Protein AF-A0A3L6JJM5-F1 (afdb_monomer_lite)

Sequence (510 aa):
MTAVAKRKAATKRKAKPPSLDEIEATALADLRDIAWRLDSPDMAEMYDAAARMSTFPVTRSLLPRAMSAIKADDPIVRKAALGMAGMNAYGSYVNELVTLMKGVNPADREQVLQVIEQRMRQTGGLVSTSEQKRWVDALEGLGREHQPTVCGIMALLGPQGTQWVRTLIAERVETLHPGAVQRLTAFTEPTRGALLKSLCQKSAEKKRELLPYICGLIDTKTIQYLAPFLKAGDWHDRSEVAETVGKLGIISPVGIVMDIVADADWRVKQAFLKDLNIASSKFAALLKVLGYLVGDSHTRVGGLAERCLLRLGSEPCRGSTIEAQQKRIEKEFRAHLLKAADANKDIQSGWLGVSLVETSPIPVFSEQEEEETKGIERAQGVSLEDIGGPRPGTTPESQKDSRLDLMAALIGARKAAKAPESPPKQEPSLAEEAPPLPVSGSTATDRFMMLLRSMTAISGKEVSISKLKENAVSSGMTDHEFDTTLEQLERDGIVYRSRKGSVSIVDMEV

Secondary structure (DSSP, 8-state):
--------------PPPPPHHHHHHHHHHHHHHHHHHTT-S-HHHHHHHHHHHHH-TTGGGGHHHHHHHTT-S-HHHHHHHHHHHHHH--TTHHHHHHHHHHTS-HHHHHHHHHHHHHHHHHH-----HHHHHHHHHHHTTS-GGGHHHHHHHHHHTHHHHHHHHHHHHHH-GGG--HHHHHGGGGS-HHHHHHHHHHHHHHHHHH-GGGHHHHHTT--TTTGGGGHHHHHH--HHHHHHHHHHHHHH--S-SSTHHHHHHT-S-HHHHHHHHHT--TTTSBHHHHHHHHHHHHT-SSHHHHHHHHHHHHHHTTSPPBT--HHHHHHHHHHHHHHHHHHHHHH-TTS--GGGT-------S-----GGGSSS---S-------TT--------------SSHHHHHHHHHHHHHHHTTS--PPP---------PPPPPPTT--HHHHHHHHHHHHHHHH-S-EEHHHHHHHHHHTT--HHHHHHHHHHHHHTTSEEE-TTSEEEE-----

pLDDT: mean 87.29, std 17.51, range [32.84, 98.5]

Foldseek 3Di:
DDDDDPDDPPPPPPPDPDDPVRVVVVLVVLLVLLLVQCPPPDPVSVLVSLVCLQVRPPNLVCLVSLLVQCPDPDPSSVLSSLLSNLLHPFDPSLLSSLVSLVPDDPVSSLVSLVSNLVNCVVVAADPDPVRLLSNLVSCVPDDLSNLLSLLSNLLRSPPSSLVSLQCCQQPPLVSHDLSNLLSLVSHDPVSSLVSLLSNLQSCLVHNLVSLLSSLVVDAPVNLLSNVSCLVRNDLVSLLSSLLSDQQNAAAALDHSNVSQLPDPDVSSLLSNLVNHDQANYDLVSLVVSLVSQCPDPDPNSVLSSLVVLLVQLVHDYDPDDSVVSLVVSCVPQVVSNVVSCVVCVPGDPVSNVDPPPPPPPPPPPPPVVVVPPPDDDDDDDDDPPPDDDDDDDDDDDDDPVVVVVVVVVVVVVVVVVPDDDDDDDDDPPPPPPDPPQDDPPDDLLRLLVVLQVVQCVVPNQKAAQVVSVVVCVVNVHDPVSNVVSQVVCVVVVQWDQDPVRIIGGPPPPD

Radius of gyration: 38.59 Å; chains: 1; bounding box: 108×85×101 Å

Structure (mmCIF, N/CA/C/O backbone):
data_AF-A0A3L6JJM5-F1
#
_entry.id   AF-A0A3L6JJM5-F1
#
loop_
_atom_site.group_PDB
_atom_site.id
_atom_site.type_symbol
_atom_site.label_atom_id
_atom_site.label_alt_id
_atom_site.label_comp_id
_atom_site.label_asym_id
_atom_site.label_entity_id
_atom_site.label_seq_id
_atom_site.pdbx_PDB_ins_code
_atom_site.Cartn_x
_atom_site.Cartn_y
_atom_site.Cartn_z
_atom_site.occupancy
_atom_site.B_iso_or_equiv
_atom_site.auth_seq_id
_atom_site.auth_comp_id
_atom_site.auth_asym_id
_atom_site.auth_atom_id
_atom_site.pdbx_PDB_model_num
ATOM 1 N N . MET A 1 1 ? -73.277 5.813 -25.415 1.00 42.06 1 MET A N 1
ATOM 2 C CA . MET A 1 1 ? -73.490 7.049 -24.629 1.00 42.06 1 MET A CA 1
ATOM 3 C C . MET A 1 1 ? -73.262 6.718 -23.157 1.00 42.06 1 MET A C 1
ATOM 5 O O . MET A 1 1 ? -74.042 5.988 -22.571 1.00 42.06 1 MET A O 1
ATOM 9 N N . THR A 1 2 ? -72.027 6.927 -22.690 1.00 42.12 2 THR A N 1
ATOM 10 C CA . THR A 1 2 ? -71.629 7.935 -21.671 1.00 42.12 2 THR A CA 1
ATOM 11 C C . THR A 1 2 ? -71.790 7.469 -20.220 1.00 42.12 2 THR A C 1
ATOM 13 O O . THR A 1 2 ? -72.742 7.826 -19.536 1.00 42.12 2 THR A O 1
ATOM 16 N N . ALA A 1 3 ? -70.788 6.723 -19.739 1.00 42.69 3 ALA A N 1
ATOM 17 C CA . ALA A 1 3 ? -70.531 6.525 -18.315 1.00 42.69 3 ALA A CA 1
ATOM 18 C C . ALA A 1 3 ? -69.736 7.730 -17.778 1.00 42.69 3 ALA A C 1
ATOM 20 O O . ALA A 1 3 ? -68.569 7.930 -18.116 1.00 42.69 3 ALA A O 1
ATOM 21 N N . VAL A 1 4 ? -70.397 8.568 -16.979 1.00 51.62 4 VAL A N 1
ATOM 22 C CA . VAL A 1 4 ? -69.834 9.791 -16.393 1.00 51.62 4 VAL A CA 1
ATOM 23 C C . VAL A 1 4 ? -69.076 9.440 -15.111 1.00 51.62 4 VAL A C 1
ATOM 25 O O . VAL A 1 4 ? -69.667 9.153 -14.071 1.00 51.62 4 VAL A O 1
ATOM 28 N N . ALA A 1 5 ? -67.746 9.472 -15.186 1.00 53.66 5 ALA A N 1
ATOM 29 C CA . ALA A 1 5 ? -66.847 9.293 -14.053 1.00 53.66 5 ALA A CA 1
ATOM 30 C C . ALA A 1 5 ? -66.852 10.532 -13.134 1.00 53.66 5 ALA A C 1
ATOM 32 O O . ALA A 1 5 ? -66.302 11.582 -13.471 1.00 53.66 5 ALA A O 1
ATOM 33 N N . LYS A 1 6 ? -67.432 10.409 -11.931 1.00 55.91 6 LYS A N 1
ATOM 34 C CA . LYS A 1 6 ? -67.302 11.399 -10.846 1.00 55.91 6 LYS A CA 1
ATOM 35 C C . LYS A 1 6 ? -65.897 11.325 -10.229 1.00 55.91 6 LYS A C 1
ATOM 37 O O . LYS A 1 6 ? -65.666 10.596 -9.268 1.00 55.91 6 LYS A O 1
ATOM 42 N N . ARG A 1 7 ? -64.954 12.116 -10.749 1.00 52.56 7 ARG A N 1
ATOM 43 C CA . ARG A 1 7 ? -63.687 12.422 -10.061 1.00 52.56 7 ARG A CA 1
ATOM 44 C C . ARG A 1 7 ? -63.974 13.344 -8.868 1.00 52.56 7 ARG A C 1
ATOM 46 O O . ARG A 1 7 ? -64.203 14.536 -9.050 1.00 52.56 7 ARG A O 1
ATOM 53 N N . LYS A 1 8 ? -63.963 12.804 -7.642 1.00 59.00 8 LYS A N 1
ATOM 54 C CA . LYS A 1 8 ? -63.898 13.613 -6.412 1.00 59.00 8 LYS A CA 1
ATOM 55 C C . LYS A 1 8 ? -62.526 14.291 -6.361 1.00 59.00 8 LYS A C 1
ATOM 57 O O . LYS A 1 8 ? -61.509 13.617 -6.213 1.00 59.00 8 LYS A O 1
ATOM 62 N N . ALA A 1 9 ? -62.503 15.612 -6.506 1.00 55.81 9 ALA A N 1
ATOM 63 C CA . ALA A 1 9 ? -61.308 16.423 -6.315 1.00 55.81 9 ALA A CA 1
ATOM 64 C C . ALA A 1 9 ? -60.896 16.368 -4.834 1.00 55.81 9 ALA A C 1
ATOM 66 O O . ALA A 1 9 ? -61.453 17.074 -3.998 1.00 55.81 9 ALA A O 1
ATOM 67 N N . ALA A 1 10 ? -59.951 15.487 -4.496 1.00 63.16 10 ALA A N 1
ATOM 68 C CA . ALA A 1 10 ? -59.300 15.490 -3.195 1.00 63.16 10 ALA A CA 1
ATOM 69 C C . ALA A 1 10 ? -58.411 16.737 -3.110 1.00 63.16 10 ALA A C 1
ATOM 71 O O . ALA A 1 10 ? -57.321 16.786 -3.684 1.00 63.16 10 ALA A O 1
ATOM 72 N N . THR A 1 11 ? -58.899 17.767 -2.424 1.00 66.62 11 THR A N 1
ATOM 73 C CA . THR A 1 11 ? -58.143 18.965 -2.062 1.00 66.62 11 THR A CA 1
ATOM 74 C C . THR A 1 11 ? -56.979 18.543 -1.165 1.00 66.62 11 THR A C 1
ATOM 76 O O . THR A 1 11 ? -57.117 18.427 0.051 1.00 66.62 11 THR A O 1
ATOM 79 N N . LYS A 1 12 ? -55.815 18.268 -1.772 1.00 71.25 12 LYS A N 1
ATOM 80 C CA . LYS A 1 12 ? -54.544 18.069 -1.065 1.00 71.25 12 LYS A CA 1
ATOM 81 C C . LYS A 1 12 ? -54.223 19.353 -0.298 1.00 71.25 12 LYS A C 1
ATOM 83 O O . LYS A 1 12 ? -53.644 20.284 -0.855 1.00 71.25 12 LYS A O 1
ATOM 88 N N . ARG A 1 13 ? -54.612 19.420 0.978 1.00 70.94 13 ARG A N 1
ATOM 89 C CA . ARG A 1 13 ? -54.076 20.415 1.911 1.00 70.94 13 ARG A CA 1
ATOM 90 C C . ARG A 1 13 ? -52.565 20.195 1.957 1.00 70.94 13 ARG A C 1
ATOM 92 O O . ARG A 1 13 ? -52.117 19.128 2.367 1.00 70.94 13 ARG A O 1
ATOM 99 N N . LYS A 1 14 ? -51.789 21.167 1.469 1.00 81.19 14 LYS A N 1
ATOM 100 C CA . LYS A 1 14 ? -50.330 21.163 1.621 1.00 81.19 14 LYS A CA 1
ATOM 101 C C . LYS A 1 14 ? -50.048 21.215 3.122 1.00 81.19 14 LYS A C 1
ATOM 103 O O . LYS A 1 14 ? -50.321 22.236 3.748 1.00 81.19 14 LYS A O 1
ATOM 108 N N . ALA A 1 15 ? -49.597 20.102 3.696 1.00 85.69 15 ALA A N 1
ATOM 109 C CA . ALA A 1 15 ? -49.146 20.074 5.079 1.00 85.69 15 ALA A CA 1
ATOM 110 C C . ALA A 1 15 ? -48.022 21.107 5.233 1.00 85.69 15 ALA A C 1
ATOM 112 O O . ALA A 1 15 ? -47.127 21.181 4.385 1.00 85.69 15 ALA A O 1
ATOM 113 N N . LYS A 1 16 ? -48.113 21.945 6.269 1.00 91.94 16 LYS A N 1
ATOM 114 C CA . LYS A 1 16 ? -47.035 22.866 6.633 1.00 91.94 16 LYS A CA 1
ATOM 115 C C . LYS A 1 16 ? -45.788 22.011 6.911 1.00 91.94 16 LYS A C 1
ATOM 117 O O . LYS A 1 16 ? -45.940 20.981 7.568 1.00 91.94 16 LYS A O 1
ATOM 122 N N . PRO A 1 17 ? -44.600 22.375 6.395 1.00 92.75 17 PRO A N 1
ATOM 123 C CA . PRO A 1 17 ? -43.386 21.654 6.751 1.00 92.75 17 PRO A CA 1
ATOM 124 C C . PRO A 1 17 ? -43.214 21.675 8.281 1.00 92.75 17 PRO A C 1
ATOM 126 O O . PRO A 1 17 ? -43.535 22.705 8.890 1.00 92.75 17 PRO A O 1
ATOM 129 N N . PRO A 1 18 ? -42.768 20.560 8.888 1.00 93.19 18 PRO A N 1
ATOM 130 C CA . PRO A 1 18 ? -42.561 20.482 10.331 1.00 93.19 18 PRO A CA 1
ATOM 131 C C . PRO A 1 18 ? -41.565 21.551 10.785 1.00 93.19 18 PRO A C 1
ATOM 133 O O . PRO A 1 18 ? -40.667 21.939 10.027 1.00 93.19 18 PRO A O 1
ATOM 136 N N . SER A 1 19 ? -41.751 22.064 12.000 1.00 96.62 19 SER A N 1
ATOM 137 C CA . SER A 1 19 ? -40.807 23.020 12.586 1.00 96.62 19 SER A CA 1
ATOM 138 C C . SER A 1 19 ? -39.478 22.329 12.924 1.00 96.62 19 SER A C 1
ATOM 140 O O . SER A 1 19 ? -39.420 21.107 13.062 1.00 96.62 19 SER A O 1
ATOM 142 N N . LEU A 1 20 ? -38.391 23.100 13.054 1.00 95.38 20 LEU A N 1
ATOM 143 C CA . LEU A 1 20 ? -37.097 22.542 13.471 1.00 95.38 20 LEU A CA 1
ATOM 144 C C . LEU A 1 20 ? -37.201 21.874 14.850 1.00 95.38 20 LEU A C 1
ATOM 146 O O . LEU A 1 20 ? -36.734 20.751 15.007 1.00 95.38 20 LEU A O 1
ATOM 150 N N . ASP A 1 21 ? -37.914 22.498 15.787 1.00 96.12 21 ASP A N 1
ATOM 151 C CA . ASP A 1 21 ? -38.138 21.960 17.133 1.00 96.12 21 ASP A CA 1
ATOM 152 C C . ASP A 1 21 ? -38.889 20.617 17.108 1.00 96.12 21 ASP A C 1
ATOM 154 O O . ASP A 1 21 ? -38.576 19.711 17.877 1.00 96.12 21 ASP A O 1
ATOM 158 N N . GLU A 1 22 ? -39.863 20.451 16.204 1.00 95.81 22 GLU A N 1
ATOM 159 C CA . GLU A 1 22 ? -40.586 19.184 16.021 1.00 95.81 22 GLU A CA 1
ATOM 160 C C . GLU A 1 22 ? -39.665 18.085 15.476 1.00 95.81 22 GLU A C 1
ATOM 162 O O . GLU A 1 22 ? -39.734 16.937 15.924 1.00 95.81 22 GLU A O 1
ATOM 167 N N . ILE A 1 23 ? -38.780 18.427 14.534 1.00 93.62 23 ILE A N 1
ATOM 168 C CA . ILE A 1 23 ? -37.792 17.492 13.978 1.00 93.62 23 ILE A CA 1
ATOM 169 C C . ILE A 1 23 ? -36.789 17.080 15.062 1.00 93.62 23 ILE A C 1
ATOM 171 O O . ILE A 1 23 ? -36.500 15.893 15.208 1.00 93.62 23 ILE A O 1
ATOM 175 N N . GLU A 1 24 ? -36.292 18.034 15.850 1.00 93.62 24 GLU A N 1
ATOM 176 C CA . GLU A 1 24 ? -35.363 17.772 16.952 1.00 93.62 24 GLU A CA 1
ATOM 177 C C . GLU A 1 24 ? -36.006 16.926 18.053 1.00 93.62 24 GLU A C 1
ATOM 179 O O . GLU A 1 24 ? -35.412 15.943 18.499 1.00 93.62 24 GLU A O 1
ATOM 184 N N . ALA A 1 25 ? -37.239 17.245 18.455 1.00 95.25 25 ALA A N 1
ATOM 185 C CA . ALA A 1 25 ? -37.978 16.468 19.444 1.00 95.25 25 ALA A CA 1
ATOM 186 C C . ALA A 1 25 ? -38.213 15.026 18.972 1.00 95.25 25 ALA A C 1
ATOM 188 O O . ALA A 1 25 ? -38.044 14.089 19.756 1.00 95.25 25 ALA A O 1
ATOM 189 N N . THR A 1 26 ? -38.540 14.842 17.689 1.00 95.31 26 THR A N 1
ATOM 190 C CA . THR A 1 26 ? -38.714 13.513 17.086 1.00 95.31 26 THR A CA 1
ATOM 191 C C . THR A 1 26 ? -37.391 12.744 17.070 1.00 95.31 26 THR A C 1
ATOM 193 O O . THR A 1 26 ? -37.336 11.609 17.534 1.00 95.31 26 THR A O 1
ATOM 196 N N . ALA A 1 27 ? -36.293 13.379 16.649 1.00 93.94 27 ALA A N 1
ATOM 197 C CA . ALA A 1 27 ? -34.974 12.750 16.644 1.00 93.94 27 ALA A CA 1
ATOM 198 C C . ALA A 1 27 ? -34.496 12.371 18.058 1.00 93.94 27 ALA A C 1
ATOM 200 O O . ALA A 1 27 ? -33.903 11.311 18.250 1.00 93.94 27 ALA A O 1
ATOM 201 N N . LEU A 1 28 ? -34.768 13.203 19.069 1.00 94.88 28 LEU A N 1
ATOM 202 C CA . LEU A 1 28 ? -34.465 12.893 20.470 1.00 94.88 28 LEU A CA 1
ATOM 203 C C . LEU A 1 28 ? -35.320 11.744 21.013 1.00 94.88 28 LEU A C 1
ATOM 205 O O . LEU A 1 28 ? -34.818 10.942 21.802 1.00 94.88 28 LEU A O 1
ATOM 209 N N . ALA A 1 29 ? -36.590 11.660 20.611 1.00 96.06 29 ALA A N 1
ATOM 210 C CA . ALA A 1 29 ? -37.454 10.539 20.961 1.00 96.06 29 ALA A CA 1
ATOM 211 C C . ALA A 1 29 ? -36.912 9.228 20.372 1.00 96.06 29 ALA A C 1
ATOM 213 O O . ALA A 1 29 ? -36.777 8.254 21.108 1.00 96.06 29 ALA A O 1
ATOM 214 N N . ASP A 1 30 ? -36.490 9.239 19.106 1.00 96.06 30 ASP A N 1
ATOM 215 C CA . ASP A 1 30 ? -35.878 8.080 18.447 1.00 96.06 30 ASP A CA 1
ATOM 216 C C . ASP A 1 30 ? -34.550 7.669 19.098 1.00 96.06 30 ASP A C 1
ATOM 218 O O . ASP A 1 30 ? -34.298 6.486 19.317 1.00 96.06 30 ASP A O 1
ATOM 222 N N . LEU A 1 31 ? -33.702 8.638 19.460 1.00 95.81 31 LEU A N 1
ATOM 223 C CA . LEU A 1 31 ? -32.445 8.376 20.169 1.00 95.81 31 LEU A CA 1
ATOM 224 C C . LEU A 1 31 ? -32.687 7.706 21.524 1.00 95.81 31 LEU A C 1
ATOM 226 O O . LEU A 1 31 ? -31.959 6.785 21.901 1.00 95.81 31 LEU A O 1
ATOM 230 N N . ARG A 1 32 ? -33.706 8.162 22.260 1.00 96.44 32 ARG A N 1
ATOM 231 C CA . ARG A 1 32 ? -34.109 7.542 23.526 1.00 96.44 32 ARG A CA 1
ATOM 232 C C . ARG A 1 32 ? -34.651 6.139 23.280 1.00 96.44 32 ARG A C 1
ATOM 234 O O . ARG A 1 32 ? -34.189 5.219 23.938 1.00 96.44 32 ARG A O 1
ATOM 241 N N . ASP A 1 33 ? -35.542 5.953 22.313 1.00 97.44 33 ASP A N 1
ATOM 242 C CA . ASP A 1 33 ? -36.083 4.635 21.959 1.00 97.44 33 ASP A CA 1
ATOM 243 C C . ASP A 1 33 ? -34.963 3.624 21.662 1.00 97.44 33 ASP A C 1
ATOM 245 O O . ASP A 1 33 ? -34.922 2.556 22.271 1.00 97.44 33 ASP A O 1
ATOM 249 N N . ILE A 1 34 ? -33.979 4.000 20.835 1.00 97.12 34 ILE A N 1
ATOM 250 C CA . ILE A 1 34 ? -32.808 3.159 20.540 1.00 97.12 34 ILE A CA 1
ATOM 251 C C . ILE A 1 34 ? -32.015 2.848 21.816 1.00 97.12 34 ILE A C 1
ATOM 253 O O . ILE A 1 34 ? -31.668 1.696 22.067 1.00 97.12 34 ILE A O 1
ATOM 257 N N . ALA A 1 35 ? -31.720 3.861 22.636 1.00 96.50 35 ALA A N 1
ATOM 258 C CA . ALA A 1 35 ? -30.919 3.674 23.842 1.00 96.50 35 ALA A CA 1
ATOM 259 C C . ALA A 1 35 ? -31.590 2.739 24.861 1.00 96.50 35 ALA A C 1
ATOM 261 O O . ALA A 1 35 ? -30.890 1.931 25.474 1.00 96.50 35 ALA A O 1
ATOM 262 N N . TRP A 1 36 ? -32.912 2.843 25.024 1.00 97.06 36 TRP A N 1
ATOM 263 C CA . TRP A 1 36 ? -33.698 2.028 25.953 1.00 97.06 36 TRP A CA 1
ATOM 264 C C . TRP A 1 36 ? -33.874 0.595 25.450 1.00 97.06 36 TRP A C 1
ATOM 266 O O . TRP A 1 36 ? -33.648 -0.340 26.212 1.00 97.06 36 TRP A O 1
ATOM 276 N N . ARG A 1 37 ? -34.192 0.400 24.164 1.00 97.56 37 ARG A N 1
ATOM 277 C CA . ARG A 1 37 ? -34.338 -0.946 23.580 1.00 97.56 37 ARG A CA 1
ATOM 278 C C . ARG A 1 37 ? -33.037 -1.740 23.551 1.00 97.56 37 ARG A C 1
ATOM 280 O O . ARG A 1 37 ? -33.073 -2.962 23.535 1.00 97.56 37 ARG A O 1
ATOM 287 N N . LEU A 1 38 ? -31.890 -1.065 23.600 1.00 96.69 38 LEU A N 1
ATOM 288 C CA . LEU A 1 38 ? -30.596 -1.732 23.726 1.00 96.69 38 LEU A CA 1
ATOM 289 C C . LEU A 1 38 ? -30.410 -2.442 25.087 1.00 96.69 38 LEU A C 1
ATOM 291 O O . LEU A 1 38 ? -29.577 -3.332 25.173 1.00 96.69 38 LEU A O 1
ATOM 295 N N . ASP A 1 39 ? -31.176 -2.073 26.126 1.00 96.25 39 ASP A N 1
ATOM 296 C CA . ASP A 1 39 ? -31.267 -2.814 27.404 1.00 96.25 39 ASP A CA 1
ATOM 297 C C . ASP A 1 39 ? -32.488 -3.763 27.440 1.00 96.25 39 ASP A C 1
ATOM 299 O O . ASP A 1 39 ? -32.822 -4.289 28.505 1.00 96.25 39 ASP A O 1
ATOM 303 N N . SER A 1 40 ? -33.207 -3.952 26.322 1.00 96.94 40 SER A N 1
ATOM 304 C CA . SER A 1 40 ? -34.401 -4.806 26.312 1.00 96.94 40 SER A CA 1
ATOM 305 C C . SER A 1 40 ? -34.010 -6.259 26.608 1.00 96.94 40 SER A C 1
ATOM 307 O O . SER A 1 40 ? -33.041 -6.758 26.034 1.00 96.94 40 SER A O 1
ATOM 309 N N . PRO A 1 41 ? -34.758 -6.970 27.472 1.00 96.62 41 PRO A N 1
ATOM 310 C CA . PRO A 1 41 ? -34.564 -8.404 27.664 1.00 96.62 41 PRO A CA 1
ATOM 311 C C . PRO A 1 41 ? -34.976 -9.217 26.426 1.00 96.62 41 PRO A C 1
ATOM 313 O O . PRO A 1 41 ? -34.613 -10.388 26.325 1.00 96.62 41 PRO A O 1
ATOM 316 N N . ASP A 1 42 ? -35.741 -8.626 25.499 1.00 97.62 42 ASP A N 1
ATOM 317 C CA . ASP A 1 42 ? -36.055 -9.253 24.220 1.00 97.62 42 ASP A CA 1
ATOM 318 C C . ASP A 1 42 ? -34.894 -9.069 23.233 1.00 97.62 42 ASP A C 1
ATOM 320 O O . ASP A 1 42 ? -34.591 -7.962 22.775 1.00 97.62 42 ASP A O 1
ATOM 324 N N . MET A 1 43 ? -34.270 -10.188 22.863 1.00 96.69 43 MET A N 1
ATOM 325 C CA . MET A 1 43 ? -33.154 -10.227 21.920 1.00 96.69 43 MET A CA 1
ATOM 326 C C . MET A 1 43 ? -33.522 -9.620 20.561 1.00 96.69 43 MET A C 1
ATOM 328 O O . MET A 1 43 ? -32.677 -8.989 19.929 1.00 96.69 43 MET A O 1
ATOM 332 N N . ALA A 1 44 ? -34.771 -9.777 20.105 1.00 97.44 44 ALA A N 1
ATOM 333 C CA . ALA A 1 44 ? -35.206 -9.234 18.820 1.00 97.44 44 ALA A CA 1
ATOM 334 C C . ALA A 1 44 ? -35.215 -7.696 18.829 1.00 97.44 44 ALA A C 1
ATOM 336 O O . ALA A 1 44 ? -34.699 -7.070 17.900 1.00 97.44 44 ALA A O 1
ATOM 337 N N . GLU A 1 45 ? -35.743 -7.087 19.893 1.00 97.56 45 GLU A N 1
ATOM 338 C CA . GLU A 1 45 ? -35.743 -5.630 20.066 1.00 97.56 45 GLU A CA 1
ATOM 339 C C . GLU A 1 45 ? -34.331 -5.080 20.266 1.00 97.56 45 GLU A C 1
ATOM 341 O O . GLU A 1 45 ? -33.987 -4.039 19.702 1.00 97.56 45 GLU A O 1
ATOM 346 N N . MET A 1 46 ? -33.498 -5.791 21.030 1.00 97.44 46 MET A N 1
ATOM 347 C CA . MET A 1 46 ? -32.107 -5.414 21.263 1.00 97.44 46 MET A CA 1
ATOM 348 C C . MET A 1 46 ? -31.293 -5.434 19.960 1.00 97.44 46 MET A C 1
ATOM 350 O O . MET A 1 46 ? -30.524 -4.506 19.700 1.00 97.44 46 MET A O 1
ATOM 354 N N . TYR A 1 47 ? -31.482 -6.447 19.107 1.00 97.44 47 TYR A N 1
ATOM 355 C CA . TYR A 1 47 ? -30.824 -6.524 17.800 1.00 97.44 47 TYR A CA 1
ATOM 356 C C . TYR A 1 47 ? -31.323 -5.457 16.822 1.00 97.44 47 TYR A C 1
ATOM 358 O O . TYR A 1 47 ? -30.501 -4.855 16.126 1.00 97.44 47 TYR A O 1
ATOM 366 N N . ASP A 1 48 ? -32.628 -5.165 16.794 1.00 97.44 48 ASP A N 1
ATOM 367 C CA . ASP A 1 48 ? -33.168 -4.052 16.000 1.00 97.44 48 ASP A CA 1
ATOM 368 C C . ASP A 1 48 ? -32.581 -2.710 16.461 1.00 97.44 48 ASP A C 1
ATOM 370 O O . ASP A 1 48 ? -32.091 -1.920 15.651 1.00 97.44 48 ASP A O 1
ATOM 374 N N . ALA A 1 49 ? -32.521 -2.477 17.775 1.00 97.44 49 ALA A N 1
ATOM 375 C CA . ALA A 1 49 ? -31.915 -1.279 18.345 1.00 97.44 49 ALA A CA 1
ATOM 376 C C . ALA A 1 49 ? -30.420 -1.167 18.001 1.00 97.44 49 ALA A C 1
ATOM 378 O O . ALA A 1 49 ? -29.959 -0.097 17.590 1.00 97.44 49 ALA A O 1
ATOM 379 N N . ALA A 1 50 ? -29.669 -2.267 18.104 1.00 96.75 50 ALA A N 1
ATOM 380 C CA . ALA A 1 50 ? -28.254 -2.321 17.745 1.00 96.75 50 ALA A CA 1
ATOM 381 C C . ALA A 1 50 ? -28.023 -2.031 16.249 1.00 96.75 50 ALA A C 1
ATOM 383 O O . ALA A 1 50 ? -27.099 -1.292 15.898 1.00 96.75 50 ALA A O 1
ATOM 384 N N . ALA A 1 51 ? -28.885 -2.542 15.365 1.00 95.75 51 ALA A N 1
ATOM 385 C CA . ALA A 1 51 ? -28.840 -2.240 13.938 1.00 95.75 51 ALA A CA 1
ATOM 386 C C . ALA A 1 51 ? -29.155 -0.758 13.668 1.00 95.75 51 ALA A C 1
ATOM 388 O O . ALA A 1 51 ? -28.370 -0.062 13.012 1.00 95.75 51 ALA A O 1
ATOM 389 N N . ARG A 1 52 ? -30.251 -0.239 14.245 1.00 96.38 52 ARG A N 1
ATOM 390 C CA . ARG A 1 52 ? -30.683 1.163 14.105 1.00 96.38 52 ARG A CA 1
ATOM 391 C C . ARG A 1 52 ? -29.617 2.142 14.585 1.00 96.38 52 ARG A C 1
ATOM 393 O O . ARG A 1 52 ? -29.375 3.143 13.909 1.00 96.38 52 ARG A O 1
ATOM 400 N N . MET A 1 53 ? -28.926 1.821 15.678 1.00 95.25 53 MET A N 1
ATOM 401 C CA . MET A 1 53 ? -27.840 2.623 16.247 1.00 95.25 53 MET A CA 1
ATOM 402 C C . MET A 1 53 ? -26.729 2.948 15.232 1.00 95.25 53 MET A C 1
ATOM 404 O O . MET A 1 53 ? -26.176 4.044 15.280 1.00 95.25 53 MET A O 1
ATOM 408 N N . SER A 1 54 ? -26.418 2.041 14.299 1.00 89.81 54 SER A N 1
ATOM 409 C CA . SER A 1 54 ? -25.389 2.260 13.265 1.00 89.81 54 SER A CA 1
ATOM 410 C C . SER A 1 54 ? -25.861 3.133 12.093 1.00 89.81 54 SER A C 1
ATOM 412 O O . SER A 1 54 ? -25.063 3.826 11.464 1.00 89.81 54 SER A O 1
ATOM 414 N N . THR A 1 55 ? -27.166 3.121 11.813 1.00 93.31 55 THR A N 1
ATOM 415 C CA . THR A 1 55 ? -27.776 3.804 10.657 1.00 93.31 55 THR A CA 1
ATOM 416 C C . THR A 1 55 ? -28.304 5.204 10.973 1.00 93.31 55 THR A C 1
ATOM 418 O O . THR A 1 55 ? -28.602 5.975 10.060 1.00 93.31 55 THR A O 1
ATOM 421 N N . PHE A 1 56 ? -28.443 5.544 12.256 1.00 94.12 56 PHE A N 1
ATOM 422 C CA . PHE A 1 56 ? -29.077 6.787 12.678 1.00 94.12 56 PHE A CA 1
ATOM 423 C C . PHE A 1 56 ? -28.209 8.016 12.336 1.00 94.12 56 PHE A C 1
ATOM 425 O O . PHE A 1 56 ? -27.017 8.020 12.619 1.00 94.12 56 PHE A O 1
ATOM 432 N N . PRO A 1 57 ? -28.754 9.112 11.778 1.00 89.38 57 PRO A N 1
ATOM 433 C CA . PRO A 1 57 ? -27.937 10.243 11.320 1.00 89.38 57 PRO A CA 1
ATOM 434 C C . PRO A 1 57 ? -27.204 10.983 12.453 1.00 89.38 57 PRO A C 1
ATOM 436 O O . PRO A 1 57 ? -26.149 11.575 12.225 1.00 89.38 57 PRO A O 1
ATOM 439 N N . VAL A 1 58 ? -27.734 10.938 13.681 1.00 90.06 58 VAL A N 1
ATOM 440 C CA . VAL A 1 58 ? -27.170 11.616 14.865 1.00 90.06 58 VAL A CA 1
ATOM 441 C C . VAL A 1 58 ? -26.487 10.608 15.802 1.00 90.06 58 VAL A C 1
ATOM 443 O O . VAL A 1 58 ? -26.713 10.590 17.011 1.00 90.06 58 VAL A O 1
ATOM 446 N N . THR A 1 59 ? -25.641 9.736 15.249 1.00 90.88 59 THR A N 1
ATOM 447 C CA . THR A 1 59 ? -24.974 8.653 15.999 1.00 90.88 59 THR A CA 1
ATOM 448 C C . THR A 1 59 ? -24.069 9.131 17.136 1.00 90.88 59 THR A C 1
ATOM 450 O O . THR A 1 59 ? -23.904 8.416 18.121 1.00 90.88 59 THR A O 1
ATOM 453 N N . ARG A 1 60 ? -23.486 10.337 17.051 1.00 94.19 60 ARG A N 1
ATOM 454 C CA . ARG A 1 60 ? -22.544 10.837 18.075 1.00 94.19 60 ARG A CA 1
ATOM 455 C C . ARG A 1 60 ? -23.157 10.911 19.475 1.00 94.19 60 ARG A C 1
ATOM 457 O O . ARG A 1 60 ? -22.464 10.621 20.444 1.00 94.19 60 ARG A O 1
ATOM 464 N N . SER A 1 61 ? -24.443 11.242 19.587 1.00 95.00 61 SER A N 1
ATOM 465 C CA . SER A 1 61 ? -25.138 11.346 20.880 1.00 95.00 61 SER A CA 1
ATOM 466 C C . SER A 1 61 ? -25.339 9.992 21.564 1.00 95.00 61 SER A C 1
ATOM 468 O O . SER A 1 61 ? -25.485 9.933 22.781 1.00 95.00 61 SER A O 1
ATOM 470 N N . LEU A 1 62 ? -25.318 8.898 20.798 1.00 96.19 62 LEU A N 1
ATOM 471 C CA . LEU A 1 62 ? -25.433 7.535 21.317 1.00 96.19 62 LEU A CA 1
ATOM 472 C C . LEU A 1 62 ? -24.079 6.960 21.762 1.00 96.19 62 LEU A C 1
ATOM 474 O O . LEU A 1 62 ? -24.048 5.852 22.292 1.00 96.19 62 LEU A O 1
ATOM 478 N N . LEU A 1 63 ? -22.960 7.670 21.560 1.00 96.94 63 LEU A N 1
ATOM 479 C CA . LEU A 1 63 ? -21.623 7.151 21.863 1.00 96.94 63 LEU A CA 1
ATOM 480 C C . LEU A 1 63 ? -21.482 6.651 23.314 1.00 96.94 63 LEU A C 1
ATOM 482 O O . LEU A 1 63 ? -21.017 5.526 23.480 1.00 96.94 63 LEU A O 1
ATOM 486 N N . PRO A 1 64 ? -21.923 7.379 24.364 1.00 97.44 64 PRO A N 1
ATOM 487 C CA . PRO A 1 64 ? -21.818 6.876 25.738 1.00 97.44 64 PRO A CA 1
ATOM 488 C C . PRO A 1 64 ? -22.556 5.546 25.933 1.00 97.44 64 PRO A C 1
ATOM 490 O O . PRO A 1 64 ? -22.100 4.665 26.661 1.00 97.44 64 PRO A O 1
ATOM 493 N N . ARG A 1 65 ? -23.686 5.385 25.239 1.00 97.31 65 ARG A N 1
ATOM 494 C CA . ARG A 1 65 ? -24.498 4.175 25.294 1.00 97.31 65 ARG A CA 1
ATOM 495 C C . ARG A 1 65 ? -23.832 3.015 24.559 1.00 97.31 65 ARG A C 1
ATOM 497 O O . ARG A 1 65 ? -23.762 1.922 25.110 1.00 97.31 65 ARG A O 1
ATOM 504 N N . ALA A 1 66 ? -23.275 3.268 23.375 1.00 97.38 66 ALA A N 1
ATOM 505 C CA . ALA A 1 66 ? -22.469 2.287 22.654 1.00 97.38 66 ALA A CA 1
ATOM 506 C C . ALA A 1 66 ? -21.266 1.826 23.493 1.00 97.38 66 ALA A C 1
ATOM 508 O O . ALA A 1 66 ? -21.036 0.630 23.609 1.00 97.38 66 ALA A O 1
ATOM 509 N N . MET A 1 67 ? -20.559 2.743 24.162 1.00 97.88 67 MET A N 1
ATOM 510 C CA . MET A 1 67 ? -19.430 2.405 25.043 1.00 97.88 67 MET A CA 1
ATOM 511 C C . MET A 1 67 ? -19.833 1.481 26.199 1.00 97.88 67 MET A C 1
ATOM 513 O O . MET A 1 67 ? -19.090 0.560 26.536 1.00 97.88 67 MET A O 1
ATOM 517 N N . SER A 1 68 ? -21.030 1.671 26.762 1.00 97.06 68 SER A N 1
ATOM 518 C CA . SER A 1 68 ? -21.598 0.747 27.752 1.00 97.06 68 SER A CA 1
ATOM 519 C C . SER A 1 68 ? -21.906 -0.628 27.147 1.00 97.06 68 SER A C 1
ATOM 521 O O . SER A 1 68 ? -21.562 -1.652 27.734 1.00 97.06 68 SER A O 1
ATOM 523 N N . ALA A 1 69 ? -22.509 -0.658 25.956 1.00 96.69 69 ALA A N 1
ATOM 524 C CA . ALA A 1 69 ? -22.917 -1.882 25.265 1.00 96.69 69 ALA A CA 1
ATOM 525 C C . ALA A 1 69 ? -21.749 -2.721 24.708 1.00 96.69 69 ALA A C 1
ATOM 527 O O . ALA A 1 69 ? -21.919 -3.910 24.460 1.00 96.69 69 ALA A O 1
ATOM 528 N N . ILE A 1 70 ? -20.540 -2.160 24.570 1.00 97.12 70 ILE A N 1
ATOM 529 C CA . ILE A 1 70 ? -19.328 -2.931 24.217 1.00 97.12 70 ILE A CA 1
ATOM 530 C C . ILE A 1 70 ? -19.023 -4.020 25.264 1.00 97.12 70 ILE A C 1
ATOM 532 O O . ILE A 1 70 ? -18.383 -5.022 24.951 1.00 97.12 70 ILE A O 1
ATOM 536 N N . LYS A 1 71 ? -19.490 -3.851 26.506 1.00 96.19 71 LYS A N 1
ATOM 537 C CA . LYS A 1 71 ? -19.321 -4.833 27.588 1.00 96.19 71 LYS A CA 1
ATOM 538 C C . LYS A 1 71 ? -20.439 -5.881 27.647 1.00 96.19 71 LYS A C 1
ATOM 540 O O . LYS A 1 71 ? -20.422 -6.691 28.564 1.00 96.19 71 LYS A O 1
ATOM 545 N N . ALA A 1 72 ? -21.401 -5.854 26.723 1.00 96.06 72 ALA A N 1
ATOM 546 C CA . ALA A 1 72 ? -22.461 -6.854 26.672 1.00 96.06 72 ALA A CA 1
ATOM 547 C C . ALA A 1 72 ? -21.896 -8.251 26.358 1.00 96.06 72 ALA A C 1
ATOM 549 O O . ALA A 1 72 ? -20.937 -8.385 25.591 1.00 96.06 72 ALA A O 1
ATOM 550 N N . ASP A 1 73 ? -22.522 -9.281 26.931 1.00 95.94 73 ASP A N 1
ATOM 551 C CA . ASP A 1 73 ? -22.152 -10.684 26.702 1.00 95.94 73 ASP A CA 1
ATOM 552 C C . ASP A 1 73 ? -22.479 -11.135 25.272 1.00 95.94 73 ASP A C 1
ATOM 554 O O . ASP A 1 73 ? -21.792 -11.989 24.706 1.00 95.94 73 ASP A O 1
ATOM 558 N N . ASP A 1 74 ? -23.504 -10.531 24.663 1.00 96.62 74 ASP A N 1
ATOM 559 C CA . ASP A 1 74 ? -23.914 -10.845 23.302 1.00 96.62 74 ASP A CA 1
ATOM 560 C C . ASP A 1 74 ? -22.892 -10.315 22.269 1.00 96.62 74 ASP A C 1
ATOM 562 O O . ASP A 1 74 ? -22.630 -9.104 22.195 1.00 96.62 74 ASP A O 1
ATOM 566 N N . PRO A 1 75 ? -22.317 -11.193 21.424 1.00 95.25 75 PRO A N 1
ATOM 567 C CA . PRO A 1 75 ? -21.277 -10.809 20.477 1.00 95.25 75 PRO A CA 1
ATOM 568 C C . PRO A 1 75 ? -21.789 -9.908 19.346 1.00 95.25 75 PRO A C 1
ATOM 570 O O . PRO A 1 75 ? -21.021 -9.085 18.846 1.00 95.25 75 PRO A O 1
ATOM 573 N N . ILE A 1 76 ? -23.059 -10.029 18.945 1.00 95.19 76 ILE A N 1
ATOM 574 C CA . ILE A 1 76 ? -23.668 -9.230 17.873 1.00 95.19 76 ILE A CA 1
ATOM 575 C C . ILE A 1 76 ? -23.843 -7.793 18.359 1.00 95.19 76 ILE A C 1
ATOM 577 O O . ILE A 1 76 ? -23.409 -6.855 17.684 1.00 95.19 76 ILE A O 1
ATOM 581 N N . VAL A 1 77 ? -24.407 -7.619 19.557 1.00 96.44 77 VAL A N 1
ATOM 582 C CA . VAL A 1 77 ? -24.587 -6.299 20.178 1.00 96.44 77 VAL A CA 1
ATOM 583 C C . VAL A 1 77 ? -23.241 -5.643 20.427 1.00 96.44 77 VAL A C 1
ATOM 585 O O . VAL A 1 77 ? -23.042 -4.488 20.046 1.00 96.44 77 VAL A O 1
ATOM 588 N N . ARG A 1 78 ? -22.278 -6.390 20.979 1.00 96.50 78 ARG A N 1
ATOM 589 C CA . ARG A 1 78 ? -20.916 -5.898 21.195 1.00 96.50 78 ARG A CA 1
ATOM 590 C C . ARG A 1 78 ? -20.257 -5.445 19.894 1.00 96.50 78 ARG A C 1
ATOM 592 O O . ARG A 1 78 ? -19.650 -4.377 19.865 1.00 96.50 78 ARG A O 1
ATOM 599 N N . LYS A 1 79 ? -20.386 -6.215 18.810 1.00 96.06 79 LYS A N 1
ATOM 600 C CA . LYS A 1 79 ? -19.820 -5.875 17.496 1.00 96.06 79 LYS A CA 1
ATOM 601 C C . LYS A 1 79 ? -20.473 -4.633 16.887 1.00 96.06 79 LYS A C 1
ATOM 603 O O . LYS A 1 79 ? -19.764 -3.754 16.397 1.00 96.06 79 LYS A O 1
ATOM 608 N N . ALA A 1 80 ? -21.799 -4.518 16.967 1.00 96.25 80 ALA A N 1
ATOM 609 C CA . ALA A 1 80 ? -22.528 -3.330 16.523 1.00 96.25 80 ALA A CA 1
ATOM 610 C C . ALA A 1 80 ? -22.137 -2.084 17.340 1.00 96.25 80 ALA A C 1
ATOM 612 O O . ALA A 1 80 ? -21.887 -1.017 16.774 1.00 96.25 80 ALA A O 1
ATOM 613 N N . ALA A 1 81 ? -22.014 -2.234 18.661 1.00 97.38 81 ALA A N 1
ATOM 614 C CA . ALA A 1 81 ? -21.583 -1.179 19.570 1.00 97.38 81 ALA A CA 1
ATOM 615 C C . ALA A 1 81 ? -20.138 -0.736 19.306 1.00 97.38 81 ALA A C 1
ATOM 617 O O . ALA A 1 81 ? -19.883 0.464 19.220 1.00 97.38 81 ALA A O 1
ATOM 618 N N . LEU A 1 82 ? -19.210 -1.676 19.095 1.00 97.56 82 LEU A N 1
ATOM 619 C CA . LEU A 1 82 ? -17.822 -1.393 18.717 1.00 97.56 82 LEU A CA 1
ATOM 620 C C . LEU A 1 82 ? -17.731 -0.654 17.378 1.00 97.56 82 LEU A C 1
ATOM 622 O O . LEU A 1 82 ? -17.015 0.340 17.278 1.00 97.56 82 LEU A O 1
ATOM 626 N N . GLY A 1 83 ? -18.469 -1.1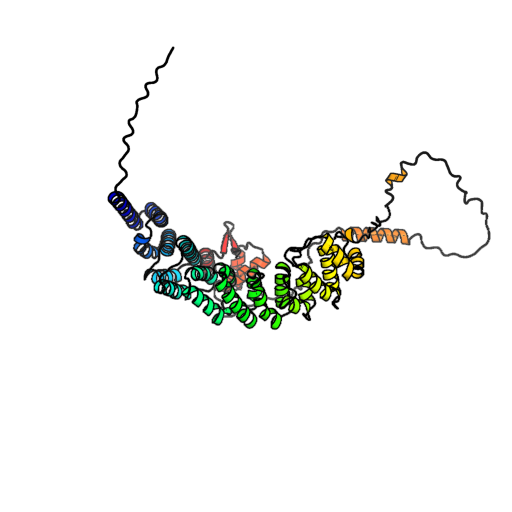08 16.360 1.00 96.81 83 GLY A N 1
ATOM 627 C CA . GLY A 1 83 ? -18.506 -0.455 15.053 1.00 96.81 83 GLY A CA 1
ATOM 628 C C . GLY A 1 83 ? -19.020 0.980 15.151 1.00 96.81 83 GLY A C 1
ATOM 629 O O . GLY A 1 83 ? -18.377 1.907 14.657 1.00 96.81 83 GLY A O 1
ATOM 630 N N . MET A 1 84 ? -20.132 1.189 15.863 1.00 96.94 84 MET A N 1
ATOM 631 C CA . MET A 1 84 ? -20.675 2.531 16.062 1.00 96.94 84 MET A CA 1
ATOM 632 C C . MET A 1 84 ? -19.723 3.418 16.876 1.00 96.94 84 MET A C 1
ATOM 634 O O . MET A 1 84 ? -19.488 4.570 16.492 1.00 96.94 84 MET A O 1
ATOM 638 N N . ALA A 1 85 ? -19.137 2.889 17.954 1.00 97.81 85 ALA A N 1
ATOM 639 C CA . ALA A 1 85 ? -18.153 3.606 18.754 1.00 97.81 85 ALA A CA 1
ATOM 640 C C . ALA A 1 85 ? -16.937 4.005 17.907 1.00 97.81 85 ALA A C 1
ATOM 642 O O . ALA A 1 85 ? -16.517 5.156 17.969 1.00 97.81 85 ALA A O 1
ATOM 643 N N . GLY A 1 86 ? -16.439 3.122 17.035 1.00 97.00 86 GLY A N 1
ATOM 644 C CA . GLY A 1 86 ? -15.390 3.435 16.061 1.00 97.00 86 GLY A CA 1
ATOM 645 C C . GLY A 1 86 ? -15.755 4.598 15.136 1.00 97.00 86 GLY A C 1
ATOM 646 O O . GLY A 1 86 ? -14.978 5.537 14.983 1.00 97.00 86 GLY A O 1
ATOM 647 N N . MET A 1 87 ? -16.970 4.615 14.581 1.00 96.00 87 MET A N 1
ATOM 648 C CA . MET A 1 87 ? -17.424 5.719 13.717 1.00 96.00 87 MET A CA 1
ATOM 649 C C . MET A 1 87 ? -17.528 7.067 14.441 1.00 96.00 87 MET A C 1
ATOM 651 O O . MET A 1 87 ? -17.504 8.124 13.806 1.00 96.00 87 MET A O 1
ATOM 655 N N . ASN A 1 88 ? -17.734 7.054 15.755 1.00 96.88 88 ASN A N 1
ATOM 656 C CA . ASN A 1 88 ? -18.134 8.249 16.487 1.00 96.88 88 ASN A CA 1
ATOM 657 C C . ASN A 1 88 ? -17.177 8.646 17.601 1.00 96.88 88 ASN A C 1
ATOM 659 O O . ASN A 1 88 ? -17.431 9.670 18.221 1.00 96.88 88 ASN A O 1
ATOM 663 N N . ALA A 1 89 ? -16.098 7.906 17.851 1.00 96.94 89 ALA A N 1
ATOM 664 C CA . ALA A 1 89 ? -15.163 8.210 18.923 1.00 96.94 89 ALA A CA 1
ATOM 665 C C . ALA A 1 89 ? -14.538 9.603 18.756 1.00 96.94 89 ALA A C 1
ATOM 667 O O . ALA A 1 89 ? -14.020 9.971 17.702 1.00 96.94 89 ALA A O 1
ATOM 668 N N . TYR A 1 90 ? -14.568 10.377 19.836 1.00 96.00 90 TYR A N 1
ATOM 669 C CA . TYR A 1 90 ? -13.915 11.676 19.959 1.00 96.00 90 TYR A CA 1
ATOM 670 C C . TYR A 1 90 ? -13.469 11.868 21.405 1.00 96.00 90 TYR A C 1
ATOM 672 O O . TYR A 1 90 ? -13.887 11.137 22.307 1.00 96.00 90 TYR A O 1
ATOM 680 N N . GLY A 1 91 ? -12.639 12.877 21.659 1.00 96.19 91 GLY A N 1
ATOM 681 C CA . GLY A 1 91 ? -12.334 13.249 23.033 1.00 96.19 91 GLY A CA 1
ATOM 682 C C . GLY A 1 91 ? -11.728 12.086 23.833 1.00 96.19 91 GLY A C 1
ATOM 683 O O . GLY A 1 91 ? -10.779 11.450 23.381 1.00 96.19 91 GLY A O 1
ATOM 684 N N . SER A 1 92 ? -12.168 11.891 25.075 1.00 96.50 92 SER A N 1
ATOM 685 C CA . SER A 1 92 ? -11.650 10.844 25.974 1.00 96.50 92 SER A CA 1
ATOM 686 C C . SER A 1 92 ? -12.033 9.432 25.527 1.00 96.50 92 SER A C 1
ATOM 688 O O . SER A 1 92 ? -11.302 8.487 25.821 1.00 96.50 92 SER A O 1
ATOM 690 N N . TYR A 1 93 ? -13.122 9.299 24.766 1.00 97.62 93 TYR A N 1
ATOM 691 C CA . TYR A 1 93 ? -13.626 8.012 24.293 1.00 97.62 93 TYR A CA 1
ATOM 692 C C . TYR A 1 93 ? -12.672 7.308 23.327 1.00 97.62 93 TYR A C 1
ATOM 694 O O . TYR A 1 93 ? -12.736 6.094 23.211 1.00 97.62 93 TYR A O 1
ATOM 702 N N . VAL A 1 94 ? -11.753 8.031 22.675 1.00 97.81 94 VAL A N 1
ATOM 703 C CA . VAL A 1 94 ? -10.731 7.426 21.801 1.00 97.81 94 VAL A CA 1
ATOM 704 C C . VAL A 1 94 ? -9.846 6.452 22.585 1.00 97.81 94 VAL A C 1
ATOM 706 O O . VAL A 1 94 ? -9.668 5.306 22.181 1.00 97.81 94 VAL A O 1
ATOM 709 N N . ASN A 1 95 ? -9.341 6.879 23.745 1.00 97.50 95 ASN A N 1
ATOM 710 C CA . ASN A 1 95 ? -8.461 6.052 24.573 1.00 97.50 95 ASN A CA 1
ATOM 711 C C . ASN A 1 95 ? -9.218 4.870 25.185 1.00 97.50 95 ASN A C 1
ATOM 713 O O . ASN A 1 95 ? -8.691 3.759 25.258 1.00 97.50 95 ASN A O 1
ATOM 717 N N . GLU A 1 96 ? -10.457 5.109 25.616 1.00 97.81 96 GLU A N 1
ATOM 718 C CA . GLU A 1 96 ? -11.320 4.069 26.171 1.00 97.81 96 GLU A CA 1
ATOM 719 C C . GLU A 1 96 ? -11.657 3.013 25.112 1.00 97.81 96 GLU A C 1
ATOM 721 O O . GLU A 1 96 ? -11.459 1.825 25.357 1.00 97.81 96 GLU A O 1
ATOM 726 N N . LEU A 1 97 ? -12.058 3.436 23.908 1.00 97.94 97 LEU A N 1
ATOM 727 C CA . LEU A 1 97 ? -12.351 2.544 22.788 1.00 97.94 97 LEU A CA 1
ATOM 728 C C . LEU A 1 97 ? -11.141 1.676 22.445 1.00 97.94 97 LEU A C 1
ATOM 730 O O . LEU A 1 97 ? -11.267 0.457 22.369 1.00 97.94 97 LEU A O 1
ATOM 734 N N . VAL A 1 98 ? -9.960 2.277 22.279 1.00 97.62 98 VAL A N 1
ATOM 735 C CA . VAL A 1 98 ? -8.759 1.511 21.922 1.00 97.62 98 VAL A CA 1
ATOM 736 C C . VAL A 1 98 ? -8.335 0.565 23.051 1.00 97.62 98 VAL A C 1
ATOM 738 O O . VAL A 1 98 ? -7.866 -0.541 22.784 1.00 97.62 98 VAL A O 1
ATOM 741 N N . THR A 1 99 ? -8.558 0.936 24.314 1.00 97.50 99 THR A N 1
ATOM 742 C CA . THR A 1 99 ? -8.326 0.033 25.453 1.00 97.50 99 THR A CA 1
ATOM 743 C C . THR A 1 99 ? -9.271 -1.166 25.413 1.00 97.50 99 THR A C 1
ATOM 745 O O . THR A 1 99 ? -8.817 -2.296 25.585 1.00 97.50 99 THR A O 1
ATOM 748 N N . LEU A 1 100 ? -10.556 -0.949 25.116 1.00 96.94 100 LEU A N 1
ATOM 749 C CA . LEU A 1 100 ? -11.535 -2.028 24.953 1.00 96.94 100 LEU A CA 1
ATOM 750 C C . LEU A 1 100 ? -11.185 -2.929 23.759 1.00 96.94 100 LEU A C 1
ATOM 752 O O . LEU A 1 100 ? -11.233 -4.150 23.878 1.00 96.94 100 LEU A O 1
ATOM 756 N N . MET A 1 101 ? -10.734 -2.348 22.644 1.00 97.25 101 MET A N 1
ATOM 757 C CA . MET A 1 101 ? -10.308 -3.081 21.447 1.00 97.25 101 MET A CA 1
ATOM 758 C C . MET A 1 101 ? -9.147 -4.053 21.702 1.00 97.25 101 MET A C 1
ATOM 760 O O . MET A 1 101 ? -9.032 -5.053 20.990 1.00 97.25 101 MET A O 1
ATOM 764 N N . LYS A 1 102 ? -8.298 -3.821 22.714 1.00 96.06 102 LYS A N 1
ATOM 765 C CA . LYS A 1 102 ? -7.210 -4.753 23.066 1.00 96.06 102 LYS A CA 1
ATOM 766 C C . LYS A 1 102 ? -7.727 -6.115 23.538 1.00 96.06 102 LYS A C 1
ATOM 768 O O . LYS A 1 102 ? -7.068 -7.113 23.270 1.00 96.06 102 LYS A O 1
ATOM 773 N N . GLY A 1 103 ? -8.900 -6.161 24.175 1.00 94.94 103 GLY A N 1
ATOM 774 C CA . GLY A 1 103 ? -9.544 -7.404 24.619 1.00 94.94 103 GLY A CA 1
ATOM 775 C C . GLY A 1 103 ? -10.414 -8.088 23.558 1.00 94.94 103 GLY A C 1
ATOM 776 O O . GLY A 1 103 ? -10.965 -9.152 23.817 1.00 94.94 103 GLY A O 1
ATOM 777 N N . VAL A 1 104 ? -10.564 -7.480 22.380 1.00 95.75 104 VAL A N 1
ATOM 778 C CA . VAL A 1 104 ? -11.391 -7.996 21.282 1.00 95.75 104 VAL A CA 1
ATOM 779 C C . VAL A 1 104 ? -10.534 -8.834 20.328 1.00 95.75 104 VAL A C 1
ATOM 781 O O . VAL A 1 104 ? -9.341 -8.562 20.162 1.00 95.75 104 VAL A O 1
ATOM 784 N N . ASN A 1 105 ? -11.156 -9.832 19.687 1.00 96.19 105 ASN A N 1
ATOM 785 C CA . ASN A 1 105 ? -10.551 -10.635 18.622 1.00 96.19 105 ASN A CA 1
ATOM 786 C C . ASN A 1 105 ? -9.884 -9.716 17.571 1.00 96.19 105 ASN A C 1
ATOM 788 O O . ASN A 1 105 ? -10.529 -8.761 17.122 1.00 96.19 105 ASN A O 1
ATOM 792 N N . PRO A 1 106 ? -8.630 -9.984 17.152 1.00 96.62 106 PRO A N 1
ATOM 793 C CA . PRO A 1 106 ? -7.960 -9.228 16.096 1.00 96.62 106 PRO A CA 1
ATOM 794 C C . PRO A 1 106 ? -8.814 -8.999 14.839 1.00 96.62 106 PRO A C 1
ATOM 796 O O . PRO A 1 106 ? -8.814 -7.893 14.307 1.00 96.62 106 PRO A O 1
ATOM 799 N N . ALA A 1 107 ? -9.604 -9.978 14.391 1.00 96.12 107 ALA A N 1
ATOM 800 C CA . ALA A 1 107 ? -10.449 -9.814 13.203 1.00 96.12 107 ALA A CA 1
ATOM 801 C C . ALA A 1 107 ? -11.515 -8.714 13.381 1.00 96.12 107 ALA A C 1
ATOM 803 O O . ALA A 1 107 ? -11.664 -7.828 12.537 1.00 96.12 107 ALA A O 1
ATOM 804 N N . ASP A 1 108 ? -12.220 -8.720 14.515 1.00 96.19 108 ASP A N 1
ATOM 805 C CA . ASP A 1 108 ? -13.205 -7.685 14.839 1.00 96.19 108 ASP A CA 1
ATOM 806 C C . ASP A 1 108 ? -12.524 -6.332 15.092 1.00 96.19 108 ASP A C 1
ATOM 808 O O . ASP A 1 108 ? -13.052 -5.287 14.709 1.00 96.19 108 ASP A O 1
ATOM 812 N N . ARG A 1 109 ? -11.323 -6.337 15.686 1.00 97.31 109 ARG A N 1
ATOM 813 C CA . ARG A 1 109 ? -10.519 -5.125 15.874 1.00 97.31 109 ARG A CA 1
ATOM 814 C C . ARG A 1 109 ? -10.198 -4.464 14.537 1.00 97.31 109 ARG A C 1
ATOM 816 O O . ARG A 1 109 ? -10.389 -3.258 14.392 1.00 97.31 109 ARG A O 1
ATOM 823 N N . GLU A 1 110 ? -9.738 -5.251 13.573 1.00 97.75 110 GLU A N 1
ATOM 824 C CA . GLU A 1 110 ? -9.426 -4.787 12.225 1.00 97.75 110 GLU A CA 1
ATOM 825 C C . GLU A 1 110 ? -10.664 -4.200 11.538 1.00 97.75 110 GLU A C 1
ATOM 827 O O . GLU A 1 110 ? -10.599 -3.106 10.980 1.00 97.75 110 GLU A O 1
ATOM 832 N N . GLN A 1 111 ? -11.821 -4.856 11.665 1.00 97.19 111 GLN A N 1
ATOM 833 C CA . GLN A 1 111 ? -13.079 -4.335 11.129 1.00 97.19 111 GLN A CA 1
ATOM 834 C C . GLN A 1 111 ? -13.439 -2.965 11.728 1.00 97.19 111 GLN A C 1
ATOM 836 O O . GLN A 1 111 ? -13.837 -2.055 10.999 1.00 97.19 111 GLN A O 1
ATOM 841 N N . VAL A 1 112 ? -13.264 -2.777 13.039 1.00 97.75 112 VAL A N 1
ATOM 842 C CA . VAL A 1 112 ? -13.507 -1.481 13.696 1.00 97.75 112 VAL A CA 1
ATOM 843 C C . VAL A 1 112 ? -12.531 -0.413 13.192 1.00 97.75 112 VAL A C 1
ATOM 845 O O . VAL A 1 112 ? -12.948 0.714 12.928 1.00 97.75 112 VAL A O 1
ATOM 848 N N . LEU A 1 113 ? -11.252 -0.749 12.996 1.00 98.38 113 LEU A N 1
ATOM 849 C CA . LEU A 1 113 ? -10.263 0.179 12.433 1.00 98.38 113 LEU A CA 1
ATOM 850 C C . LEU A 1 113 ? -10.606 0.591 10.997 1.00 98.38 113 LEU A C 1
ATOM 852 O O . LEU A 1 113 ? -10.485 1.767 10.657 1.00 98.38 113 LEU A O 1
ATOM 856 N N . GLN A 1 114 ? -11.082 -0.334 10.166 1.00 97.88 114 GLN A N 1
ATOM 857 C CA . GLN A 1 114 ? -11.522 -0.022 8.802 1.00 97.88 114 GLN A CA 1
ATOM 858 C C . GLN A 1 114 ? -12.732 0.915 8.801 1.00 97.88 114 GLN A C 1
ATOM 860 O O . GLN A 1 114 ? -12.792 1.854 8.006 1.00 97.88 114 GLN A O 1
ATOM 865 N N . VAL A 1 115 ? -13.667 0.710 9.732 1.00 97.31 115 VAL A N 1
ATOM 866 C CA . VAL A 1 115 ? -14.818 1.597 9.933 1.00 97.31 115 VAL A CA 1
ATOM 867 C C . VAL A 1 115 ? -14.368 2.999 10.371 1.00 97.31 115 VAL A C 1
ATOM 869 O O . VAL A 1 115 ? -14.868 3.994 9.837 1.00 97.31 115 VAL A O 1
ATOM 872 N N . ILE A 1 116 ? -13.390 3.099 11.281 1.00 97.75 116 ILE A N 1
ATOM 873 C CA . ILE A 1 116 ? -12.768 4.376 11.678 1.00 97.75 116 ILE A CA 1
ATOM 874 C C . ILE A 1 116 ? -12.137 5.065 10.459 1.00 97.75 116 ILE A C 1
ATOM 876 O O . ILE A 1 116 ? -12.410 6.238 10.198 1.00 97.75 116 ILE A O 1
ATOM 880 N N . GLU A 1 117 ? -11.327 4.339 9.683 1.00 98.00 117 GLU A N 1
ATOM 881 C CA . GLU A 1 117 ? -10.657 4.865 8.490 1.00 98.00 117 GLU A CA 1
ATOM 882 C C . GLU A 1 117 ? -11.671 5.378 7.458 1.00 98.00 117 GLU A C 1
ATOM 884 O O . GLU A 1 117 ? -11.567 6.512 6.982 1.00 98.00 117 GLU A O 1
ATOM 889 N N . GLN A 1 118 ? -12.686 4.572 7.133 1.00 97.06 118 GLN A N 1
ATOM 890 C CA . GLN A 1 118 ? -13.740 4.935 6.189 1.00 97.06 118 GLN A CA 1
ATOM 891 C C . GLN A 1 118 ? -14.481 6.190 6.647 1.00 97.06 118 GLN A C 1
ATOM 893 O O . GLN A 1 118 ? -14.745 7.087 5.840 1.00 97.06 118 GLN A O 1
ATOM 898 N N . ARG A 1 119 ? -14.785 6.285 7.943 1.00 96.00 119 ARG A N 1
ATOM 899 C CA . ARG A 1 119 ? -15.462 7.450 8.497 1.00 96.00 119 ARG A CA 1
ATOM 900 C C . ARG A 1 119 ? -14.613 8.709 8.379 1.00 96.00 119 ARG A C 1
ATOM 902 O O . ARG A 1 119 ? -15.130 9.721 7.913 1.00 96.00 119 ARG A O 1
ATOM 909 N N . MET A 1 120 ? -13.327 8.644 8.725 1.00 97.00 120 MET A N 1
ATOM 910 C CA . MET A 1 120 ? -12.408 9.778 8.577 1.00 97.00 120 MET A CA 1
ATOM 911 C C . MET A 1 120 ? -12.251 10.207 7.112 1.00 97.00 120 MET A C 1
ATOM 913 O O . MET A 1 120 ? -12.170 11.400 6.830 1.00 97.00 120 MET A O 1
ATOM 917 N N . ARG A 1 121 ? -12.280 9.269 6.155 1.00 96.56 121 ARG A N 1
ATOM 918 C CA . ARG A 1 121 ? -12.297 9.613 4.720 1.00 96.56 121 ARG A CA 1
ATOM 919 C C . ARG A 1 121 ? -13.561 10.376 4.323 1.00 96.56 121 ARG A C 1
ATOM 921 O O . ARG A 1 121 ? -13.476 11.300 3.523 1.00 96.56 121 ARG A O 1
ATOM 928 N N . GLN A 1 122 ? -14.719 10.006 4.873 1.00 96.06 122 GLN A N 1
ATOM 929 C CA . GLN A 1 122 ? -15.999 10.658 4.570 1.00 96.06 122 GLN A CA 1
ATOM 930 C C . GLN A 1 122 ? -16.132 12.043 5.209 1.00 96.06 122 GLN A C 1
ATOM 932 O O . GLN A 1 122 ? -16.631 12.964 4.571 1.00 96.06 122 GLN A O 1
ATOM 937 N N . THR A 1 123 ? -15.725 12.197 6.471 1.00 95.12 123 THR A N 1
ATOM 938 C CA . THR A 1 123 ? -15.852 13.473 7.196 1.00 95.12 123 THR A CA 1
ATOM 939 C C . THR A 1 123 ? -14.712 14.442 6.920 1.00 95.12 123 THR A C 1
ATOM 941 O O . THR A 1 123 ? -14.817 15.616 7.268 1.00 95.12 123 THR A O 1
ATOM 944 N N . GLY A 1 124 ? -13.622 13.953 6.333 1.00 94.69 124 GLY A N 1
ATOM 945 C CA . GLY A 1 124 ? -12.336 14.629 6.347 1.00 94.69 124 GLY A CA 1
ATOM 946 C C . GLY A 1 124 ? -11.561 14.337 7.634 1.00 94.69 124 GLY A C 1
ATOM 947 O O . GLY A 1 124 ? -12.116 13.899 8.649 1.00 94.69 124 GLY A O 1
ATOM 948 N N . GLY A 1 125 ? -10.250 14.566 7.557 1.00 91.25 125 GLY A N 1
ATOM 949 C CA . GLY A 1 125 ? -9.328 14.398 8.674 1.00 91.25 125 GLY A CA 1
ATOM 950 C C . GLY A 1 125 ? -9.618 15.351 9.834 1.00 91.25 125 GLY A C 1
ATOM 951 O O . GLY A 1 125 ? -10.234 16.406 9.672 1.00 91.25 125 GLY A O 1
ATOM 952 N N . LEU A 1 126 ? -9.145 14.984 11.022 1.00 94.50 126 LEU A N 1
ATOM 953 C CA . LEU A 1 126 ? -9.285 15.811 12.219 1.00 94.50 126 LEU A CA 1
ATOM 954 C C . LEU A 1 126 ? -8.442 17.081 12.083 1.00 94.50 126 LEU A C 1
ATOM 956 O O . LEU A 1 126 ? -7.268 17.012 11.727 1.00 94.50 126 LEU A O 1
ATOM 960 N N . VAL A 1 127 ? -9.021 18.239 12.401 1.00 94.50 127 VAL A N 1
ATOM 961 C CA . VAL A 1 127 ? -8.329 19.539 12.299 1.00 94.50 127 VAL A CA 1
ATOM 962 C C . VAL A 1 127 ? -7.556 19.869 13.580 1.00 94.50 127 VAL A C 1
ATOM 964 O O . VAL A 1 127 ? -6.510 20.514 13.532 1.00 94.50 127 VAL A O 1
ATOM 967 N N . SER A 1 128 ? -8.047 19.414 14.735 1.00 97.25 128 SER A N 1
ATOM 968 C CA . SER A 1 128 ? -7.442 19.718 16.031 1.00 97.25 128 SER A CA 1
ATOM 969 C C . SER A 1 128 ? -6.161 18.914 16.259 1.00 97.25 128 SER A C 1
ATOM 971 O O . SER A 1 128 ? -6.177 17.683 16.272 1.00 97.25 128 SER A O 1
ATOM 973 N N . THR A 1 129 ? -5.048 19.604 16.512 1.00 97.44 129 THR A N 1
ATOM 974 C CA . THR A 1 129 ? -3.743 18.977 16.786 1.00 97.44 129 THR A CA 1
ATOM 975 C C . THR A 1 129 ? -3.754 18.124 18.055 1.00 97.44 129 THR A C 1
ATOM 977 O O . THR A 1 129 ? -3.096 17.085 18.104 1.00 97.44 129 THR A O 1
ATOM 980 N N . SER A 1 130 ? -4.523 18.521 19.074 1.00 97.62 130 SER A N 1
ATOM 981 C CA . SER 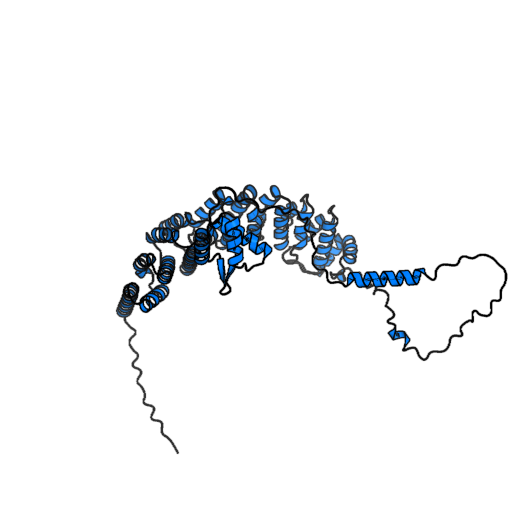A 1 130 ? -4.659 17.761 20.320 1.00 97.62 130 SER A CA 1
ATOM 982 C C . SER A 1 130 ? -5.442 16.463 20.121 1.00 97.62 130 SER A C 1
ATOM 984 O O . SER A 1 130 ? -5.098 15.444 20.719 1.00 97.62 130 SER A O 1
ATOM 986 N N . GLU A 1 131 ? -6.452 16.473 19.248 1.00 97.19 131 GLU A N 1
ATOM 987 C CA . GLU A 1 131 ? -7.194 15.266 18.881 1.00 97.19 131 GLU A CA 1
ATOM 988 C C . GLU A 1 131 ? -6.349 14.341 18.012 1.00 97.19 131 GLU A C 1
ATOM 990 O O . GLU A 1 131 ? -6.298 13.146 18.289 1.00 97.19 131 GLU A O 1
ATOM 995 N N . GLN A 1 132 ? -5.632 14.883 17.021 1.00 97.94 132 GLN A N 1
ATOM 996 C CA . GLN A 1 132 ? -4.694 14.104 16.207 1.00 97.94 132 GLN A CA 1
ATOM 997 C C . GLN A 1 132 ? -3.677 13.377 17.089 1.00 97.94 132 GLN A C 1
ATOM 999 O O . GLN A 1 132 ? -3.514 12.168 16.958 1.00 97.94 132 GLN A O 1
ATOM 1004 N N . LYS A 1 133 ? -3.038 14.091 18.028 1.00 98.06 133 LYS A N 1
ATOM 1005 C CA . LYS A 1 133 ? -2.077 13.494 18.962 1.00 98.06 133 LYS A CA 1
ATOM 1006 C C . LYS A 1 133 ? -2.715 12.381 19.796 1.00 98.06 133 LYS A C 1
ATOM 1008 O O . LYS A 1 133 ? -2.141 11.309 19.915 1.00 98.06 133 LYS A O 1
ATOM 1013 N N . ARG A 1 134 ? -3.927 12.598 20.310 1.00 97.69 134 ARG A N 1
ATOM 1014 C CA . ARG A 1 134 ? -4.645 11.582 21.091 1.00 97.69 134 ARG A CA 1
ATOM 1015 C C . ARG A 1 134 ? -4.920 10.312 20.287 1.00 97.69 134 ARG A C 1
ATOM 1017 O O . ARG A 1 134 ? -4.756 9.220 20.815 1.00 97.69 134 ARG A O 1
ATOM 1024 N N . TRP A 1 135 ? -5.319 10.448 19.024 1.00 98.12 135 TRP A N 1
ATOM 1025 C CA . TRP A 1 135 ? -5.495 9.301 18.134 1.00 98.12 135 TRP A CA 1
ATOM 1026 C C . TRP A 1 135 ? -4.178 8.580 17.851 1.00 98.12 135 TRP A C 1
ATOM 1028 O O . TRP A 1 135 ? -4.156 7.353 17.872 1.00 98.12 135 TRP A O 1
ATOM 1038 N N . VAL A 1 136 ? -3.088 9.319 17.632 1.00 98.06 136 VAL A N 1
ATOM 1039 C CA . VAL A 1 136 ? -1.754 8.731 17.447 1.00 98.06 136 VAL A CA 1
ATOM 1040 C C . VAL A 1 136 ? -1.340 7.925 18.681 1.00 98.06 136 VAL A C 1
ATOM 1042 O O . VAL A 1 136 ? -1.034 6.742 18.548 1.00 98.06 136 VAL A O 1
ATOM 1045 N N . ASP A 1 137 ? -1.415 8.531 19.868 1.00 97.69 137 ASP A N 1
ATOM 1046 C CA . ASP A 1 137 ? -1.035 7.904 21.141 1.00 97.69 137 ASP A CA 1
ATOM 1047 C C . ASP A 1 137 ? -1.886 6.651 21.429 1.00 97.69 137 ASP A C 1
ATOM 1049 O O . ASP A 1 137 ? -1.381 5.640 21.919 1.00 97.69 137 ASP A O 1
ATOM 1053 N N . ALA A 1 138 ? -3.183 6.693 21.101 1.00 97.25 138 ALA A N 1
ATOM 1054 C CA . ALA A 1 138 ? -4.075 5.554 21.281 1.00 97.25 138 ALA A CA 1
ATOM 1055 C C . ALA A 1 138 ? -3.731 4.402 20.320 1.00 97.25 138 ALA A C 1
ATOM 1057 O O . ALA A 1 138 ? -3.629 3.252 20.749 1.00 97.25 138 ALA A O 1
ATOM 1058 N N . LEU A 1 139 ? -3.528 4.701 19.032 1.00 97.44 139 LEU A N 1
ATOM 1059 C CA . LEU A 1 139 ? -3.309 3.695 17.988 1.00 97.44 139 LEU A CA 1
ATOM 1060 C C . LEU A 1 139 ? -1.889 3.106 17.980 1.00 97.44 139 LEU A C 1
ATOM 1062 O O . LEU A 1 139 ? -1.722 1.991 17.491 1.00 97.44 139 LEU A O 1
ATOM 1066 N N . GLU A 1 140 ? -0.876 3.796 18.521 1.00 95.81 140 GLU A N 1
ATOM 1067 C CA . GLU A 1 140 ? 0.517 3.308 18.530 1.00 95.81 140 GLU A CA 1
ATOM 1068 C C . GLU A 1 140 ? 0.660 1.937 19.214 1.00 95.81 140 GLU A C 1
ATOM 1070 O O . GLU A 1 140 ? 1.482 1.119 18.804 1.00 95.81 140 GLU A O 1
ATOM 1075 N N . GLY A 1 141 ? -0.153 1.673 20.239 1.00 92.44 141 GLY A N 1
ATOM 1076 C CA . GLY A 1 141 ? -0.114 0.428 21.007 1.00 92.44 141 GLY A CA 1
ATOM 1077 C C . GLY A 1 141 ? -0.858 -0.750 20.374 1.00 92.44 141 GLY A C 1
ATOM 1078 O O . GLY A 1 141 ? -1.020 -1.772 21.044 1.00 92.44 141 GLY A O 1
ATOM 1079 N N . LEU A 1 142 ? -1.372 -0.608 19.150 1.00 94.38 142 LEU A N 1
ATOM 1080 C CA . LEU A 1 142 ? -2.020 -1.701 18.429 1.00 94.38 142 LEU A CA 1
ATOM 1081 C C . LEU A 1 142 ? -0.973 -2.591 17.743 1.00 94.38 142 LEU A C 1
ATOM 1083 O O . LEU A 1 142 ? 0.064 -2.116 17.283 1.00 94.38 142 LEU A O 1
ATOM 1087 N N . GLY A 1 143 ? -1.234 -3.900 17.717 1.00 93.25 143 GLY A N 1
ATOM 1088 C CA . GLY A 1 143 ? -0.293 -4.909 17.231 1.00 93.25 143 GLY A CA 1
ATOM 1089 C C . GLY A 1 143 ? 0.103 -4.759 15.755 1.00 93.25 143 GLY A C 1
ATOM 1090 O O . GLY A 1 143 ? -0.486 -3.989 14.988 1.00 93.25 143 GLY A O 1
ATOM 1091 N N . ARG A 1 144 ? 1.133 -5.515 15.346 1.00 95.31 144 ARG A N 1
ATOM 1092 C CA . ARG A 1 144 ? 1.710 -5.472 13.988 1.00 95.31 144 ARG A CA 1
ATOM 1093 C C . ARG A 1 144 ? 0.686 -5.836 12.911 1.00 95.31 144 ARG A C 1
ATOM 1095 O O . ARG A 1 144 ? 0.750 -5.299 11.808 1.00 95.31 144 ARG A O 1
ATOM 1102 N N . GLU A 1 145 ? -0.250 -6.711 13.247 1.00 95.62 145 GLU A N 1
ATOM 1103 C CA . GLU A 1 145 ? -1.334 -7.187 12.393 1.00 95.62 145 GLU A CA 1
ATOM 1104 C C . GLU A 1 145 ? -2.244 -6.054 11.887 1.00 95.62 145 GLU A C 1
ATOM 1106 O O . GLU A 1 145 ? -2.744 -6.120 10.769 1.00 95.62 145 GLU A O 1
ATOM 1111 N N . HIS A 1 146 ? -2.373 -4.962 12.649 1.00 97.69 146 HIS A N 1
ATOM 1112 C CA . HIS A 1 146 ? -3.229 -3.820 12.307 1.00 97.69 146 HIS A CA 1
ATOM 1113 C C . HIS A 1 146 ? -2.478 -2.652 11.666 1.00 97.69 146 HIS A C 1
ATOM 1115 O O . HIS A 1 146 ? -3.087 -1.647 11.287 1.00 97.69 146 HIS A O 1
ATOM 1121 N N . GLN A 1 147 ? -1.150 -2.750 11.530 1.00 97.31 147 GLN A N 1
ATOM 1122 C CA . GLN A 1 147 ? -0.332 -1.666 10.983 1.00 97.31 147 GLN A CA 1
ATOM 1123 C C . GLN A 1 147 ? -0.810 -1.140 9.621 1.00 97.31 147 GLN A C 1
ATOM 1125 O O . GLN A 1 147 ? -0.745 0.074 9.435 1.00 97.31 147 GLN A O 1
ATOM 1130 N N . PRO A 1 148 ? -1.304 -1.960 8.666 1.00 98.19 148 PRO A N 1
ATOM 1131 C CA . PRO A 1 148 ? -1.803 -1.433 7.398 1.00 98.19 148 PRO A CA 1
ATOM 1132 C C . PRO A 1 148 ? -2.940 -0.422 7.579 1.00 98.19 148 PRO A C 1
ATOM 1134 O O . PRO A 1 148 ? -2.892 0.685 7.042 1.00 98.19 148 PRO A O 1
ATOM 1137 N N . THR A 1 149 ? -3.958 -0.763 8.359 1.00 98.38 149 THR A N 1
ATOM 1138 C CA . THR A 1 149 ? -5.115 0.117 8.551 1.00 98.38 149 THR A CA 1
ATOM 1139 C C . THR A 1 149 ? -4.785 1.275 9.479 1.00 98.38 149 THR A C 1
ATOM 1141 O O . THR A 1 149 ? -5.176 2.404 9.188 1.00 98.38 149 THR A O 1
ATOM 1144 N N . VAL A 1 150 ? -3.946 1.059 10.500 1.00 98.31 150 VAL A N 1
ATOM 1145 C CA . VAL A 1 150 ? -3.404 2.152 11.320 1.00 98.31 150 VAL A CA 1
ATOM 1146 C C . VAL A 1 150 ? -2.646 3.158 10.448 1.00 98.31 150 VAL A C 1
ATOM 1148 O O . VAL A 1 150 ? -2.951 4.342 10.518 1.00 98.31 150 VAL A O 1
ATOM 1151 N N . CYS A 1 151 ? -1.743 2.733 9.557 1.00 98.19 151 CYS A N 1
ATOM 1152 C CA . CYS A 1 151 ? -1.059 3.641 8.625 1.00 98.19 151 CYS A CA 1
ATOM 1153 C C . CYS A 1 151 ? -2.032 4.399 7.705 1.00 98.19 151 CYS A C 1
ATOM 1155 O O . CYS A 1 151 ? -1.806 5.577 7.424 1.00 98.19 151 CYS A O 1
ATOM 1157 N N . GLY A 1 152 ? -3.120 3.754 7.269 1.00 98.12 152 GLY A N 1
ATOM 1158 C CA . GLY A 1 152 ? -4.200 4.406 6.521 1.00 98.12 152 GLY A CA 1
ATOM 1159 C C . GLY A 1 152 ? -4.882 5.519 7.323 1.00 98.12 152 GLY A C 1
ATOM 1160 O O . GLY A 1 152 ? -5.044 6.631 6.824 1.00 98.12 152 GLY A O 1
ATOM 1161 N N . ILE A 1 153 ? -5.190 5.263 8.599 1.00 98.31 153 ILE A N 1
ATOM 1162 C CA . ILE A 1 153 ? -5.729 6.272 9.524 1.00 98.31 153 ILE A CA 1
ATOM 1163 C C . ILE A 1 153 ? -4.712 7.403 9.746 1.00 98.31 153 ILE A C 1
ATOM 1165 O O . ILE A 1 153 ? -5.077 8.576 9.692 1.00 98.31 153 ILE A O 1
ATOM 1169 N N . MET A 1 154 ? -3.424 7.090 9.919 1.00 98.19 154 MET A N 1
ATOM 1170 C CA . MET A 1 154 ? -2.366 8.091 10.124 1.00 98.19 154 MET A CA 1
ATOM 1171 C C . MET A 1 154 ? -2.239 9.070 8.951 1.00 98.19 154 MET A C 1
ATOM 1173 O O . MET A 1 154 ? -1.950 10.246 9.173 1.00 98.19 154 MET A O 1
ATOM 1177 N N . ALA A 1 155 ? -2.509 8.627 7.719 1.00 98.00 155 ALA A N 1
ATOM 1178 C CA . ALA A 1 155 ? -2.558 9.509 6.552 1.00 98.00 155 ALA A CA 1
ATOM 1179 C C . ALA A 1 155 ? -3.659 10.582 6.666 1.00 98.00 155 ALA A C 1
ATOM 1181 O O . ALA A 1 155 ? -3.493 11.700 6.178 1.00 98.00 155 ALA A O 1
ATOM 1182 N N . LEU A 1 156 ? -4.760 10.266 7.356 1.00 97.75 156 LEU A N 1
ATOM 1183 C CA . LEU A 1 156 ? -5.909 11.153 7.574 1.00 97.75 156 LEU A CA 1
ATOM 1184 C C . LEU A 1 156 ? -5.738 12.062 8.803 1.00 97.75 156 LEU A C 1
ATOM 1186 O O . LEU A 1 156 ? -6.433 13.070 8.922 1.00 97.75 156 LEU A O 1
ATOM 1190 N N . LEU A 1 157 ? -4.795 11.751 9.699 1.00 97.38 157 LEU A N 1
ATOM 1191 C CA . LEU A 1 157 ? -4.486 12.538 10.903 1.00 97.38 157 LEU A CA 1
ATOM 1192 C C . LEU A 1 157 ? -3.493 13.689 10.653 1.00 97.38 157 LEU A C 1
ATOM 1194 O O . LEU A 1 157 ? -3.035 14.329 11.599 1.00 97.38 157 LEU A O 1
ATOM 1198 N N . GLY A 1 158 ? -3.135 13.971 9.398 1.00 96.50 158 GLY A N 1
ATOM 1199 C CA . GLY A 1 158 ? -2.338 15.144 9.038 1.00 96.50 158 GLY A CA 1
ATOM 1200 C C . GLY A 1 158 ? -0.883 15.100 9.549 1.00 96.50 158 GLY A C 1
ATOM 1201 O O . GLY A 1 158 ? -0.209 14.070 9.411 1.00 96.50 158 GLY A O 1
ATOM 1202 N N . PRO A 1 159 ? -0.339 16.211 10.096 1.00 97.81 159 PRO A N 1
ATOM 1203 C CA . PRO A 1 159 ? 1.074 16.301 10.476 1.00 97.81 159 PRO A CA 1
ATOM 1204 C C . PRO A 1 159 ? 1.504 15.320 11.572 1.00 97.81 159 PRO A C 1
ATOM 1206 O O . PRO A 1 159 ? 2.591 14.754 11.473 1.00 97.81 159 PRO A O 1
ATOM 1209 N N . GLN A 1 160 ? 0.666 15.090 12.591 1.00 98.06 160 GLN A N 1
ATOM 1210 C CA . GLN A 1 160 ? 1.002 14.183 13.698 1.00 98.06 160 GLN A CA 1
ATOM 1211 C C . GLN A 1 160 ? 1.081 12.727 13.220 1.00 98.06 160 GLN A C 1
ATOM 1213 O O . GLN A 1 160 ? 2.055 12.036 13.512 1.00 98.06 160 GLN A O 1
ATOM 1218 N N . GLY A 1 161 ? 0.120 12.287 12.400 1.00 97.88 161 GLY A N 1
ATOM 1219 C CA . GLY A 1 161 ? 0.159 10.952 11.795 1.00 97.88 161 GLY A CA 1
ATOM 1220 C C . GLY A 1 161 ? 1.349 10.772 10.846 1.00 97.88 161 GLY A C 1
ATOM 1221 O O . GLY A 1 161 ? 2.027 9.747 10.873 1.00 97.88 161 GLY A O 1
ATOM 1222 N N . THR A 1 162 ? 1.691 11.810 10.076 1.00 98.25 162 THR A N 1
ATOM 1223 C CA . THR A 1 162 ? 2.898 11.811 9.229 1.00 98.25 162 THR A CA 1
ATOM 1224 C C . THR A 1 162 ? 4.180 11.680 10.053 1.00 98.25 162 THR A C 1
ATOM 1226 O O . THR A 1 162 ? 5.093 10.947 9.665 1.00 98.25 162 THR A O 1
ATOM 1229 N N . GLN A 1 163 ? 4.272 12.389 11.182 1.00 98.38 163 GLN A N 1
ATOM 1230 C CA . GLN A 1 163 ? 5.415 12.300 12.085 1.00 98.38 163 GLN A CA 1
ATOM 1231 C C . GLN A 1 163 ? 5.535 10.896 12.680 1.00 98.38 163 GLN A C 1
ATOM 1233 O O . GLN A 1 163 ? 6.632 10.346 12.681 1.00 98.38 163 GLN A O 1
ATOM 1238 N N . TRP A 1 164 ? 4.420 10.291 13.090 1.00 98.06 164 TRP A N 1
ATOM 1239 C CA . TRP A 1 164 ? 4.406 8.919 13.589 1.00 98.06 164 TRP A CA 1
ATOM 1240 C C . TRP A 1 164 ? 4.905 7.915 12.541 1.00 98.06 164 TRP A C 1
ATOM 1242 O O . TRP A 1 164 ? 5.811 7.139 12.833 1.00 98.06 164 TRP A O 1
ATOM 1252 N N . VAL A 1 165 ? 4.415 7.976 11.292 1.00 98.31 165 VAL A N 1
ATOM 1253 C CA . VAL A 1 165 ? 4.892 7.080 10.215 1.00 98.31 165 VAL A CA 1
ATOM 1254 C C . VAL A 1 165 ? 6.372 7.315 9.911 1.00 98.31 165 VAL A C 1
ATOM 1256 O O . VAL A 1 165 ? 7.116 6.367 9.663 1.00 98.31 165 VAL A O 1
ATOM 1259 N N . ARG A 1 166 ? 6.842 8.566 9.975 1.00 98.50 166 ARG A N 1
ATOM 1260 C CA . ARG A 1 166 ? 8.267 8.878 9.822 1.00 98.50 166 ARG A CA 1
ATOM 1261 C C . ARG A 1 166 ? 9.106 8.231 10.925 1.00 98.50 166 ARG A C 1
ATOM 1263 O O . ARG A 1 166 ? 10.135 7.643 10.602 1.00 98.50 166 ARG A O 1
ATOM 1270 N N . THR A 1 167 ? 8.675 8.318 12.182 1.00 98.19 167 THR A N 1
ATOM 1271 C CA . THR A 1 167 ? 9.343 7.669 13.321 1.00 98.19 167 THR A CA 1
ATOM 1272 C C . THR A 1 167 ? 9.311 6.148 13.181 1.00 98.19 167 THR A C 1
ATOM 1274 O O . THR A 1 167 ? 10.347 5.503 13.323 1.00 98.19 167 THR A O 1
ATOM 1277 N N . LEU A 1 168 ? 8.167 5.576 12.792 1.00 97.75 168 LEU A N 1
ATOM 1278 C CA . LEU A 1 168 ? 8.018 4.143 12.531 1.00 97.75 168 LEU A CA 1
ATOM 1279 C C . LEU A 1 168 ? 9.029 3.654 11.481 1.00 97.75 168 LEU A C 1
ATOM 1281 O O . LEU A 1 168 ? 9.712 2.659 11.706 1.00 97.75 168 LEU A O 1
ATOM 1285 N N . ILE A 1 169 ? 9.173 4.370 10.362 1.00 98.06 169 ILE A N 1
ATOM 1286 C CA . ILE A 1 169 ? 10.136 4.031 9.302 1.00 98.06 169 ILE A CA 1
ATOM 1287 C C . ILE A 1 169 ? 11.585 4.241 9.767 1.00 98.06 169 ILE A C 1
ATOM 1289 O O . ILE A 1 169 ? 12.459 3.447 9.429 1.00 98.06 169 ILE A O 1
ATOM 1293 N N . ALA A 1 170 ? 11.866 5.307 10.519 1.00 97.69 170 ALA A N 1
ATOM 1294 C CA . ALA A 1 170 ? 13.225 5.635 10.942 1.00 97.69 170 ALA A CA 1
ATOM 1295 C C . ALA A 1 170 ? 13.772 4.656 11.991 1.00 97.69 170 ALA A C 1
ATOM 1297 O O . ALA A 1 170 ? 14.931 4.246 11.903 1.00 97.69 170 ALA A O 1
ATOM 1298 N N . GLU A 1 171 ? 12.942 4.289 12.968 1.00 97.44 171 GLU A N 1
ATOM 1299 C CA . GLU A 1 171 ? 13.361 3.545 14.158 1.00 97.44 171 GLU A CA 1
ATOM 1300 C C . GLU A 1 171 ? 12.972 2.065 14.096 1.00 97.44 171 GLU A C 1
ATOM 1302 O O . GLU A 1 171 ? 13.735 1.209 14.542 1.00 97.44 171 GLU A O 1
ATOM 1307 N N . ARG A 1 172 ? 11.807 1.743 13.518 1.00 97.06 172 ARG A N 1
ATOM 1308 C CA . ARG A 1 172 ? 11.162 0.422 13.612 1.00 97.06 172 ARG A CA 1
ATOM 1309 C C . ARG A 1 172 ? 10.890 -0.224 12.243 1.00 97.06 172 ARG A C 1
ATOM 1311 O O . ARG A 1 172 ? 9.945 -0.994 12.094 1.00 97.06 172 ARG A O 1
ATOM 1318 N N . VAL A 1 173 ? 11.731 0.029 11.235 1.00 97.56 173 VAL A N 1
ATOM 1319 C CA . VAL A 1 173 ? 11.562 -0.556 9.882 1.00 97.56 173 VAL A CA 1
ATOM 1320 C C . VAL A 1 173 ? 11.526 -2.094 9.882 1.00 97.56 173 VAL A C 1
ATOM 1322 O O . VAL A 1 173 ? 10.835 -2.702 9.070 1.00 97.56 173 VAL A O 1
ATOM 1325 N N . GLU A 1 174 ? 12.217 -2.735 10.828 1.00 97.25 174 GLU A N 1
ATOM 1326 C CA . GLU A 1 174 ? 12.276 -4.196 10.975 1.00 97.25 174 GLU A CA 1
ATOM 1327 C C . GLU A 1 174 ? 10.895 -4.794 11.298 1.00 97.25 174 GLU A C 1
ATOM 1329 O O . GLU A 1 174 ? 10.512 -5.839 10.764 1.00 97.25 174 GLU A O 1
ATOM 1334 N N . THR A 1 175 ? 10.087 -4.087 12.092 1.00 96.38 175 THR A N 1
ATOM 1335 C CA . THR A 1 175 ? 8.737 -4.524 12.477 1.00 96.38 175 THR A CA 1
ATOM 1336 C C . THR A 1 175 ? 7.655 -4.045 11.512 1.00 96.38 175 THR A C 1
ATOM 1338 O O . THR A 1 175 ? 6.498 -4.439 11.660 1.00 96.38 175 THR A O 1
ATOM 1341 N N . LEU A 1 176 ? 8.010 -3.254 10.494 1.00 97.75 176 LEU A N 1
ATOM 1342 C CA . LEU A 1 176 ? 7.059 -2.715 9.527 1.00 97.75 176 LEU A CA 1
ATOM 1343 C C . LEU A 1 176 ? 6.387 -3.843 8.731 1.00 97.75 176 LEU A C 1
ATOM 1345 O O . LEU A 1 176 ? 7.053 -4.707 8.146 1.00 97.75 176 LEU A O 1
ATOM 1349 N N . HIS A 1 177 ? 5.057 -3.857 8.731 1.00 97.56 177 HIS A N 1
ATOM 1350 C CA . HIS A 1 177 ? 4.253 -4.790 7.952 1.00 97.56 177 HIS A CA 1
ATOM 1351 C C . HIS A 1 177 ? 4.273 -4.420 6.454 1.00 97.56 177 HIS A C 1
ATOM 1353 O O . HIS A 1 177 ? 4.078 -3.246 6.130 1.00 97.56 177 HIS A O 1
ATOM 1359 N N . PRO A 1 178 ? 4.431 -5.375 5.516 1.00 97.12 178 PRO A N 1
ATOM 1360 C CA . PRO A 1 178 ? 4.452 -5.067 4.082 1.00 97.12 178 PRO A CA 1
ATOM 1361 C C . PRO A 1 178 ? 3.186 -4.357 3.577 1.00 97.12 178 PRO A C 1
ATOM 1363 O O . PRO A 1 178 ? 3.265 -3.380 2.836 1.00 97.12 178 PRO A O 1
ATOM 1366 N N . GLY A 1 179 ? 2.007 -4.755 4.067 1.00 96.81 179 GLY A N 1
ATOM 1367 C CA . GLY A 1 179 ? 0.744 -4.068 3.756 1.00 96.81 179 GLY A CA 1
ATOM 1368 C C . GLY A 1 179 ? 0.699 -2.596 4.201 1.00 96.81 179 GLY A C 1
ATOM 1369 O O . GLY A 1 179 ? -0.005 -1.794 3.595 1.00 96.81 179 GLY A O 1
ATOM 1370 N N . ALA A 1 180 ? 1.484 -2.203 5.210 1.00 97.75 180 ALA A N 1
ATOM 1371 C CA . ALA A 1 180 ? 1.585 -0.808 5.637 1.00 97.75 180 ALA A CA 1
ATOM 1372 C C . ALA A 1 180 ? 2.363 0.056 4.634 1.00 97.75 180 ALA A C 1
ATOM 1374 O O . ALA A 1 180 ? 2.087 1.249 4.515 1.00 97.75 180 ALA A O 1
ATOM 1375 N N . VAL A 1 181 ? 3.279 -0.545 3.865 1.00 98.00 181 VAL A N 1
ATOM 1376 C CA . VAL A 1 181 ? 4.011 0.137 2.787 1.00 98.00 181 VAL A CA 1
ATOM 1377 C C . VAL A 1 181 ? 3.030 0.582 1.705 1.00 98.00 181 VAL A C 1
ATOM 1379 O O . VAL A 1 181 ? 3.017 1.756 1.348 1.00 98.00 181 VAL A O 1
ATOM 1382 N N . GLN A 1 182 ? 2.116 -0.298 1.280 1.00 97.25 182 GLN A N 1
ATOM 1383 C CA . GLN A 1 182 ? 1.095 0.015 0.265 1.00 97.25 182 GLN A CA 1
ATOM 1384 C C . GLN A 1 182 ? 0.204 1.204 0.652 1.00 97.25 182 GLN A C 1
ATOM 1386 O O . GLN A 1 182 ? -0.254 1.975 -0.193 1.00 97.25 182 GLN A O 1
ATOM 1391 N N . ARG A 1 183 ? 0.002 1.407 1.956 1.00 97.69 183 ARG A N 1
ATOM 1392 C CA . ARG A 1 183 ? -0.820 2.488 2.511 1.00 97.69 183 ARG A CA 1
ATOM 1393 C C . ARG A 1 183 ? -0.137 3.855 2.463 1.00 97.69 183 ARG A C 1
ATOM 1395 O O . ARG A 1 183 ? -0.809 4.864 2.652 1.00 97.69 183 ARG A O 1
ATOM 1402 N N . LEU A 1 184 ? 1.151 3.927 2.107 1.00 97.88 184 LEU A N 1
ATOM 1403 C CA . LEU A 1 184 ? 1.837 5.196 1.838 1.00 97.88 184 LEU A CA 1
ATOM 1404 C C . LEU A 1 184 ? 1.232 5.965 0.650 1.00 97.88 184 LEU A C 1
ATOM 1406 O O . LEU A 1 184 ? 1.387 7.182 0.567 1.00 97.88 184 LEU A O 1
ATOM 1410 N N . THR A 1 185 ? 0.494 5.285 -0.233 1.00 97.06 185 THR A N 1
ATOM 1411 C CA . THR A 1 185 ? -0.300 5.907 -1.311 1.00 97.06 185 THR A CA 1
ATOM 1412 C C . THR A 1 185 ? -1.377 6.861 -0.808 1.00 97.06 185 THR A C 1
ATOM 1414 O O . THR A 1 185 ? -1.720 7.801 -1.520 1.00 97.06 185 THR A O 1
ATOM 1417 N N . ALA A 1 186 ? -1.882 6.661 0.415 1.00 97.00 186 ALA A N 1
ATOM 1418 C CA . ALA A 1 186 ? -2.907 7.516 1.009 1.00 97.00 186 ALA A CA 1
ATOM 1419 C C . ALA A 1 186 ? -2.369 8.895 1.437 1.00 97.00 186 ALA A C 1
ATOM 1421 O O . ALA A 1 186 ? -3.153 9.805 1.702 1.00 97.00 186 ALA A O 1
ATOM 1422 N N . PHE A 1 187 ? -1.045 9.067 1.510 1.00 97.75 187 PHE A N 1
ATOM 1423 C CA . PHE A 1 187 ? -0.421 10.348 1.831 1.00 97.75 187 PHE A CA 1
ATOM 1424 C C . PHE A 1 187 ? -0.357 11.260 0.604 1.00 97.75 187 PHE A C 1
ATOM 1426 O O . PHE A 1 187 ? -0.296 10.814 -0.542 1.00 97.75 187 PHE A O 1
ATOM 1433 N N . THR A 1 188 ? -0.293 12.570 0.850 1.00 96.94 188 THR A N 1
ATOM 1434 C CA . THR A 1 188 ? -0.075 13.556 -0.213 1.00 96.94 188 THR A CA 1
ATOM 1435 C C . THR A 1 188 ? 1.255 13.304 -0.928 1.00 96.94 188 THR A C 1
ATOM 1437 O O . THR A 1 188 ? 2.241 12.940 -0.292 1.00 96.94 188 THR A O 1
ATOM 1440 N N . GLU A 1 189 ? 1.311 13.551 -2.240 1.00 96.06 189 GLU A N 1
ATOM 1441 C CA . GLU A 1 189 ? 2.508 13.390 -3.089 1.00 96.06 189 GLU A CA 1
ATOM 1442 C C . GLU A 1 189 ? 3.844 13.837 -2.449 1.00 96.06 189 GLU A C 1
ATOM 1444 O O . GLU A 1 189 ? 4.781 13.033 -2.411 1.00 96.06 189 GLU A O 1
ATOM 1449 N N . PRO A 1 190 ? 3.982 15.067 -1.898 1.00 96.88 190 PRO A N 1
ATOM 1450 C CA . PRO A 1 190 ? 5.249 15.498 -1.300 1.00 96.88 190 PRO A CA 1
ATOM 1451 C C . PRO A 1 190 ? 5.616 14.683 -0.054 1.00 96.88 190 PRO A C 1
ATOM 1453 O O . PRO A 1 190 ? 6.778 14.319 0.138 1.00 96.88 190 PRO A O 1
ATOM 1456 N N . THR A 1 191 ? 4.626 14.364 0.780 1.00 97.75 191 THR A N 1
ATOM 1457 C CA . THR A 1 191 ? 4.824 13.566 1.990 1.00 97.75 191 THR A CA 1
ATOM 1458 C C . THR A 1 191 ? 5.155 12.123 1.634 1.00 97.75 191 THR A C 1
ATOM 1460 O O . THR A 1 191 ? 6.113 11.577 2.176 1.00 97.75 191 THR A O 1
ATOM 1463 N N . ARG A 1 192 ? 4.435 11.531 0.673 1.00 97.81 192 ARG A N 1
ATOM 1464 C CA . ARG A 1 192 ? 4.699 10.189 0.144 1.00 97.81 192 ARG A CA 1
ATOM 1465 C C . ARG A 1 192 ? 6.126 10.086 -0.375 1.00 97.81 192 ARG A C 1
ATOM 1467 O O . ARG A 1 192 ? 6.840 9.176 0.026 1.00 97.81 192 ARG A O 1
ATOM 1474 N N . GLY A 1 193 ? 6.580 11.044 -1.185 1.00 97.62 193 GLY A N 1
ATOM 1475 C CA . GLY A 1 193 ? 7.957 11.074 -1.685 1.00 97.62 193 GLY A CA 1
ATOM 1476 C C . GLY A 1 193 ? 9.003 11.116 -0.564 1.00 97.62 193 GLY A C 1
ATOM 1477 O O . GLY A 1 193 ? 9.972 10.358 -0.595 1.00 97.62 193 GLY A O 1
ATOM 1478 N N . ALA A 1 194 ? 8.791 11.944 0.464 1.00 98.06 194 ALA A N 1
ATOM 1479 C CA . ALA A 1 194 ? 9.694 12.019 1.613 1.00 98.06 194 ALA A CA 1
ATOM 1480 C C . ALA A 1 194 ? 9.712 10.721 2.441 1.00 98.06 194 ALA A C 1
ATOM 1482 O O . ALA A 1 194 ? 10.786 10.264 2.835 1.00 98.06 194 ALA A O 1
ATOM 1483 N N . LEU A 1 195 ? 8.544 10.116 2.685 1.00 98.38 195 LEU A N 1
ATOM 1484 C CA . LEU A 1 195 ? 8.427 8.843 3.400 1.00 98.38 195 LEU A CA 1
ATOM 1485 C C . LEU A 1 195 ? 9.063 7.698 2.605 1.00 98.38 195 LEU A C 1
ATOM 1487 O O . LEU A 1 195 ? 9.832 6.934 3.178 1.00 98.38 195 LEU A O 1
ATOM 1491 N N . LEU A 1 196 ? 8.823 7.623 1.291 1.00 98.06 196 LEU A N 1
ATOM 1492 C CA . LEU A 1 196 ? 9.437 6.630 0.406 1.00 98.06 196 LEU A CA 1
ATOM 1493 C C . LEU A 1 196 ? 10.959 6.759 0.376 1.00 98.06 196 LEU A C 1
ATOM 1495 O O . LEU A 1 196 ? 11.650 5.748 0.455 1.00 98.06 196 LEU A O 1
ATOM 1499 N N . LYS A 1 197 ? 11.497 7.983 0.321 1.00 98.19 197 LYS A N 1
ATOM 1500 C CA . LYS A 1 197 ? 12.946 8.211 0.380 1.00 98.19 197 LYS A CA 1
ATOM 1501 C C . LYS A 1 197 ? 13.552 7.638 1.664 1.00 98.19 197 LYS A C 1
ATOM 1503 O O . LYS A 1 197 ? 14.535 6.901 1.598 1.00 98.19 197 LYS A O 1
ATOM 1508 N N . SER A 1 198 ? 12.959 7.951 2.818 1.00 98.19 198 SER A N 1
ATOM 1509 C CA . SER A 1 198 ? 13.408 7.418 4.110 1.00 98.19 198 SER A CA 1
ATOM 1510 C C . SER A 1 198 ? 13.237 5.900 4.195 1.00 98.19 198 SER A C 1
ATOM 1512 O O . SER A 1 198 ? 14.125 5.213 4.698 1.00 98.19 198 SER A O 1
ATOM 1514 N N . LEU A 1 199 ? 12.127 5.373 3.668 1.00 98.25 199 LEU A N 1
ATOM 1515 C CA . LEU A 1 199 ? 11.839 3.944 3.651 1.00 98.25 199 LEU A CA 1
ATOM 1516 C C . LEU A 1 199 ? 12.864 3.180 2.819 1.00 98.25 199 LEU A C 1
ATOM 1518 O O . LEU A 1 199 ? 13.398 2.198 3.313 1.00 98.25 199 LEU A O 1
ATOM 1522 N N . CYS A 1 200 ? 13.193 3.644 1.613 1.00 97.81 200 CYS A N 1
ATOM 1523 C CA . CYS A 1 200 ? 14.185 2.987 0.761 1.00 97.81 200 CYS A CA 1
ATOM 1524 C C . CYS A 1 200 ? 15.560 2.938 1.436 1.00 97.81 200 CYS A C 1
ATOM 1526 O O . CYS A 1 200 ? 16.218 1.902 1.421 1.00 97.81 200 CYS A O 1
ATOM 1528 N N . GLN A 1 201 ? 15.975 4.037 2.075 1.00 97.69 201 GLN A N 1
ATOM 1529 C CA . GLN A 1 201 ? 17.251 4.088 2.784 1.00 97.69 201 GLN A CA 1
ATOM 1530 C C . GLN A 1 201 ? 17.292 3.090 3.950 1.00 97.69 201 GLN A C 1
ATOM 1532 O O . GLN A 1 201 ? 18.235 2.312 4.063 1.00 97.69 201 GLN A O 1
ATOM 1537 N N . LYS A 1 202 ? 16.257 3.075 4.799 1.00 98.00 202 LYS A N 1
ATOM 1538 C CA . LYS A 1 202 ? 16.215 2.203 5.983 1.00 98.00 202 LYS A CA 1
ATOM 1539 C C . LYS A 1 202 ? 15.932 0.740 5.661 1.00 98.00 202 LYS A C 1
ATOM 1541 O O . LYS A 1 202 ? 16.485 -0.144 6.309 1.00 98.00 202 LYS A O 1
ATOM 1546 N N . SER A 1 203 ? 15.113 0.474 4.651 1.00 97.31 203 SER A N 1
ATOM 1547 C CA . SER A 1 203 ? 14.803 -0.879 4.193 1.00 97.31 203 SER A CA 1
ATOM 1548 C C . SER A 1 203 ? 16.019 -1.546 3.549 1.00 97.31 203 SER A C 1
ATOM 1550 O O . SER A 1 203 ? 16.300 -2.693 3.885 1.00 97.31 203 SER A O 1
ATOM 1552 N N . ALA A 1 204 ? 16.803 -0.831 2.734 1.00 96.75 204 ALA A N 1
ATOM 1553 C CA . ALA A 1 204 ? 18.031 -1.382 2.152 1.00 96.75 204 ALA A CA 1
ATOM 1554 C C . ALA A 1 204 ? 19.070 -1.790 3.220 1.00 96.75 204 ALA A C 1
ATOM 1556 O O . ALA A 1 204 ? 19.778 -2.783 3.046 1.00 96.75 204 ALA A O 1
ATOM 1557 N N . GLU A 1 205 ? 19.136 -1.046 4.332 1.00 96.38 205 GLU A N 1
ATOM 1558 C CA . GLU A 1 205 ? 20.030 -1.326 5.466 1.00 96.38 205 GLU A CA 1
ATOM 1559 C C . GLU A 1 205 ? 19.552 -2.513 6.318 1.00 96.38 205 GLU A C 1
ATOM 1561 O O . GLU A 1 205 ? 20.363 -3.350 6.706 1.00 96.38 205 GLU A O 1
ATOM 1566 N N . LYS A 1 206 ? 18.252 -2.576 6.640 1.00 96.81 206 LYS A N 1
ATOM 1567 C CA . LYS A 1 206 ? 17.742 -3.440 7.721 1.00 96.81 206 LYS A CA 1
ATOM 1568 C C . LYS A 1 206 ? 16.735 -4.506 7.301 1.00 96.81 206 LYS A C 1
ATOM 1570 O O . LYS A 1 206 ? 16.629 -5.527 7.970 1.00 96.81 206 LYS A O 1
ATOM 1575 N N . LYS A 1 207 ? 15.941 -4.266 6.255 1.00 96.56 207 LYS A N 1
ATOM 1576 C CA . LYS A 1 207 ? 14.822 -5.142 5.876 1.00 96.56 207 LYS A CA 1
ATOM 1577 C C . LYS A 1 207 ? 14.542 -5.075 4.379 1.00 96.56 207 LYS A C 1
ATOM 1579 O O . LYS A 1 207 ? 13.671 -4.323 3.936 1.00 96.56 207 LYS A O 1
ATOM 1584 N N . ARG A 1 208 ? 15.281 -5.876 3.614 1.00 95.75 208 ARG A N 1
ATOM 1585 C CA . ARG A 1 208 ? 15.235 -5.904 2.142 1.00 95.75 208 ARG A CA 1
ATOM 1586 C C . ARG A 1 208 ? 13.966 -6.535 1.576 1.00 95.75 208 ARG A C 1
ATOM 1588 O O . ARG A 1 208 ? 13.522 -6.133 0.515 1.00 95.75 208 ARG A O 1
ATOM 1595 N N . GLU A 1 209 ? 13.306 -7.399 2.344 1.00 96.56 209 GLU A N 1
ATOM 1596 C CA . GLU A 1 209 ? 12.026 -8.043 1.992 1.00 96.56 209 GLU A CA 1
ATOM 1597 C C . GLU A 1 209 ? 10.886 -7.060 1.664 1.00 96.56 209 GLU A C 1
ATOM 1599 O O . GLU A 1 209 ? 9.858 -7.454 1.117 1.00 96.56 209 GLU A O 1
ATOM 1604 N N . LEU A 1 210 ? 11.025 -5.778 2.020 1.00 97.50 210 LEU A N 1
ATOM 1605 C CA . LEU A 1 210 ? 10.049 -4.748 1.662 1.00 97.50 210 LEU A CA 1
ATOM 1606 C C . LEU A 1 210 ? 10.208 -4.245 0.220 1.00 97.50 210 LEU A C 1
ATOM 1608 O O . LEU A 1 210 ? 9.315 -3.548 -0.261 1.00 97.50 210 LEU A O 1
ATOM 1612 N N . LEU A 1 211 ? 11.308 -4.576 -0.463 1.00 97.62 211 LEU A N 1
ATOM 1613 C CA . LEU A 1 211 ? 11.625 -4.087 -1.802 1.00 97.62 211 LEU A CA 1
ATOM 1614 C C . LEU A 1 211 ? 10.503 -4.331 -2.829 1.00 97.62 211 LEU A C 1
ATOM 1616 O O . LEU A 1 211 ? 10.106 -3.341 -3.447 1.00 97.62 211 LEU A O 1
ATOM 1620 N N . PRO A 1 212 ? 9.885 -5.525 -2.942 1.00 97.19 212 PRO A N 1
ATOM 1621 C CA . PRO A 1 212 ? 8.784 -5.740 -3.886 1.00 97.19 212 PRO A CA 1
ATOM 1622 C C . PRO A 1 212 ? 7.614 -4.775 -3.675 1.00 97.19 212 PRO A C 1
ATOM 1624 O O . PRO A 1 212 ? 7.032 -4.224 -4.612 1.00 97.19 212 PRO A O 1
ATOM 1627 N N . TYR A 1 213 ? 7.300 -4.506 -2.408 1.00 97.75 213 TYR A N 1
ATOM 1628 C CA . TYR A 1 213 ? 6.216 -3.610 -2.023 1.00 97.75 213 TYR A CA 1
ATOM 1629 C C . TYR A 1 213 ? 6.569 -2.149 -2.297 1.00 97.75 213 TYR A C 1
ATOM 1631 O O . TYR A 1 213 ? 5.702 -1.382 -2.705 1.00 97.75 213 TYR A O 1
ATOM 1639 N N . ILE A 1 214 ? 7.832 -1.763 -2.095 1.00 97.81 214 ILE A N 1
ATOM 1640 C CA . ILE A 1 214 ? 8.343 -0.427 -2.417 1.00 97.81 214 ILE A CA 1
ATOM 1641 C C . ILE A 1 214 ? 8.324 -0.207 -3.933 1.00 97.81 214 ILE A C 1
ATOM 1643 O O . ILE A 1 214 ? 7.855 0.835 -4.386 1.00 97.81 214 ILE A O 1
ATOM 1647 N N . CYS A 1 215 ? 8.782 -1.183 -4.716 1.00 96.62 215 CYS A N 1
ATOM 1648 C CA . CYS A 1 215 ? 8.808 -1.134 -6.175 1.00 96.62 215 CYS A CA 1
ATOM 1649 C C . CYS A 1 215 ? 7.419 -0.883 -6.778 1.00 96.62 215 CYS A C 1
ATOM 1651 O O . CYS A 1 215 ? 7.290 -0.072 -7.693 1.00 96.62 215 CYS A O 1
ATOM 1653 N N . GLY A 1 216 ? 6.365 -1.478 -6.207 1.00 95.88 216 GLY A N 1
ATOM 1654 C CA . GLY A 1 216 ? 4.977 -1.236 -6.623 1.00 95.88 216 GLY A CA 1
ATOM 1655 C C . GLY A 1 216 ? 4.450 0.187 -6.376 1.00 95.88 216 GLY A C 1
ATOM 1656 O O . GLY A 1 216 ? 3.403 0.545 -6.906 1.00 95.88 216 GLY A O 1
ATOM 1657 N N . LEU A 1 217 ? 5.155 1.006 -5.589 1.00 96.25 217 LEU A N 1
ATOM 1658 C CA . LEU A 1 217 ? 4.749 2.371 -5.220 1.00 96.25 217 LEU A CA 1
ATOM 1659 C C . LEU A 1 217 ? 5.550 3.468 -5.912 1.00 96.25 217 LEU A C 1
ATOM 1661 O O . LEU A 1 217 ? 5.328 4.657 -5.658 1.00 96.25 217 LEU A O 1
ATOM 1665 N N . ILE A 1 218 ? 6.547 3.082 -6.699 1.00 96.44 218 ILE A N 1
ATOM 1666 C CA . ILE A 1 218 ? 7.500 4.018 -7.264 1.00 96.44 218 ILE A CA 1
ATOM 1667 C C . ILE A 1 218 ? 7.047 4.486 -8.634 1.00 96.44 218 ILE A C 1
ATOM 1669 O O . ILE A 1 218 ? 6.676 3.710 -9.506 1.00 96.44 218 ILE A O 1
ATOM 1673 N N . ASP A 1 219 ? 7.163 5.796 -8.816 1.00 94.62 219 ASP A N 1
ATOM 1674 C CA . ASP A 1 219 ? 6.831 6.504 -10.035 1.00 94.62 219 ASP A CA 1
ATOM 1675 C C . ASP A 1 219 ? 8.117 7.000 -10.705 1.00 94.62 219 ASP A C 1
ATOM 1677 O O . ASP A 1 219 ? 9.197 7.071 -10.107 1.00 94.62 219 ASP A O 1
ATOM 1681 N N . THR A 1 220 ? 7.997 7.506 -11.931 1.00 92.88 220 THR A N 1
ATOM 1682 C CA . THR A 1 220 ? 9.126 8.084 -12.681 1.00 92.88 220 THR A CA 1
ATOM 1683 C C . THR A 1 220 ? 9.842 9.224 -11.942 1.00 92.88 220 THR A C 1
ATOM 1685 O O . THR A 1 220 ? 10.992 9.528 -12.243 1.00 92.88 220 THR A O 1
ATOM 1688 N N . LYS A 1 221 ? 9.167 9.893 -10.992 1.00 93.62 221 LYS A N 1
ATOM 1689 C CA . LYS A 1 221 ? 9.732 10.983 -10.173 1.00 93.62 221 LYS A CA 1
ATOM 1690 C C . LYS A 1 221 ? 10.498 10.479 -8.945 1.00 93.62 221 LYS A C 1
ATOM 1692 O O . LYS A 1 221 ? 11.412 11.157 -8.481 1.00 93.62 221 LYS A O 1
ATOM 1697 N N . THR A 1 222 ? 10.116 9.325 -8.404 1.00 95.75 222 THR A N 1
ATOM 1698 C CA . THR A 1 222 ? 10.654 8.771 -7.151 1.00 95.75 222 THR A CA 1
ATOM 1699 C C . THR A 1 222 ? 11.639 7.629 -7.382 1.00 95.75 222 THR A C 1
ATOM 1701 O O . THR A 1 222 ? 12.311 7.218 -6.444 1.00 95.75 222 THR A O 1
ATOM 1704 N N . ILE A 1 223 ? 11.813 7.185 -8.630 1.00 95.81 223 ILE A N 1
ATOM 1705 C CA . ILE A 1 223 ? 12.709 6.092 -9.034 1.00 95.81 223 ILE A CA 1
ATOM 1706 C C . ILE A 1 223 ? 14.142 6.206 -8.496 1.00 95.81 223 ILE A C 1
ATOM 1708 O O . ILE A 1 223 ? 14.746 5.216 -8.098 1.00 95.81 223 ILE A O 1
ATOM 1712 N N . GLN A 1 224 ? 14.669 7.428 -8.391 1.00 95.69 224 GLN A N 1
ATOM 1713 C CA . GLN A 1 224 ? 15.999 7.699 -7.839 1.00 95.69 224 GLN A CA 1
ATOM 1714 C C . GLN A 1 224 ? 16.161 7.263 -6.370 1.00 95.69 224 GLN A C 1
ATOM 1716 O O . GLN A 1 224 ? 17.284 7.103 -5.899 1.00 95.69 224 GLN A O 1
ATOM 1721 N N . TYR A 1 225 ? 15.061 7.067 -5.635 1.00 97.06 225 TYR A N 1
ATOM 1722 C CA . TYR A 1 225 ? 15.098 6.614 -4.245 1.00 97.06 225 TYR A CA 1
ATOM 1723 C C . TYR A 1 225 ? 15.482 5.138 -4.107 1.00 97.06 225 TYR A C 1
ATOM 1725 O O . TYR A 1 225 ? 15.907 4.760 -3.022 1.00 97.06 225 TYR A O 1
ATOM 1733 N N . LEU A 1 226 ? 15.432 4.338 -5.182 1.00 97.12 226 LEU A N 1
ATOM 1734 C CA . LEU A 1 226 ? 15.890 2.940 -5.186 1.00 97.12 226 LEU A CA 1
ATOM 1735 C C . LEU A 1 226 ? 17.416 2.783 -5.243 1.00 97.12 226 LEU A C 1
ATOM 1737 O O . LEU A 1 226 ? 17.925 1.678 -5.075 1.00 97.12 226 LEU A O 1
ATOM 1741 N N . ALA A 1 227 ? 18.171 3.871 -5.426 1.00 96.62 227 ALA A N 1
ATOM 1742 C CA . ALA A 1 227 ? 19.633 3.826 -5.494 1.00 96.62 227 ALA A CA 1
ATOM 1743 C C . ALA A 1 227 ? 20.330 3.089 -4.320 1.00 96.62 227 ALA A C 1
ATOM 1745 O O . ALA A 1 227 ? 21.337 2.427 -4.574 1.00 96.62 227 ALA A O 1
ATOM 1746 N N . PRO A 1 228 ? 19.852 3.141 -3.056 1.00 97.19 228 PRO A N 1
ATOM 1747 C CA . PRO A 1 228 ? 20.434 2.357 -1.965 1.00 97.19 228 PRO A CA 1
ATOM 1748 C C . PRO A 1 228 ? 20.410 0.842 -2.216 1.00 97.19 228 PRO A C 1
ATOM 1750 O O . PRO A 1 228 ? 21.392 0.169 -1.908 1.00 97.19 228 PRO A O 1
ATOM 1753 N N . PHE A 1 229 ? 19.345 0.317 -2.833 1.00 96.81 229 PHE A N 1
ATOM 1754 C CA . PHE A 1 229 ? 19.238 -1.104 -3.178 1.00 96.81 229 PHE A CA 1
ATOM 1755 C C . PHE A 1 229 ? 20.204 -1.495 -4.297 1.00 96.81 229 PHE A C 1
ATOM 1757 O O . PHE A 1 229 ? 20.784 -2.569 -4.238 1.00 96.81 229 PHE A O 1
ATOM 1764 N N . LEU A 1 230 ? 20.484 -0.609 -5.259 1.00 95.69 230 LEU A N 1
ATOM 1765 C CA . LEU A 1 230 ? 21.524 -0.879 -6.261 1.00 95.69 230 LEU A CA 1
ATOM 1766 C C . LEU A 1 230 ? 22.936 -0.927 -5.674 1.00 95.69 230 LEU A C 1
ATOM 1768 O O . LEU A 1 230 ? 23.784 -1.658 -6.170 1.00 95.69 230 LEU A O 1
ATOM 1772 N N . LYS A 1 231 ? 23.210 -0.150 -4.624 1.00 94.50 231 LYS A N 1
ATOM 1773 C CA . LYS A 1 231 ? 24.557 -0.064 -4.042 1.00 94.50 231 LYS A CA 1
ATOM 1774 C C . LYS A 1 231 ? 24.859 -1.179 -3.050 1.00 94.50 231 LYS A C 1
ATOM 1776 O O . LYS A 1 231 ? 25.985 -1.661 -3.010 1.00 94.50 231 LYS A O 1
ATOM 1781 N N . ALA A 1 232 ? 23.885 -1.530 -2.215 1.00 92.62 232 ALA A N 1
ATOM 1782 C CA . ALA A 1 232 ? 24.070 -2.484 -1.124 1.00 92.62 232 ALA A CA 1
ATOM 1783 C C . ALA A 1 232 ? 23.376 -3.833 -1.372 1.00 92.62 232 ALA A C 1
ATOM 1785 O O . ALA A 1 232 ? 23.690 -4.807 -0.685 1.00 92.62 232 ALA A O 1
ATOM 1786 N N . GLY A 1 233 ? 22.424 -3.883 -2.307 1.00 91.75 233 GLY A N 1
ATOM 1787 C CA . GLY A 1 233 ? 21.606 -5.056 -2.599 1.00 91.75 233 GLY A CA 1
ATOM 1788 C C . GLY A 1 233 ? 22.395 -6.197 -3.226 1.00 91.75 233 GLY A C 1
ATOM 1789 O O . GLY A 1 233 ? 23.418 -5.987 -3.888 1.00 91.75 233 GLY A O 1
ATOM 1790 N N . ASP A 1 234 ? 21.907 -7.417 -3.018 1.00 96.06 234 ASP A N 1
ATOM 1791 C CA . ASP A 1 234 ? 22.395 -8.573 -3.764 1.00 96.06 234 ASP A CA 1
ATOM 1792 C C . ASP A 1 234 ? 21.890 -8.520 -5.219 1.00 96.06 234 ASP A C 1
ATOM 1794 O O . ASP A 1 234 ? 21.151 -7.618 -5.612 1.00 96.06 234 ASP A O 1
ATOM 1798 N N . TRP A 1 235 ? 22.314 -9.455 -6.066 1.00 95.62 235 TRP A N 1
ATOM 1799 C CA . TRP A 1 235 ? 21.901 -9.413 -7.470 1.00 95.62 235 TRP A CA 1
ATOM 1800 C C . TRP A 1 235 ? 20.379 -9.575 -7.649 1.00 95.62 235 TRP A C 1
ATOM 1802 O O . TRP A 1 235 ? 19.846 -9.042 -8.622 1.00 95.62 235 TRP A O 1
ATOM 1812 N N . HIS A 1 236 ? 19.677 -10.247 -6.724 1.00 96.62 236 HIS A N 1
ATOM 1813 C CA . HIS A 1 236 ? 18.218 -10.374 -6.760 1.00 96.62 236 HIS A CA 1
ATOM 1814 C C . HIS A 1 236 ? 17.555 -9.019 -6.500 1.00 96.62 236 HIS A C 1
ATOM 1816 O O . HIS A 1 236 ? 16.778 -8.564 -7.340 1.00 96.62 236 HIS A O 1
ATOM 1822 N N . ASP A 1 237 ? 17.941 -8.332 -5.420 1.00 97.12 237 ASP A N 1
ATOM 1823 C CA . ASP A 1 237 ? 17.458 -6.991 -5.075 1.00 97.12 237 ASP A CA 1
ATOM 1824 C C . ASP A 1 237 ? 17.676 -6.024 -6.252 1.00 97.12 237 ASP A C 1
ATOM 1826 O O . ASP A 1 237 ? 16.784 -5.284 -6.674 1.00 97.12 237 ASP A O 1
ATOM 1830 N N . ARG A 1 238 ? 18.882 -6.047 -6.838 1.00 97.75 238 ARG A N 1
ATOM 1831 C CA . ARG A 1 238 ? 19.223 -5.183 -7.976 1.00 97.75 238 ARG A CA 1
ATOM 1832 C C . ARG A 1 238 ? 18.412 -5.525 -9.220 1.00 97.75 238 ARG A C 1
ATOM 1834 O O . ARG A 1 238 ? 18.008 -4.615 -9.942 1.00 97.75 238 ARG A O 1
ATOM 1841 N N . SER A 1 239 ? 18.141 -6.809 -9.460 1.00 97.44 239 SER A N 1
ATOM 1842 C CA . SER A 1 239 ? 17.317 -7.251 -10.588 1.00 97.44 239 SER A CA 1
ATOM 1843 C C . SER A 1 239 ? 15.861 -6.799 -10.460 1.00 97.44 239 SER A C 1
ATOM 1845 O O . SER A 1 239 ? 15.274 -6.379 -11.452 1.00 97.44 239 SER A O 1
ATOM 1847 N N . GLU A 1 240 ? 15.310 -6.772 -9.246 1.00 97.38 240 GLU A N 1
ATOM 1848 C CA . GLU A 1 240 ? 13.950 -6.295 -8.990 1.00 97.38 240 GLU A CA 1
ATOM 1849 C C . GLU A 1 240 ? 13.826 -4.773 -9.181 1.00 97.38 240 GLU A C 1
ATOM 1851 O O . GLU A 1 240 ? 12.871 -4.271 -9.788 1.00 97.38 240 GLU A O 1
ATOM 1856 N N . VAL A 1 241 ? 14.840 -4.016 -8.742 1.00 97.75 241 VAL A N 1
ATOM 1857 C CA . VAL A 1 241 ? 14.945 -2.582 -9.056 1.00 97.75 241 VAL A CA 1
ATOM 1858 C C . VAL A 1 241 ? 15.023 -2.369 -10.567 1.00 97.75 241 VAL A C 1
ATOM 1860 O O . VAL A 1 241 ? 14.336 -1.501 -11.107 1.00 97.75 241 VAL A O 1
ATOM 1863 N N . ALA A 1 242 ? 15.839 -3.164 -11.255 1.00 97.75 242 ALA A N 1
ATOM 1864 C CA . ALA A 1 242 ? 16.022 -3.086 -12.695 1.00 97.75 242 ALA A CA 1
ATOM 1865 C C . ALA A 1 242 ? 14.730 -3.388 -13.469 1.00 97.75 242 ALA A C 1
ATOM 1867 O O . ALA A 1 242 ? 14.370 -2.625 -14.365 1.00 97.75 242 ALA A O 1
ATOM 1868 N N . GLU A 1 243 ? 13.990 -4.424 -13.083 1.00 97.44 243 GLU A N 1
ATOM 1869 C CA . GLU A 1 243 ? 12.668 -4.740 -13.631 1.00 97.44 243 GLU A CA 1
ATOM 1870 C C . GLU A 1 243 ? 11.697 -3.563 -13.454 1.00 97.44 243 GLU A C 1
ATOM 1872 O O . GLU A 1 243 ? 11.044 -3.127 -14.404 1.00 97.44 243 GLU A O 1
ATOM 1877 N N . THR A 1 244 ? 11.652 -2.980 -12.256 1.00 97.25 244 THR A N 1
ATOM 1878 C CA . THR A 1 244 ? 10.788 -1.829 -11.952 1.00 97.25 244 THR A CA 1
ATOM 1879 C C . THR A 1 244 ? 11.142 -0.613 -12.811 1.00 97.25 244 THR A C 1
ATOM 1881 O O . THR A 1 244 ? 10.261 0.054 -13.359 1.00 97.25 244 THR A O 1
ATOM 1884 N N . VAL A 1 245 ? 12.437 -0.341 -12.988 1.00 96.81 245 VAL A N 1
ATOM 1885 C CA . VAL A 1 245 ? 12.922 0.751 -13.844 1.00 96.81 245 VAL A CA 1
ATOM 1886 C C . VAL A 1 245 ? 12.584 0.492 -15.314 1.00 96.81 245 VAL A C 1
ATOM 1888 O O . VAL A 1 245 ? 12.181 1.422 -16.016 1.00 96.81 245 VAL A O 1
ATOM 1891 N N . GLY A 1 246 ? 12.675 -0.761 -15.765 1.00 96.00 246 GLY A N 1
ATOM 1892 C CA . GLY A 1 246 ? 12.230 -1.190 -17.090 1.00 96.00 246 GLY A CA 1
ATOM 1893 C C . GLY A 1 246 ? 10.742 -0.904 -17.319 1.00 96.00 246 GLY A C 1
ATOM 1894 O O . GLY A 1 246 ? 10.395 -0.232 -18.294 1.00 96.00 246 GLY A O 1
ATOM 1895 N N . LYS A 1 247 ? 9.877 -1.315 -16.380 1.00 96.69 247 LYS A N 1
ATOM 1896 C CA . LYS A 1 247 ? 8.409 -1.157 -16.465 1.00 96.69 247 LYS A CA 1
ATOM 1897 C C . LYS A 1 247 ? 7.959 0.300 -16.547 1.00 96.69 247 LYS A C 1
ATOM 1899 O O . LYS A 1 247 ? 7.031 0.625 -17.293 1.00 96.69 247 LYS A O 1
ATOM 1904 N N . LEU A 1 248 ? 8.615 1.188 -15.797 1.00 95.56 248 LEU A N 1
ATOM 1905 C CA . LEU A 1 248 ? 8.333 2.628 -15.824 1.00 95.56 248 LEU A CA 1
ATOM 1906 C C . LEU A 1 248 ? 8.766 3.278 -17.149 1.00 95.56 248 LEU A C 1
ATOM 1908 O O . LEU A 1 248 ? 8.139 4.239 -17.608 1.00 95.56 248 LEU A O 1
ATOM 1912 N N . GLY A 1 249 ? 9.797 2.726 -17.788 1.00 93.81 249 GLY A N 1
ATOM 1913 C CA . GLY A 1 249 ? 10.389 3.221 -19.025 1.00 93.81 249 GLY A CA 1
ATOM 1914 C C . GLY A 1 249 ? 11.429 4.324 -18.816 1.00 93.81 249 GLY A C 1
ATOM 1915 O O . GLY A 1 249 ? 11.545 4.959 -17.766 1.00 93.81 249 GLY A O 1
ATOM 1916 N N . ILE A 1 250 ? 12.217 4.568 -19.861 1.00 94.75 250 ILE A N 1
ATOM 1917 C CA . ILE A 1 250 ? 13.416 5.404 -19.815 1.00 94.75 250 ILE A CA 1
ATOM 1918 C C . ILE A 1 250 ? 13.096 6.823 -20.285 1.00 94.75 250 ILE A C 1
ATOM 1920 O O . ILE A 1 250 ? 12.966 7.100 -21.478 1.00 94.75 250 ILE A O 1
ATOM 1924 N N . ILE A 1 251 ? 13.034 7.765 -19.345 1.00 93.56 251 ILE A N 1
ATOM 1925 C CA . ILE A 1 251 ? 12.857 9.197 -19.650 1.00 93.56 251 ILE A CA 1
ATOM 1926 C C . ILE A 1 251 ? 14.204 9.907 -19.861 1.00 93.56 251 ILE A C 1
ATOM 1928 O O . ILE A 1 251 ? 14.274 10.883 -20.612 1.00 93.56 251 ILE A O 1
ATOM 1932 N N . SER A 1 252 ? 15.263 9.444 -19.197 1.00 91.62 252 SER A N 1
ATOM 1933 C CA . SER A 1 252 ? 16.610 10.020 -19.251 1.00 91.62 252 SER A CA 1
ATOM 1934 C C . SER A 1 252 ? 17.661 8.915 -19.083 1.00 91.62 252 SER A C 1
ATOM 1936 O O . SER A 1 252 ? 17.472 8.060 -18.217 1.00 91.62 252 SER A O 1
ATOM 1938 N N . PRO A 1 253 ? 18.762 8.914 -19.858 1.00 88.75 253 PRO A N 1
ATOM 1939 C CA . PRO A 1 253 ? 19.816 7.906 -19.768 1.00 88.75 253 PRO A CA 1
ATOM 1940 C C . PRO A 1 253 ? 20.869 8.316 -18.722 1.00 88.75 253 PRO A C 1
ATOM 1942 O O . PRO A 1 253 ? 22.044 8.478 -19.045 1.00 88.75 253 PRO A O 1
ATOM 1945 N N . VAL A 1 254 ? 20.440 8.609 -17.491 1.00 91.25 254 VAL A N 1
ATOM 1946 C CA . VAL A 1 254 ? 21.302 9.121 -16.408 1.00 91.25 254 VAL A CA 1
ATOM 1947 C C . VAL A 1 254 ? 20.869 8.516 -15.071 1.00 91.25 254 VAL A C 1
ATOM 1949 O O . VAL A 1 254 ? 19.715 8.117 -14.910 1.00 91.25 254 VAL A O 1
ATOM 1952 N N . GLY A 1 255 ? 21.785 8.479 -14.101 1.00 93.25 255 GLY A N 1
ATOM 1953 C CA . GLY A 1 255 ? 21.517 8.022 -12.739 1.00 93.25 255 GLY A CA 1
ATOM 1954 C C . GLY A 1 255 ? 21.222 6.530 -12.718 1.00 93.25 255 GLY A C 1
ATOM 1955 O O . GLY A 1 255 ? 21.944 5.758 -13.342 1.00 93.25 255 GLY A O 1
ATOM 1956 N N . ILE A 1 256 ? 20.114 6.155 -12.077 1.00 95.25 256 ILE A N 1
ATOM 1957 C CA . ILE A 1 256 ? 19.758 4.755 -11.817 1.00 95.25 256 ILE A CA 1
ATOM 1958 C C . ILE A 1 256 ? 19.755 3.876 -13.078 1.00 95.25 256 ILE A C 1
ATOM 1960 O O . ILE A 1 256 ? 20.171 2.727 -13.029 1.00 95.25 256 ILE A O 1
ATOM 1964 N N . VAL A 1 257 ? 19.353 4.430 -14.228 1.00 96.50 257 VAL A N 1
ATOM 1965 C CA . VAL A 1 257 ? 19.340 3.704 -15.507 1.00 96.50 257 VAL A CA 1
ATOM 1966 C C . VAL A 1 257 ? 20.758 3.330 -15.942 1.00 96.50 257 VAL A C 1
ATOM 1968 O O . VAL A 1 257 ? 20.989 2.210 -16.382 1.00 96.50 257 VAL A O 1
ATOM 1971 N N . MET A 1 258 ? 21.716 4.251 -15.813 1.00 95.81 258 MET A N 1
ATOM 1972 C CA . MET A 1 258 ? 23.107 3.973 -16.177 1.00 95.81 258 MET A CA 1
ATOM 1973 C C . MET A 1 258 ? 23.799 3.092 -15.139 1.00 95.81 258 MET A C 1
ATOM 1975 O O . MET A 1 258 ? 24.622 2.273 -15.531 1.00 95.81 258 MET A O 1
ATOM 1979 N N . ASP A 1 259 ? 23.427 3.206 -13.861 1.00 96.31 259 ASP A N 1
ATOM 1980 C CA . ASP A 1 259 ? 23.917 2.309 -12.809 1.00 96.31 259 ASP A CA 1
ATOM 1981 C C . ASP A 1 259 ? 23.520 0.849 -13.109 1.00 96.31 259 ASP A C 1
ATOM 1983 O O . ASP A 1 259 ? 24.347 -0.047 -12.986 1.00 96.31 259 ASP A O 1
ATOM 1987 N N . ILE A 1 260 ? 22.293 0.617 -13.597 1.00 97.06 260 ILE A N 1
ATOM 1988 C CA . ILE A 1 260 ? 21.811 -0.710 -14.026 1.00 97.06 260 ILE A CA 1
ATOM 1989 C C . ILE A 1 260 ? 22.563 -1.215 -15.264 1.00 97.06 260 ILE A C 1
ATOM 1991 O O . ILE A 1 260 ? 22.977 -2.369 -15.317 1.00 97.06 260 ILE A O 1
ATOM 1995 N N . VAL A 1 261 ? 22.756 -0.362 -16.275 1.00 96.69 261 VAL A N 1
ATOM 1996 C CA . VAL A 1 261 ? 23.489 -0.727 -17.505 1.00 96.69 261 VAL A CA 1
ATOM 1997 C C . VAL A 1 261 ? 24.950 -1.076 -17.203 1.00 96.69 261 VAL A C 1
ATOM 1999 O O . VAL A 1 261 ? 25.522 -1.973 -17.829 1.00 96.69 261 VAL A O 1
ATOM 2002 N N . ALA A 1 262 ? 25.546 -0.382 -16.234 1.00 96.50 262 ALA A N 1
ATOM 2003 C CA . ALA A 1 262 ? 26.910 -0.594 -15.773 1.00 96.50 262 ALA A CA 1
ATOM 2004 C C . ALA A 1 262 ? 27.044 -1.697 -14.706 1.00 96.50 262 ALA A C 1
ATOM 2006 O O . ALA A 1 262 ? 28.160 -1.926 -14.239 1.00 96.50 262 ALA A O 1
ATOM 2007 N N . ASP A 1 263 ? 25.959 -2.384 -14.323 1.00 97.50 263 ASP A N 1
ATOM 2008 C CA . ASP A 1 263 ? 26.021 -3.458 -13.325 1.00 97.50 263 ASP A CA 1
ATOM 2009 C C . ASP A 1 263 ? 26.970 -4.574 -13.793 1.00 97.50 263 ASP A C 1
ATOM 2011 O O . ASP A 1 263 ? 27.094 -4.864 -14.986 1.00 97.50 263 ASP A O 1
ATOM 2015 N N . ALA A 1 264 ? 27.673 -5.200 -12.855 1.00 96.06 264 ALA A N 1
ATOM 2016 C CA . ALA A 1 264 ? 28.571 -6.303 -13.173 1.00 96.06 264 ALA A CA 1
ATOM 2017 C C . ALA A 1 264 ? 27.799 -7.594 -13.490 1.00 96.06 264 ALA A C 1
ATOM 2019 O O . ALA A 1 264 ? 28.279 -8.428 -14.257 1.00 96.06 264 ALA A O 1
ATOM 2020 N N . ASP A 1 265 ? 26.610 -7.768 -12.905 1.00 97.69 265 ASP A N 1
ATOM 2021 C CA . ASP A 1 265 ? 25.799 -8.964 -13.085 1.00 97.69 265 ASP A CA 1
ATOM 2022 C C . ASP A 1 265 ? 24.873 -8.822 -14.301 1.00 97.69 265 ASP A C 1
ATOM 2024 O O . ASP A 1 265 ? 23.995 -7.956 -14.380 1.00 97.69 265 ASP A O 1
ATOM 2028 N N . TRP A 1 266 ? 25.043 -9.725 -15.262 1.00 96.69 266 TRP A N 1
ATOM 2029 C CA . TRP A 1 266 ? 24.239 -9.773 -16.479 1.00 96.69 266 TRP A CA 1
ATOM 2030 C C . TRP A 1 266 ? 22.753 -10.046 -16.200 1.00 96.69 266 TRP A C 1
ATOM 2032 O O . TRP A 1 266 ? 21.909 -9.660 -17.010 1.00 96.69 266 TRP A O 1
ATOM 2042 N N . ARG A 1 267 ? 22.401 -10.676 -15.068 1.00 97.50 267 ARG A N 1
ATOM 2043 C CA . ARG A 1 267 ? 21.007 -10.961 -14.679 1.00 97.50 267 ARG A CA 1
ATOM 2044 C C . ARG A 1 267 ? 20.231 -9.682 -14.386 1.00 97.50 267 ARG A C 1
ATOM 2046 O O . ARG A 1 267 ? 19.058 -9.587 -14.738 1.00 97.50 267 ARG A O 1
ATOM 2053 N N . VAL A 1 268 ? 20.895 -8.679 -13.812 1.00 97.94 268 VAL A N 1
ATOM 2054 C CA . VAL A 1 268 ? 20.306 -7.361 -13.536 1.00 97.94 268 VAL A CA 1
ATOM 2055 C C . VAL A 1 268 ? 19.984 -6.647 -14.852 1.00 97.94 268 VAL A C 1
ATOM 2057 O O . VAL A 1 268 ? 18.859 -6.191 -15.062 1.00 97.94 268 VAL A O 1
ATOM 2060 N N . LYS A 1 269 ? 20.931 -6.645 -15.799 1.00 97.81 269 LYS A N 1
ATOM 2061 C CA . LYS A 1 269 ? 20.727 -6.086 -17.149 1.00 97.81 269 LYS A CA 1
ATOM 2062 C C . LYS A 1 269 ? 19.652 -6.834 -17.932 1.00 97.81 269 LYS A C 1
ATOM 2064 O O . LYS A 1 269 ? 18.872 -6.228 -18.664 1.00 97.81 269 LYS A O 1
ATOM 2069 N N . GLN A 1 270 ? 19.598 -8.155 -17.776 1.00 97.25 270 GLN A N 1
ATOM 2070 C CA . GLN A 1 270 ? 18.560 -8.979 -18.378 1.00 97.25 270 GLN A CA 1
ATOM 2071 C C . GLN A 1 270 ? 17.170 -8.591 -17.856 1.00 97.25 270 GLN A C 1
ATOM 2073 O O . GLN A 1 270 ? 16.262 -8.409 -18.667 1.00 97.25 270 GLN A O 1
ATOM 2078 N N . ALA A 1 271 ? 16.999 -8.483 -16.534 1.00 97.25 271 ALA A N 1
ATOM 2079 C CA . ALA A 1 271 ? 15.727 -8.112 -15.912 1.00 97.25 271 ALA A CA 1
ATOM 2080 C C . ALA A 1 271 ? 15.249 -6.737 -16.402 1.00 97.25 271 ALA A C 1
ATOM 2082 O O . ALA A 1 271 ? 14.098 -6.584 -16.803 1.00 97.25 271 ALA A O 1
ATOM 2083 N N . PHE A 1 272 ? 16.171 -5.775 -16.497 1.00 97.38 272 PHE A N 1
ATOM 2084 C CA . PHE A 1 272 ? 15.897 -4.456 -17.062 1.00 97.38 272 PHE A CA 1
ATOM 2085 C C . PHE A 1 272 ? 15.322 -4.505 -18.485 1.00 97.38 272 PHE A C 1
ATOM 2087 O O . PHE A 1 272 ? 14.336 -3.832 -18.779 1.00 97.38 272 PHE A O 1
ATOM 2094 N N . LEU A 1 273 ? 15.938 -5.291 -19.376 1.00 97.06 273 LEU A N 1
ATOM 2095 C CA . LEU A 1 273 ? 15.536 -5.385 -20.784 1.00 97.06 273 LEU A CA 1
ATOM 2096 C C . LEU A 1 273 ? 14.231 -6.160 -20.987 1.00 97.06 273 LEU A C 1
ATOM 2098 O O . LEU A 1 273 ? 13.470 -5.846 -21.901 1.00 97.06 273 LEU A O 1
ATOM 2102 N N . LYS A 1 274 ? 13.979 -7.179 -20.161 1.00 95.56 274 LYS A N 1
ATOM 2103 C CA . LYS A 1 274 ? 12.815 -8.061 -20.295 1.00 95.56 274 LYS A CA 1
ATOM 2104 C C . LYS A 1 274 ? 11.499 -7.298 -20.134 1.00 95.56 274 LYS A C 1
ATOM 2106 O O . LYS A 1 274 ? 10.599 -7.475 -20.951 1.00 95.56 274 LYS A O 1
ATOM 2111 N N . ASP A 1 275 ? 11.426 -6.432 -19.128 1.00 93.25 275 ASP A N 1
ATOM 2112 C CA . ASP A 1 275 ? 10.212 -5.693 -18.765 1.00 93.25 275 ASP A CA 1
ATOM 2113 C C . ASP A 1 275 ? 10.258 -4.221 -19.201 1.00 93.25 275 ASP A C 1
ATOM 2115 O O . ASP A 1 275 ? 9.495 -3.381 -18.723 1.00 93.25 275 ASP A O 1
ATOM 2119 N N . LEU A 1 276 ? 11.154 -3.896 -20.138 1.00 96.00 276 LEU A N 1
ATOM 2120 C CA . LEU A 1 276 ? 11.328 -2.550 -20.660 1.00 96.00 276 LEU A CA 1
ATOM 2121 C C . LEU A 1 276 ? 10.081 -2.066 -21.417 1.00 96.00 276 LEU A C 1
ATOM 2123 O O . LEU A 1 276 ? 9.708 -2.601 -22.465 1.00 96.00 276 LEU A O 1
ATOM 2127 N N . ASN A 1 277 ? 9.484 -0.980 -20.931 1.00 95.88 277 ASN A N 1
ATOM 2128 C CA . ASN A 1 277 ? 8.338 -0.334 -21.556 1.00 95.88 277 ASN A CA 1
ATOM 2129 C C . ASN A 1 277 ? 8.780 0.677 -22.628 1.00 95.88 277 ASN A C 1
ATOM 2131 O O . ASN A 1 277 ? 9.226 1.791 -22.334 1.00 95.88 277 ASN A O 1
ATOM 2135 N N . ILE A 1 278 ? 8.651 0.288 -23.897 1.00 94.81 278 ILE A N 1
ATOM 2136 C CA . ILE A 1 278 ? 9.080 1.092 -25.052 1.00 94.81 278 ILE A CA 1
ATOM 2137 C C . ILE A 1 278 ? 8.177 2.319 -25.247 1.00 94.81 278 ILE A C 1
ATOM 2139 O O . ILE A 1 278 ? 8.675 3.415 -25.522 1.00 94.81 278 ILE A O 1
ATOM 2143 N N . ALA A 1 279 ? 6.867 2.166 -25.042 1.00 93.81 279 ALA A N 1
ATOM 2144 C CA . ALA A 1 279 ? 5.880 3.220 -25.272 1.00 93.81 279 ALA A CA 1
ATOM 2145 C C . ALA A 1 279 ? 6.040 4.406 -24.305 1.00 93.81 279 ALA A C 1
ATOM 2147 O O . ALA A 1 279 ? 5.918 5.567 -24.707 1.00 93.81 279 ALA A O 1
ATOM 2148 N N . SER A 1 280 ? 6.356 4.142 -23.031 1.00 93.56 280 SER A N 1
ATOM 2149 C CA . SER A 1 280 ? 6.585 5.198 -22.032 1.00 93.56 280 SER A CA 1
ATOM 2150 C C . SER A 1 280 ? 7.979 5.839 -22.124 1.00 93.56 280 SER A C 1
ATOM 2152 O O . SER A 1 280 ? 8.193 6.938 -21.595 1.00 93.56 280 SER A O 1
ATOM 2154 N N . SER A 1 281 ? 8.913 5.197 -22.831 1.00 95.38 281 SER A N 1
ATOM 2155 C CA . SER A 1 281 ? 10.299 5.641 -22.982 1.00 95.38 281 SER A CA 1
ATOM 2156 C C . SER A 1 281 ? 10.461 6.770 -24.007 1.00 95.38 281 SER A C 1
ATOM 2158 O O . SER A 1 281 ? 9.776 6.837 -25.029 1.00 95.38 281 SER A O 1
ATOM 2160 N N . LYS A 1 282 ? 11.429 7.664 -23.769 1.00 96.12 282 LYS A N 1
ATOM 2161 C CA . LYS A 1 282 ? 11.884 8.642 -24.766 1.00 96.12 282 LYS A CA 1
ATOM 2162 C C . LYS A 1 282 ? 12.869 7.977 -25.719 1.00 96.12 282 LYS A C 1
ATOM 2164 O O . LYS A 1 282 ? 13.912 7.494 -25.283 1.00 96.12 282 LYS A O 1
ATOM 2169 N N . PHE A 1 283 ? 12.595 8.069 -27.019 1.00 95.31 283 PHE A N 1
ATOM 2170 C CA . PHE A 1 283 ? 13.383 7.401 -28.058 1.00 95.31 283 PHE A CA 1
ATOM 2171 C C . PHE A 1 283 ? 14.897 7.642 -27.941 1.00 95.31 283 PHE A C 1
ATOM 2173 O O . PHE A 1 283 ? 15.666 6.692 -27.883 1.00 95.31 283 PHE A O 1
ATOM 2180 N N . ALA A 1 284 ? 15.337 8.902 -27.840 1.00 94.62 284 ALA A N 1
ATOM 2181 C CA . ALA A 1 284 ? 16.766 9.227 -27.780 1.00 94.62 284 ALA A CA 1
ATOM 2182 C C . ALA A 1 284 ? 17.468 8.674 -26.524 1.00 94.62 284 ALA A C 1
ATOM 2184 O O . ALA A 1 284 ? 18.637 8.301 -26.582 1.00 94.62 284 ALA A O 1
ATOM 2185 N N . ALA A 1 285 ? 16.762 8.620 -25.391 1.00 95.00 285 ALA A N 1
ATOM 2186 C CA . ALA A 1 285 ? 17.301 8.066 -24.153 1.00 95.00 285 ALA A CA 1
ATOM 2187 C C . ALA A 1 285 ? 17.415 6.541 -24.246 1.00 95.00 285 ALA A C 1
ATOM 2189 O O . ALA A 1 285 ? 18.455 5.978 -23.913 1.00 95.00 285 ALA A O 1
ATOM 2190 N N . LEU A 1 286 ? 16.361 5.898 -24.752 1.00 95.56 286 LEU A N 1
ATOM 2191 C CA . LEU A 1 286 ? 16.313 4.457 -24.946 1.00 95.56 286 LEU A CA 1
ATOM 2192 C C . LEU A 1 286 ? 17.367 3.979 -25.952 1.00 95.56 286 LEU A C 1
ATOM 2194 O O . LEU A 1 286 ? 18.097 3.040 -25.657 1.00 95.56 286 LEU A O 1
ATOM 2198 N N . LEU A 1 287 ? 17.508 4.660 -27.093 1.00 95.31 287 LEU A N 1
ATOM 2199 C CA . LEU A 1 287 ? 18.498 4.317 -28.116 1.00 95.31 287 LEU A CA 1
ATOM 2200 C C . LEU A 1 287 ? 19.927 4.355 -27.556 1.00 95.31 287 LEU A C 1
ATOM 2202 O O . LEU A 1 287 ? 20.703 3.432 -27.781 1.00 95.31 287 LEU A O 1
ATOM 2206 N N . LYS A 1 288 ? 20.252 5.378 -26.752 1.00 95.88 288 LYS A N 1
ATOM 2207 C CA . LYS A 1 288 ? 21.559 5.485 -26.089 1.00 95.88 288 LYS A CA 1
ATOM 2208 C C . LYS A 1 288 ? 21.812 4.321 -25.126 1.00 95.88 288 LYS A C 1
ATOM 2210 O O . LYS A 1 288 ? 22.912 3.784 -25.103 1.00 95.88 288 LYS A O 1
ATOM 2215 N N . VAL A 1 289 ? 20.807 3.937 -24.340 1.00 96.56 289 VAL A N 1
ATOM 2216 C CA . VAL A 1 289 ? 20.905 2.819 -23.388 1.00 96.56 289 VAL A CA 1
ATOM 2217 C C . VAL A 1 289 ? 21.074 1.482 -24.111 1.00 96.56 289 VAL A C 1
ATOM 2219 O O . VAL A 1 289 ? 21.968 0.714 -23.763 1.00 96.56 289 VAL A O 1
ATOM 2222 N N . LEU A 1 290 ? 20.278 1.228 -25.155 1.00 96.12 290 LEU A N 1
ATOM 2223 C CA . LEU A 1 290 ? 20.401 0.021 -25.974 1.00 96.12 290 LEU A CA 1
ATOM 2224 C C . LEU A 1 290 ? 21.759 -0.050 -26.676 1.00 96.12 290 LEU A C 1
ATOM 2226 O O . LEU A 1 290 ? 22.345 -1.124 -26.728 1.00 96.12 290 LEU A O 1
ATOM 2230 N N . GLY A 1 291 ? 22.311 1.082 -27.124 1.00 95.12 291 GLY A N 1
ATOM 2231 C CA . GLY A 1 291 ? 23.649 1.128 -27.715 1.00 95.12 291 GLY A CA 1
ATOM 2232 C C . GLY A 1 291 ? 24.748 0.579 -26.801 1.00 95.12 291 GLY A C 1
ATOM 2233 O O . GLY A 1 291 ? 25.640 -0.115 -27.280 1.00 95.12 291 GLY A O 1
ATOM 2234 N N . TYR A 1 292 ? 24.662 0.816 -25.487 1.00 95.88 292 TYR A N 1
ATOM 2235 C CA . TYR A 1 292 ? 25.596 0.219 -24.526 1.00 95.88 292 TYR A CA 1
ATOM 2236 C C . TYR A 1 292 ? 25.350 -1.282 -24.317 1.00 95.88 292 TYR A C 1
ATOM 2238 O O . TYR A 1 292 ? 26.305 -2.042 -24.203 1.00 95.88 292 TYR A O 1
ATOM 2246 N N . LEU A 1 293 ? 24.085 -1.713 -24.280 1.00 96.25 293 LEU A N 1
ATOM 2247 C CA . LEU A 1 293 ? 23.711 -3.101 -23.973 1.00 96.25 293 LEU A CA 1
ATOM 2248 C C . LEU A 1 293 ? 23.879 -4.065 -25.157 1.00 96.25 293 LEU A C 1
ATOM 2250 O O . LEU A 1 293 ? 24.093 -5.254 -24.945 1.00 96.25 293 LEU A O 1
ATOM 2254 N N . VAL A 1 294 ? 23.814 -3.577 -26.399 1.00 95.81 294 VAL A N 1
ATOM 2255 C CA . VAL A 1 294 ? 24.098 -4.386 -27.600 1.00 95.81 294 VAL A CA 1
ATOM 2256 C C . VAL A 1 294 ? 25.568 -4.812 -27.643 1.00 95.81 294 VAL A C 1
ATOM 2258 O O . VAL A 1 294 ? 25.876 -5.917 -28.080 1.00 95.81 294 VAL A O 1
ATOM 2261 N N . GLY A 1 295 ? 26.470 -3.957 -27.154 1.00 93.25 295 GLY A N 1
ATOM 2262 C CA . GLY A 1 295 ? 27.899 -4.250 -27.028 1.00 93.25 295 GLY A CA 1
ATOM 2263 C C . GLY A 1 295 ? 28.288 -4.985 -25.742 1.00 93.25 295 GLY A C 1
ATOM 2264 O O . GLY A 1 295 ? 29.478 -5.052 -25.435 1.00 93.25 295 GLY A O 1
ATOM 2265 N N . ASP A 1 296 ? 27.322 -5.482 -24.963 1.00 96.25 296 ASP A N 1
ATOM 2266 C CA . ASP A 1 296 ? 27.601 -6.176 -23.704 1.00 96.25 296 ASP A CA 1
ATOM 2267 C C . ASP A 1 296 ? 28.345 -7.502 -23.946 1.00 96.25 296 ASP A C 1
ATOM 2269 O O . ASP A 1 296 ? 28.152 -8.180 -24.958 1.00 96.25 296 ASP A O 1
ATOM 2273 N N . SER A 1 297 ? 29.209 -7.887 -23.005 1.00 94.19 297 SER A N 1
ATOM 2274 C CA . SER A 1 297 ? 29.998 -9.117 -23.106 1.00 94.19 297 SER A CA 1
ATOM 2275 C C . SER A 1 297 ? 29.136 -10.378 -23.012 1.00 94.19 297 SER A C 1
ATOM 2277 O O . SER A 1 297 ? 29.512 -11.423 -23.548 1.00 94.19 297 SER A O 1
ATOM 2279 N N . HIS A 1 298 ? 27.977 -10.304 -22.352 1.00 96.81 298 HIS A N 1
ATOM 2280 C CA . HIS A 1 298 ? 27.094 -11.444 -22.187 1.00 96.81 298 HIS A CA 1
ATOM 2281 C C . HIS A 1 298 ? 26.101 -11.553 -23.353 1.00 96.81 298 HIS A C 1
ATOM 2283 O O . HIS A 1 298 ? 25.189 -10.739 -23.513 1.00 96.81 298 HIS A O 1
ATOM 2289 N N . THR A 1 299 ? 26.200 -12.642 -24.120 1.00 94.56 299 THR A N 1
ATOM 2290 C CA . THR A 1 299 ? 25.401 -12.887 -25.339 1.00 94.56 299 THR A CA 1
ATOM 2291 C C . THR A 1 299 ? 23.893 -12.767 -25.123 1.00 94.56 299 THR A C 1
ATOM 2293 O O . THR A 1 299 ? 23.180 -12.266 -25.987 1.00 94.56 299 THR A O 1
ATOM 2296 N N . ARG A 1 300 ? 23.395 -13.190 -23.955 1.00 95.31 300 ARG A N 1
ATOM 2297 C CA . ARG A 1 300 ? 21.970 -13.088 -23.605 1.00 95.31 300 ARG A CA 1
ATOM 2298 C C . ARG A 1 300 ? 21.481 -11.646 -23.455 1.00 95.31 300 ARG A C 1
ATOM 2300 O O . ARG A 1 300 ? 20.354 -11.359 -23.842 1.00 95.31 300 ARG A O 1
ATOM 2307 N N . VAL A 1 301 ? 22.305 -10.759 -22.894 1.00 97.06 301 VAL A N 1
ATOM 2308 C CA . VAL A 1 301 ? 21.965 -9.336 -22.737 1.00 97.06 301 VAL A CA 1
ATOM 2309 C C . VAL A 1 301 ? 21.995 -8.666 -24.107 1.00 97.06 301 VAL A C 1
ATOM 2311 O O . VAL A 1 301 ? 21.015 -8.025 -24.475 1.00 97.06 301 VAL A O 1
ATOM 2314 N N . GLY A 1 302 ? 23.042 -8.925 -24.899 1.00 96.38 302 GLY A N 1
ATOM 2315 C CA . GLY A 1 302 ? 23.143 -8.440 -26.278 1.00 96.38 302 GLY A CA 1
ATOM 2316 C C . GLY A 1 302 ? 21.960 -8.879 -27.146 1.00 96.38 302 GLY A C 1
ATOM 2317 O O . GLY A 1 302 ? 21.303 -8.040 -27.755 1.00 96.38 302 GLY A O 1
ATOM 2318 N N . GLY A 1 303 ? 21.600 -10.166 -27.121 1.00 95.56 303 GLY A N 1
ATOM 2319 C CA . GLY A 1 303 ? 20.461 -10.689 -27.885 1.00 95.56 303 GLY A CA 1
ATOM 2320 C C . GLY A 1 303 ? 19.109 -10.100 -27.461 1.00 95.56 303 GLY A C 1
ATOM 2321 O O . GLY A 1 303 ? 18.250 -9.856 -28.306 1.00 95.56 303 GLY A O 1
ATOM 2322 N N . LEU A 1 304 ? 18.911 -9.813 -26.168 1.00 96.06 304 LEU A N 1
ATOM 2323 C CA . LEU A 1 304 ? 17.711 -9.114 -25.697 1.00 96.06 304 LEU A CA 1
ATOM 2324 C C . LEU A 1 304 ? 17.708 -7.636 -26.092 1.00 96.06 304 LEU A C 1
ATOM 2326 O O . LEU A 1 304 ? 16.659 -7.122 -26.468 1.00 96.06 304 LEU A O 1
ATOM 2330 N N . ALA A 1 305 ? 18.855 -6.959 -26.048 1.00 96.75 305 ALA A N 1
ATOM 2331 C CA . ALA A 1 305 ? 18.969 -5.570 -26.480 1.00 96.75 305 ALA A CA 1
ATOM 2332 C C . ALA A 1 305 ? 18.687 -5.437 -27.985 1.00 96.75 305 ALA A C 1
ATOM 2334 O O . ALA A 1 305 ? 17.931 -4.561 -28.404 1.00 96.75 305 ALA A O 1
ATOM 2335 N N . GLU A 1 306 ? 19.215 -6.361 -28.786 1.00 95.69 306 GLU A N 1
ATOM 2336 C CA . GLU A 1 306 ? 18.928 -6.497 -30.214 1.00 95.69 306 GLU A CA 1
ATOM 2337 C C . GLU A 1 306 ? 17.433 -6.756 -30.476 1.00 95.69 306 GLU A C 1
ATOM 2339 O O . GLU A 1 306 ? 16.812 -6.091 -31.308 1.00 95.69 306 GLU A O 1
ATOM 2344 N N . ARG A 1 307 ? 16.813 -7.655 -29.702 1.00 95.19 307 ARG A N 1
ATOM 2345 C CA . ARG A 1 307 ? 15.365 -7.902 -29.747 1.00 95.19 307 ARG A CA 1
ATOM 2346 C C . ARG A 1 307 ? 14.555 -6.646 -29.397 1.00 95.19 307 ARG A C 1
ATOM 2348 O O . ARG A 1 307 ? 13.567 -6.344 -30.065 1.00 95.19 307 ARG A O 1
ATOM 2355 N N . CYS A 1 308 ? 14.972 -5.883 -28.387 1.00 95.25 308 CYS A N 1
ATOM 2356 C CA . CYS A 1 308 ? 14.358 -4.602 -28.033 1.00 95.25 308 CYS A CA 1
ATOM 2357 C C . CYS A 1 308 ? 14.503 -3.559 -29.152 1.00 95.25 308 CYS A C 1
ATOM 2359 O O . CYS A 1 308 ? 13.556 -2.813 -29.387 1.00 95.25 308 CYS A O 1
ATOM 2361 N N . LEU A 1 309 ? 15.629 -3.521 -29.877 1.00 95.50 309 LEU A N 1
ATOM 2362 C CA . LEU A 1 309 ? 15.799 -2.649 -31.048 1.00 95.50 309 LEU A CA 1
ATOM 2363 C C . LEU A 1 309 ? 14.841 -3.011 -32.193 1.00 95.50 309 LEU A C 1
ATOM 2365 O O . LEU A 1 309 ? 14.294 -2.112 -32.829 1.00 95.50 309 LEU A O 1
ATOM 2369 N N . LEU A 1 310 ? 14.587 -4.301 -32.432 1.00 94.19 310 LEU A N 1
ATOM 2370 C CA . LEU A 1 310 ? 13.581 -4.730 -33.412 1.00 94.19 310 LEU A CA 1
ATOM 2371 C C . LEU A 1 310 ? 12.170 -4.291 -32.997 1.00 94.19 310 LEU A C 1
ATOM 2373 O O . LEU A 1 310 ? 11.430 -3.732 -33.810 1.00 94.19 310 LEU A O 1
ATOM 2377 N N . ARG A 1 311 ? 11.818 -4.466 -31.715 1.00 94.50 311 ARG A N 1
ATOM 2378 C CA . ARG A 1 311 ? 10.542 -3.977 -31.163 1.00 94.50 311 ARG A CA 1
ATOM 2379 C C . ARG A 1 311 ? 10.411 -2.460 -31.274 1.00 94.50 311 ARG A C 1
ATOM 2381 O O . ARG A 1 311 ? 9.336 -1.973 -31.599 1.00 94.50 311 ARG A O 1
ATOM 2388 N N . LEU A 1 312 ? 11.500 -1.718 -31.082 1.00 93.62 312 LEU A N 1
ATOM 2389 C CA . LEU A 1 312 ? 11.545 -0.259 -31.222 1.00 93.62 312 LEU A CA 1
ATOM 2390 C C . LEU A 1 312 ? 11.230 0.225 -32.649 1.00 93.62 312 LEU A C 1
ATOM 2392 O O . LEU A 1 312 ? 10.784 1.356 -32.823 1.00 93.62 312 LEU A O 1
ATOM 2396 N N . GLY A 1 313 ? 11.459 -0.616 -33.662 1.00 91.44 313 GLY A N 1
ATOM 2397 C CA . GLY A 1 313 ? 11.049 -0.358 -35.045 1.00 91.44 313 GLY A CA 1
ATOM 2398 C C . GLY A 1 313 ? 9.569 -0.647 -35.327 1.00 91.44 313 GLY A C 1
ATOM 2399 O O . GLY A 1 313 ? 9.078 -0.255 -36.381 1.00 91.44 313 GLY A O 1
ATOM 2400 N N . SER A 1 314 ? 8.865 -1.313 -34.405 1.00 92.69 314 SER A N 1
ATOM 2401 C CA . SER A 1 314 ? 7.443 -1.676 -34.528 1.00 92.69 314 SER A CA 1
ATOM 2402 C C . SER A 1 314 ? 6.540 -0.870 -33.583 1.00 92.69 314 SER A C 1
ATOM 2404 O O . SER A 1 314 ? 5.408 -0.546 -33.930 1.00 92.69 314 SER A O 1
ATOM 2406 N N . GLU A 1 315 ? 7.032 -0.531 -32.389 1.00 94.00 315 GLU A N 1
ATOM 2407 C CA . GLU A 1 315 ? 6.297 0.195 -31.351 1.00 94.00 315 GLU A CA 1
ATOM 2408 C C . GLU A 1 315 ? 6.740 1.675 -31.284 1.00 94.00 315 GLU A C 1
ATOM 2410 O O . GLU A 1 315 ? 7.936 1.962 -31.144 1.00 94.00 315 GLU A O 1
ATOM 2415 N N . PRO A 1 316 ? 5.806 2.647 -31.328 1.00 94.50 316 PRO A N 1
ATOM 2416 C CA . PRO A 1 316 ? 6.153 4.060 -31.249 1.00 94.50 316 PRO A CA 1
ATOM 2417 C C . PRO A 1 316 ? 6.588 4.461 -29.833 1.00 94.50 316 PRO A C 1
ATOM 2419 O O . PRO A 1 316 ? 5.903 4.187 -28.847 1.00 94.50 316 PRO A O 1
ATOM 2422 N N . CYS A 1 317 ? 7.703 5.186 -29.725 1.00 94.44 317 CYS A N 1
ATOM 2423 C CA . CYS A 1 317 ? 8.126 5.805 -28.467 1.00 94.44 317 CYS A CA 1
ATOM 2424 C C . CYS A 1 317 ? 7.419 7.135 -28.213 1.00 94.44 317 CYS A C 1
ATOM 2426 O O . CYS A 1 317 ? 6.981 7.837 -29.129 1.00 94.44 317 CYS A O 1
ATOM 2428 N N . ARG A 1 318 ? 7.454 7.574 -26.952 1.00 92.12 318 ARG A N 1
ATOM 2429 C CA . ARG A 1 318 ? 6.966 8.890 -26.546 1.00 92.12 318 ARG A CA 1
ATOM 2430 C C . ARG A 1 318 ? 7.656 10.015 -27.331 1.00 92.12 318 ARG A C 1
ATOM 2432 O O . ARG A 1 318 ? 8.832 10.313 -27.111 1.00 92.12 318 ARG A O 1
ATOM 2439 N N . GLY A 1 319 ? 6.889 10.685 -28.193 1.00 88.81 319 GLY A N 1
ATOM 2440 C CA . GLY A 1 319 ? 7.328 11.861 -28.951 1.00 88.81 319 GLY A CA 1
ATOM 2441 C C . GLY A 1 319 ? 8.159 11.556 -30.202 1.00 88.81 319 GLY A C 1
ATOM 2442 O O . GLY A 1 319 ? 8.913 12.423 -30.639 1.00 88.81 319 GLY A O 1
ATOM 2443 N N . SER A 1 320 ? 8.060 10.349 -30.768 1.00 93.88 320 SER A N 1
ATOM 2444 C CA . SER A 1 320 ? 8.716 9.986 -32.030 1.00 93.88 320 SER A CA 1
ATOM 2445 C C . SER A 1 320 ? 7.760 9.231 -32.958 1.00 93.88 320 SER A C 1
ATOM 2447 O O . SER A 1 320 ? 6.805 8.617 -32.492 1.00 93.88 320 SER A O 1
ATOM 2449 N N . THR A 1 321 ? 8.002 9.303 -34.268 1.00 95.31 321 THR A N 1
ATOM 2450 C CA . THR A 1 321 ? 7.267 8.537 -35.283 1.00 95.31 321 THR A CA 1
ATOM 2451 C C . THR A 1 321 ? 8.056 7.295 -35.675 1.00 95.31 321 THR A C 1
ATOM 2453 O O . THR A 1 321 ? 9.285 7.339 -35.732 1.00 95.31 321 THR A O 1
ATOM 2456 N N . ILE A 1 322 ? 7.349 6.214 -36.004 1.00 95.25 322 ILE A N 1
ATOM 2457 C CA . ILE A 1 322 ? 7.950 4.916 -36.345 1.00 95.25 322 ILE A CA 1
ATOM 2458 C C . ILE A 1 322 ? 8.969 5.057 -37.484 1.00 95.2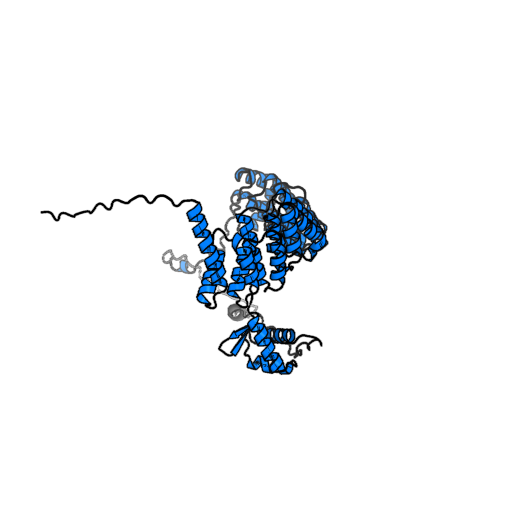5 322 ILE A C 1
ATOM 2460 O O . ILE A 1 322 ? 10.095 4.595 -37.353 1.00 95.25 322 ILE A O 1
ATOM 2464 N N . GLU A 1 323 ? 8.644 5.793 -38.548 1.00 94.19 323 GLU A N 1
ATOM 2465 C CA . GLU A 1 323 ? 9.560 6.027 -39.677 1.00 94.19 323 GLU A CA 1
ATOM 2466 C C . GLU A 1 323 ? 10.868 6.717 -39.251 1.00 94.19 323 GLU A C 1
ATOM 2468 O O . GLU A 1 323 ? 11.963 6.352 -39.685 1.00 94.19 323 GLU A O 1
ATOM 2473 N N . ALA A 1 324 ? 10.776 7.715 -38.363 1.00 94.25 324 ALA A N 1
ATOM 2474 C CA . ALA A 1 324 ? 11.948 8.421 -37.855 1.00 94.25 324 ALA A CA 1
ATOM 2475 C C . ALA A 1 324 ? 12.786 7.536 -36.920 1.00 94.25 324 ALA A C 1
ATOM 2477 O O . ALA A 1 324 ? 14.017 7.647 -36.919 1.00 94.25 324 ALA A O 1
ATOM 2478 N N . GLN A 1 325 ? 12.134 6.663 -36.143 1.00 95.25 325 GLN A N 1
ATOM 2479 C CA . GLN A 1 325 ? 12.798 5.665 -35.305 1.00 95.25 325 GLN A CA 1
ATOM 2480 C C . GLN A 1 325 ? 13.540 4.655 -36.179 1.00 95.25 325 GLN A C 1
ATOM 2482 O O . GLN A 1 325 ? 14.754 4.528 -36.040 1.00 95.25 3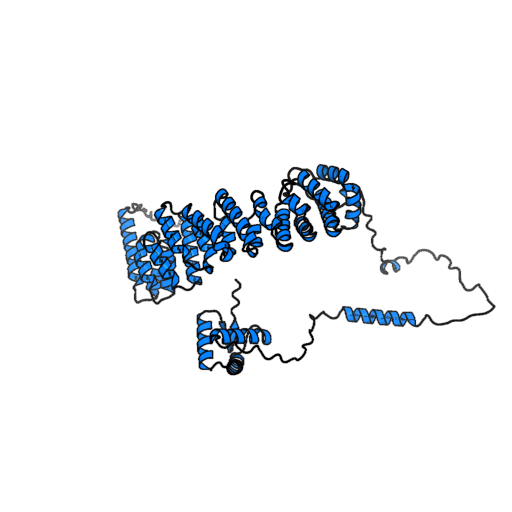25 GLN A O 1
ATOM 2487 N N . GLN A 1 326 ? 12.847 4.023 -37.129 1.00 94.88 326 GLN A N 1
ATOM 2488 C CA . GLN A 1 326 ? 13.398 3.039 -38.063 1.00 94.88 326 GLN A CA 1
ATOM 2489 C C . GLN A 1 326 ? 14.620 3.591 -38.797 1.00 94.88 326 GLN A C 1
ATOM 2491 O O . GLN A 1 326 ? 15.690 2.995 -38.724 1.00 94.88 326 GLN A O 1
ATOM 2496 N N . LYS A 1 327 ? 14.520 4.790 -39.388 1.00 95.31 327 LYS A N 1
ATOM 2497 C CA . LYS A 1 327 ? 15.639 5.420 -40.110 1.00 95.31 327 LYS A CA 1
ATOM 2498 C C . LYS A 1 327 ? 16.878 5.635 -39.234 1.00 95.31 327 LYS A C 1
ATOM 2500 O O . LYS A 1 327 ? 18.005 5.522 -39.713 1.00 95.31 327 LYS A O 1
ATOM 2505 N N . ARG A 1 328 ? 16.698 5.992 -37.958 1.00 95.25 328 ARG A N 1
ATOM 2506 C CA . ARG A 1 328 ? 17.816 6.194 -37.018 1.00 95.25 328 ARG A CA 1
ATOM 2507 C C . ARG A 1 328 ? 18.395 4.871 -36.524 1.00 95.25 328 ARG A C 1
ATOM 2509 O O . ARG A 1 328 ? 19.613 4.732 -36.496 1.00 95.25 328 ARG A O 1
ATOM 2516 N N . ILE A 1 329 ? 17.538 3.910 -36.187 1.00 95.31 329 ILE A N 1
ATOM 2517 C CA . ILE A 1 329 ? 17.939 2.572 -35.739 1.00 95.31 329 ILE A CA 1
ATOM 2518 C C . ILE A 1 329 ? 18.699 1.848 -36.856 1.00 95.31 329 ILE A C 1
ATOM 2520 O O . ILE A 1 329 ? 19.768 1.300 -36.611 1.00 95.31 329 ILE A O 1
ATOM 2524 N N . GLU A 1 330 ? 18.204 1.906 -38.093 1.00 94.62 330 GLU A N 1
ATOM 2525 C CA . GLU A 1 330 ? 18.855 1.317 -39.265 1.00 94.62 330 GLU A CA 1
ATOM 2526 C C . GLU A 1 330 ? 20.222 1.958 -39.525 1.00 94.62 330 GLU A C 1
ATOM 2528 O O . GLU A 1 330 ? 21.187 1.256 -39.814 1.00 94.62 330 GLU A O 1
ATOM 2533 N N . LYS A 1 331 ? 20.342 3.281 -39.363 1.00 95.38 331 LYS A N 1
ATOM 2534 C CA . LYS A 1 331 ? 21.617 3.985 -39.540 1.00 95.38 331 LYS A CA 1
ATOM 2535 C C . LYS A 1 331 ? 22.685 3.540 -38.534 1.00 95.38 331 LYS A C 1
ATOM 2537 O O . LYS A 1 331 ? 23.851 3.454 -38.906 1.00 95.38 331 LYS A O 1
ATOM 2542 N N . GLU A 1 332 ? 22.310 3.309 -37.278 1.00 94.69 332 GLU A N 1
ATOM 2543 C CA . GLU A 1 332 ? 23.263 3.026 -36.194 1.00 94.69 332 GLU A CA 1
ATOM 2544 C C . GLU A 1 332 ? 23.504 1.524 -35.973 1.00 94.69 332 GLU A C 1
ATOM 2546 O O . GLU A 1 332 ? 24.625 1.128 -35.665 1.00 94.69 332 GLU A O 1
ATOM 2551 N N . PHE A 1 333 ? 22.489 0.676 -36.172 1.00 95.88 333 PHE A N 1
ATOM 2552 C CA . PHE A 1 333 ? 22.505 -0.725 -35.733 1.00 95.88 333 PHE A CA 1
ATOM 2553 C C . PHE A 1 333 ? 22.224 -1.748 -36.845 1.00 95.88 333 PHE A C 1
ATOM 2555 O O . PHE A 1 333 ? 21.940 -2.903 -36.532 1.00 95.88 333 PHE A O 1
ATOM 2562 N N . ARG A 1 334 ? 22.331 -1.388 -38.138 1.00 93.31 334 ARG A N 1
ATOM 2563 C CA . ARG A 1 334 ? 22.002 -2.289 -39.270 1.00 93.31 334 ARG A CA 1
ATOM 2564 C C . ARG A 1 334 ? 22.561 -3.707 -39.119 1.00 93.31 334 ARG A C 1
ATOM 2566 O O . ARG A 1 334 ? 21.815 -4.669 -39.245 1.00 93.31 334 ARG A O 1
ATOM 2573 N N . ALA A 1 335 ? 23.859 -3.837 -38.847 1.00 92.81 335 ALA A N 1
ATOM 2574 C CA . ALA A 1 335 ? 24.525 -5.140 -38.766 1.00 92.81 335 ALA A CA 1
ATOM 2575 C C . ALA A 1 335 ? 23.944 -6.029 -37.650 1.00 92.81 335 ALA A C 1
ATOM 2577 O O . ALA A 1 335 ? 23.716 -7.219 -37.860 1.00 92.81 335 ALA A O 1
ATOM 2578 N N . HIS A 1 336 ? 23.652 -5.432 -36.494 1.00 93.69 336 HIS A N 1
ATOM 2579 C CA . HIS A 1 336 ? 23.035 -6.118 -35.361 1.00 93.69 336 HIS A CA 1
ATOM 2580 C C . HIS A 1 336 ? 21.587 -6.514 -35.656 1.00 93.69 336 HIS A C 1
ATOM 2582 O O . HIS A 1 336 ? 21.186 -7.632 -35.357 1.00 93.69 336 HIS A O 1
ATOM 2588 N N . LEU A 1 337 ? 20.817 -5.638 -36.306 1.00 92.31 337 LEU A N 1
ATOM 2589 C CA . LEU A 1 337 ? 19.417 -5.902 -36.656 1.00 92.31 337 LEU A CA 1
ATOM 2590 C C . LEU A 1 337 ? 19.267 -7.068 -37.632 1.00 92.31 337 LEU A C 1
ATOM 2592 O O . LEU A 1 337 ? 18.347 -7.860 -37.472 1.00 92.31 337 LEU A O 1
ATOM 2596 N N . LEU A 1 338 ? 20.169 -7.194 -38.611 1.00 91.75 338 LEU A N 1
ATOM 2597 C CA . LEU A 1 338 ? 20.158 -8.312 -39.560 1.00 91.75 338 LEU A CA 1
ATOM 2598 C C . LEU A 1 338 ? 20.368 -9.648 -38.839 1.00 91.75 338 LEU A C 1
ATOM 2600 O O . LEU A 1 338 ? 19.567 -10.564 -38.986 1.00 91.75 338 LEU A O 1
ATOM 2604 N N . LYS A 1 339 ? 21.386 -9.719 -37.974 1.00 91.31 339 LYS A N 1
ATOM 2605 C CA . LYS A 1 339 ? 21.652 -10.901 -37.144 1.00 91.31 339 LYS A CA 1
ATOM 2606 C C . LYS A 1 339 ? 20.481 -11.221 -36.206 1.00 91.31 339 LYS A C 1
ATOM 2608 O O . LYS A 1 339 ? 20.131 -12.382 -36.006 1.00 91.31 339 LYS A O 1
ATOM 2613 N N . ALA A 1 340 ? 19.878 -10.188 -35.626 1.00 91.56 340 ALA A N 1
ATOM 2614 C CA . ALA A 1 340 ? 18.768 -10.320 -34.696 1.00 91.56 340 ALA A CA 1
ATOM 2615 C C . ALA A 1 340 ? 17.470 -10.762 -35.377 1.00 91.56 340 ALA A C 1
ATOM 2617 O O . ALA A 1 340 ? 16.701 -11.504 -34.766 1.00 91.56 340 ALA A O 1
ATOM 2618 N N . ALA A 1 341 ? 17.224 -10.313 -36.611 1.00 90.38 341 ALA A N 1
ATOM 2619 C CA . ALA A 1 341 ? 16.050 -10.673 -37.401 1.00 90.38 341 ALA A CA 1
ATOM 2620 C C . ALA A 1 341 ? 16.036 -12.172 -37.730 1.00 90.38 341 ALA A C 1
ATOM 2622 O O . ALA A 1 341 ? 14.988 -12.805 -37.628 1.00 90.38 341 ALA A O 1
ATOM 2623 N N . ASP A 1 342 ? 17.203 -12.756 -38.020 1.00 89.69 342 ASP A N 1
ATOM 2624 C CA . ASP A 1 342 ? 17.332 -14.200 -38.245 1.00 89.69 342 ASP A CA 1
ATOM 2625 C C . ASP A 1 342 ? 17.024 -15.010 -36.972 1.00 89.69 342 ASP A C 1
ATOM 2627 O O . ASP A 1 342 ? 16.419 -16.085 -37.032 1.00 89.69 342 ASP A O 1
ATOM 2631 N N . ALA A 1 343 ? 17.415 -14.479 -35.807 1.00 90.81 343 ALA A N 1
ATOM 2632 C CA . ALA A 1 343 ? 17.212 -15.117 -34.508 1.00 90.81 343 ALA A CA 1
ATOM 2633 C C . ALA A 1 343 ? 15.792 -14.931 -33.933 1.00 90.81 343 ALA A C 1
ATOM 2635 O O . ALA A 1 343 ? 15.328 -15.786 -33.180 1.00 90.81 343 ALA A O 1
ATOM 2636 N N . ASN A 1 344 ? 15.098 -13.837 -34.267 1.00 91.56 344 ASN A N 1
ATOM 2637 C CA . ASN A 1 344 ? 13.789 -13.463 -33.715 1.00 91.56 344 ASN A CA 1
ATOM 2638 C C . ASN A 1 344 ? 12.726 -13.386 -34.819 1.00 91.56 344 ASN A C 1
ATOM 2640 O O . ASN A 1 344 ? 12.259 -12.307 -35.186 1.00 91.56 344 ASN A O 1
ATOM 2644 N N . LYS A 1 345 ? 12.321 -14.551 -35.332 1.00 89.12 345 LYS A N 1
ATOM 2645 C CA . LYS A 1 345 ? 11.301 -14.675 -36.392 1.00 89.12 345 LYS A CA 1
ATOM 2646 C C . LYS A 1 345 ? 9.899 -14.225 -35.964 1.00 89.12 345 LYS A C 1
ATOM 2648 O O . LYS A 1 345 ? 9.015 -14.088 -36.798 1.00 89.12 345 LYS A O 1
ATOM 2653 N N . ASP A 1 346 ? 9.685 -14.024 -34.668 1.00 90.31 346 ASP A N 1
ATOM 2654 C CA . ASP A 1 346 ? 8.413 -13.616 -34.080 1.00 90.31 346 ASP A CA 1
ATOM 2655 C C . ASP A 1 346 ? 8.153 -12.101 -34.153 1.00 90.31 346 ASP A C 1
ATOM 2657 O O . ASP A 1 346 ? 7.036 -11.660 -33.892 1.00 90.31 346 ASP A O 1
ATOM 2661 N N . ILE A 1 347 ? 9.158 -11.295 -34.511 1.00 89.44 347 ILE A N 1
ATOM 2662 C CA . ILE A 1 347 ? 9.045 -9.834 -34.593 1.00 89.44 347 ILE A CA 1
ATOM 2663 C C . ILE A 1 347 ? 9.093 -9.396 -36.058 1.00 89.44 347 ILE A C 1
ATOM 2665 O O . ILE A 1 347 ? 9.925 -9.861 -36.833 1.00 89.44 347 ILE A O 1
ATOM 2669 N N . GLN A 1 348 ? 8.218 -8.460 -36.440 1.00 85.75 348 GLN A N 1
ATOM 2670 C CA . GLN A 1 348 ? 8.164 -7.937 -37.806 1.00 85.75 348 GLN A CA 1
ATOM 2671 C C . GLN A 1 348 ? 9.463 -7.197 -38.171 1.00 85.75 348 GLN A C 1
ATOM 2673 O O . GLN A 1 348 ? 9.715 -6.076 -37.731 1.00 85.75 348 GLN A O 1
ATOM 2678 N N . SER A 1 349 ? 10.280 -7.825 -39.017 1.00 86.88 349 SER A N 1
ATOM 2679 C CA . SER A 1 349 ? 11.544 -7.289 -39.542 1.00 86.88 349 SER A CA 1
ATOM 2680 C C . SER A 1 349 ? 11.423 -6.726 -40.966 1.00 86.88 349 SER A C 1
ATOM 2682 O O . SER A 1 349 ? 12.408 -6.248 -41.522 1.00 86.88 349 SER A O 1
ATOM 2684 N N . GLY A 1 350 ? 10.218 -6.718 -41.554 1.00 85.12 350 GLY A N 1
ATOM 2685 C CA . GLY A 1 350 ? 9.988 -6.308 -42.949 1.00 85.12 350 GLY A CA 1
ATOM 2686 C C . GLY A 1 350 ? 10.393 -4.864 -43.272 1.00 85.12 350 GLY A C 1
ATOM 2687 O O . GLY A 1 350 ? 10.734 -4.557 -44.412 1.00 85.12 350 GLY A O 1
ATOM 2688 N N . TRP A 1 351 ? 10.445 -3.986 -42.268 1.00 90.19 351 TRP A N 1
ATOM 2689 C CA . TRP A 1 351 ? 10.918 -2.606 -42.422 1.00 90.19 351 TRP A CA 1
ATOM 2690 C C . TRP A 1 351 ? 12.431 -2.496 -42.676 1.00 90.19 351 TRP A C 1
ATOM 2692 O O . TRP A 1 351 ? 12.892 -1.451 -43.120 1.00 90.19 351 TRP A O 1
ATOM 2702 N N . LEU A 1 352 ? 13.206 -3.565 -42.454 1.00 88.00 352 LEU A N 1
ATOM 2703 C CA . LEU A 1 352 ? 14.639 -3.621 -42.777 1.00 88.00 352 LEU A CA 1
ATOM 2704 C C . LEU A 1 352 ? 14.906 -3.879 -44.271 1.00 88.00 352 LEU A C 1
ATOM 2706 O O . LEU A 1 352 ? 16.066 -3.942 -44.685 1.00 88.00 352 LEU A O 1
ATOM 2710 N N . GLY A 1 353 ? 13.856 -4.078 -45.079 1.00 83.88 353 GLY A N 1
ATOM 2711 C CA . GLY A 1 353 ? 13.976 -4.393 -46.505 1.00 83.88 353 GLY A CA 1
ATOM 2712 C C . GLY A 1 353 ? 14.559 -5.780 -46.789 1.00 83.88 353 GLY A C 1
ATOM 2713 O O . GLY A 1 353 ? 14.897 -6.080 -47.932 1.00 83.88 353 GLY A O 1
ATOM 2714 N N . VAL A 1 354 ? 14.681 -6.630 -45.766 1.00 78.12 354 VAL A N 1
ATOM 2715 C CA . VAL A 1 354 ? 15.038 -8.039 -45.919 1.00 78.12 354 VAL A CA 1
ATOM 2716 C C . VAL A 1 354 ? 13.744 -8.829 -45.961 1.00 78.12 354 VAL A C 1
ATOM 2718 O O . VAL A 1 354 ? 13.110 -9.061 -44.933 1.00 78.12 354 VAL A O 1
ATOM 2721 N N . SER A 1 355 ? 13.331 -9.235 -47.159 1.00 68.06 355 SER A N 1
ATOM 2722 C CA . SER A 1 355 ? 12.354 -10.308 -47.283 1.00 68.06 355 SER A CA 1
ATOM 2723 C C . SER A 1 355 ? 13.012 -11.571 -46.736 1.00 68.06 355 SER A C 1
ATOM 2725 O O . SER A 1 355 ? 13.846 -12.171 -47.418 1.00 68.06 355 SER A O 1
ATOM 2727 N N . LEU A 1 356 ? 12.686 -11.947 -45.496 1.00 65.69 356 LEU A N 1
ATOM 2728 C CA . LEU A 1 356 ? 12.946 -13.296 -45.010 1.00 65.69 356 LEU A CA 1
ATOM 2729 C C . LEU A 1 356 ? 12.240 -14.213 -46.000 1.00 65.69 356 LEU A C 1
ATOM 2731 O O . LEU A 1 356 ? 11.013 -14.278 -46.027 1.00 65.69 356 LEU A O 1
ATOM 2735 N N . VAL A 1 357 ? 13.017 -14.832 -46.885 1.00 65.62 357 VAL A N 1
ATOM 2736 C CA . VAL A 1 357 ? 12.515 -15.911 -47.719 1.00 65.62 357 VAL A CA 1
ATOM 2737 C C . VAL A 1 357 ? 12.078 -16.953 -46.708 1.00 65.62 357 VAL A C 1
ATOM 2739 O O . VAL A 1 357 ? 12.925 -17.553 -46.045 1.00 65.62 357 VAL A O 1
ATOM 2742 N N . GLU A 1 358 ? 10.766 -17.092 -46.514 1.00 64.19 358 GLU A N 1
ATOM 2743 C CA . GLU A 1 358 ? 10.210 -18.267 -45.872 1.00 64.19 358 GLU A CA 1
ATOM 2744 C C . GLU A 1 358 ? 10.694 -19.427 -46.727 1.00 64.19 358 GLU A C 1
ATOM 2746 O O . GLU A 1 358 ? 10.126 -19.749 -47.768 1.00 64.19 358 GLU A O 1
ATOM 2751 N N . THR A 1 359 ? 11.818 -20.017 -46.330 1.00 60.34 359 THR A N 1
ATOM 2752 C CA . THR A 1 359 ? 12.183 -21.354 -46.741 1.00 60.34 359 THR A CA 1
ATOM 2753 C C . THR A 1 359 ? 11.119 -22.227 -46.119 1.00 60.34 359 THR A C 1
ATOM 2755 O O . THR A 1 359 ? 11.267 -22.743 -45.011 1.00 60.34 359 THR A O 1
ATOM 2758 N N . SER A 1 360 ? 9.984 -22.303 -46.815 1.00 56.78 360 SER A N 1
ATOM 2759 C CA . SER A 1 360 ? 8.972 -23.306 -46.586 1.00 56.78 360 SER A CA 1
ATOM 2760 C C . SER A 1 360 ? 9.755 -24.606 -46.437 1.00 56.78 360 SER A C 1
ATOM 2762 O O . SER A 1 360 ? 10.574 -24.906 -47.318 1.00 56.78 360 SER A O 1
ATOM 2764 N N . PRO A 1 361 ? 9.634 -25.318 -45.301 1.00 63.88 361 PRO A N 1
ATOM 2765 C CA . PRO A 1 361 ? 10.255 -26.624 -45.188 1.00 63.88 361 PRO A CA 1
ATOM 2766 C C . PRO A 1 361 ? 9.804 -27.385 -46.426 1.00 63.88 361 PRO A C 1
ATOM 2768 O O . PRO A 1 361 ? 8.606 -27.368 -46.711 1.00 63.88 361 PRO A O 1
ATOM 2771 N N . ILE A 1 362 ? 10.795 -27.870 -47.189 1.00 63.88 362 ILE A N 1
ATOM 2772 C CA . ILE A 1 362 ? 10.691 -28.604 -48.459 1.00 63.88 362 ILE A CA 1
ATOM 2773 C C . ILE A 1 362 ? 9.255 -29.072 -48.648 1.00 63.88 362 ILE A C 1
ATOM 2775 O O . ILE A 1 362 ? 8.825 -29.829 -47.771 1.00 63.88 362 ILE A O 1
ATOM 2779 N N . PRO A 1 363 ? 8.523 -28.620 -49.692 1.00 57.25 363 PRO A N 1
ATOM 2780 C CA . PRO A 1 363 ? 7.143 -29.030 -49.889 1.00 57.25 363 PRO A CA 1
ATOM 2781 C C . PRO A 1 363 ? 7.119 -30.539 -49.730 1.00 57.25 363 PRO A C 1
ATOM 2783 O O . PRO A 1 363 ? 7.750 -31.270 -50.496 1.00 57.25 363 PRO A O 1
ATOM 2786 N N . VAL A 1 364 ? 6.517 -30.989 -48.630 1.00 55.62 364 VAL A N 1
ATOM 2787 C CA . VAL A 1 364 ? 6.257 -32.400 -48.437 1.00 55.62 364 VAL A CA 1
ATOM 2788 C C . VAL A 1 364 ? 5.305 -32.668 -49.575 1.00 55.62 364 VAL A C 1
ATOM 2790 O O . VAL A 1 364 ? 4.182 -32.171 -49.530 1.00 55.62 364 VAL A O 1
ATOM 2793 N N . PHE A 1 365 ? 5.799 -33.317 -50.631 1.00 55.19 365 PHE A N 1
ATOM 2794 C CA . PHE A 1 365 ? 4.957 -33.886 -51.663 1.00 55.19 365 PHE A CA 1
ATOM 2795 C C . PHE A 1 365 ? 3.941 -34.724 -50.898 1.00 55.19 365 PHE A C 1
ATOM 2797 O O . PHE A 1 365 ? 4.257 -35.794 -50.379 1.00 55.19 365 PHE A O 1
ATOM 2804 N N . SER A 1 366 ? 2.758 -34.161 -50.677 1.00 56.56 366 SER A N 1
ATOM 2805 C CA . SER A 1 366 ? 1.642 -34.918 -50.166 1.00 56.56 366 SER A CA 1
ATOM 2806 C C . SER A 1 366 ? 1.399 -35.974 -51.225 1.00 56.56 366 SER A C 1
ATOM 2808 O O . SER A 1 366 ? 1.164 -35.627 -52.380 1.00 56.56 366 SER A O 1
ATOM 2810 N N . GLU A 1 367 ? 1.446 -37.245 -50.834 1.00 59.50 367 GLU A N 1
ATOM 2811 C CA . GLU A 1 367 ? 1.154 -38.413 -51.683 1.00 59.50 367 GLU A CA 1
ATOM 2812 C C . GLU A 1 367 ? -0.207 -38.298 -52.419 1.00 59.50 367 GLU A C 1
ATOM 2814 O O . GLU A 1 367 ? -0.509 -39.086 -53.304 1.00 59.50 367 GLU A O 1
ATOM 2819 N N . GLN A 1 368 ? -1.019 -37.281 -52.109 1.00 55.03 368 GLN A N 1
ATOM 2820 C CA . GLN A 1 368 ? -2.235 -36.911 -52.832 1.00 55.03 368 GLN A CA 1
ATOM 2821 C C . GLN A 1 368 ? -2.015 -36.265 -54.214 1.00 55.03 368 GLN A C 1
ATOM 2823 O O . GLN A 1 368 ? -2.967 -36.230 -54.986 1.00 55.03 368 GLN A O 1
ATOM 2828 N N . GLU A 1 369 ? -0.811 -35.806 -54.577 1.00 51.62 369 GLU A N 1
ATOM 2829 C CA . GLU A 1 369 ? -0.535 -35.317 -55.946 1.00 51.62 369 GLU A CA 1
ATOM 2830 C C . GLU A 1 369 ? -0.096 -36.431 -56.923 1.00 51.62 369 GLU A C 1
ATOM 2832 O O . GLU A 1 369 ? -0.000 -36.188 -58.127 1.00 51.62 369 GLU A O 1
ATOM 2837 N N . GLU A 1 370 ? 0.086 -37.678 -56.461 1.00 54.97 370 GLU A N 1
ATOM 2838 C CA . GLU A 1 370 ? 0.341 -38.826 -57.353 1.00 54.97 370 GLU A CA 1
ATOM 2839 C C . GLU A 1 370 ? -0.935 -39.391 -58.016 1.00 54.97 370 GLU A C 1
ATOM 2841 O O . GLU A 1 370 ? -0.835 -40.148 -58.983 1.00 54.97 370 GLU A O 1
ATOM 2846 N N . GLU A 1 371 ? -2.145 -39.008 -57.582 1.00 57.19 371 GLU A N 1
ATOM 2847 C CA . GLU A 1 371 ? -3.390 -39.524 -58.186 1.00 57.19 371 GLU A CA 1
ATOM 2848 C C . GLU A 1 371 ? -3.957 -38.678 -59.345 1.00 57.19 371 GLU A C 1
ATOM 2850 O O . GLU A 1 371 ? -4.770 -39.196 -60.118 1.00 57.19 371 GLU A O 1
ATOM 2855 N N . GLU A 1 372 ? -3.502 -37.435 -59.557 1.00 53.34 372 GLU A N 1
ATOM 2856 C CA . GLU A 1 372 ? -4.056 -36.549 -60.604 1.00 53.34 372 GLU A CA 1
ATOM 2857 C C . GLU A 1 372 ? -3.253 -36.473 -61.916 1.00 53.34 372 GLU A C 1
ATOM 2859 O O . GLU A 1 372 ? -3.734 -35.911 -62.898 1.00 53.34 372 GLU A O 1
ATOM 2864 N N . THR A 1 373 ? -2.097 -37.133 -62.035 1.00 50.91 373 THR A N 1
ATOM 2865 C CA . THR A 1 373 ? -1.362 -37.244 -63.316 1.00 50.91 373 THR A CA 1
ATOM 2866 C C . THR A 1 373 ? -1.650 -38.553 -64.064 1.00 50.91 373 THR A C 1
ATOM 2868 O O . THR A 1 373 ? -0.765 -39.222 -64.593 1.00 50.91 373 THR A O 1
ATOM 2871 N N . LYS A 1 374 ? -2.933 -38.912 -64.204 1.00 51.22 374 LYS A N 1
ATOM 2872 C CA . LYS A 1 374 ? -3.389 -39.881 -65.220 1.00 51.22 374 LYS A CA 1
ATOM 2873 C C . LYS A 1 374 ? -3.676 -39.159 -66.534 1.00 51.22 374 LYS A C 1
ATOM 2875 O O . LYS A 1 374 ? -4.829 -38.890 -66.854 1.00 51.22 374 LYS A O 1
ATOM 2880 N N . GLY A 1 375 ? -2.640 -38.880 -67.322 1.00 56.66 375 GLY A N 1
ATOM 2881 C CA . GLY A 1 375 ? -2.879 -38.462 -68.704 1.00 56.66 375 GLY A CA 1
ATOM 2882 C C . GLY A 1 375 ? -1.795 -37.660 -69.395 1.00 56.66 375 GLY A C 1
ATOM 2883 O O . GLY A 1 375 ? -2.152 -36.772 -70.154 1.00 56.66 375 GLY A O 1
ATOM 2884 N N . ILE A 1 376 ? -0.505 -37.934 -69.181 1.00 48.94 376 ILE A N 1
ATOM 2885 C CA . ILE A 1 376 ? 0.534 -37.448 -70.100 1.00 48.94 376 ILE A CA 1
ATOM 2886 C C . ILE A 1 376 ? 1.508 -38.587 -70.415 1.00 48.94 376 ILE A C 1
ATOM 2888 O O . ILE A 1 376 ? 1.794 -39.455 -69.595 1.00 48.94 376 ILE A O 1
ATOM 2892 N N . GLU A 1 377 ? 1.886 -38.607 -71.683 1.00 48.06 377 GLU A N 1
ATOM 2893 C CA . GLU A 1 377 ? 2.481 -39.662 -72.485 1.00 48.06 377 GLU A CA 1
ATOM 2894 C C . GLU A 1 377 ? 3.691 -40.376 -71.868 1.00 48.06 377 GLU A C 1
ATOM 2896 O O . GLU A 1 377 ? 4.585 -39.787 -71.264 1.00 48.06 377 GLU A O 1
ATOM 2901 N N . ARG A 1 378 ? 3.713 -41.694 -72.093 1.00 44.69 378 ARG A N 1
ATOM 2902 C CA . ARG A 1 378 ? 4.806 -42.614 -71.772 1.00 44.69 378 ARG A CA 1
ATOM 2903 C C . ARG A 1 378 ? 6.116 -42.132 -72.402 1.00 44.69 378 ARG A C 1
ATOM 2905 O O . ARG A 1 378 ? 6.371 -42.400 -73.575 1.00 44.69 378 ARG A O 1
ATOM 2912 N N . ALA A 1 379 ? 6.977 -41.511 -71.604 1.00 47.53 379 ALA A N 1
ATOM 2913 C CA . ALA A 1 379 ? 8.395 -41.448 -71.913 1.00 47.53 379 ALA A CA 1
ATOM 2914 C C . ALA A 1 379 ? 8.973 -42.868 -71.820 1.00 47.53 379 ALA A C 1
ATOM 2916 O O . ALA A 1 379 ? 8.834 -43.570 -70.818 1.00 47.53 379 ALA A O 1
ATOM 2917 N N . GLN A 1 380 ? 9.556 -43.293 -72.932 1.00 48.47 380 GLN A N 1
ATOM 2918 C CA . GLN A 1 380 ? 10.161 -44.590 -73.183 1.00 48.47 380 GLN A CA 1
ATOM 2919 C C . GLN A 1 380 ? 11.260 -44.865 -72.145 1.00 48.47 380 GLN A C 1
ATOM 2921 O O . GLN A 1 380 ? 12.332 -44.263 -72.176 1.00 48.47 380 GLN A O 1
ATOM 2926 N N . GLY A 1 381 ? 10.966 -45.750 -71.193 1.00 43.12 381 GLY A N 1
ATOM 2927 C CA . GLY A 1 381 ? 11.945 -46.252 -70.239 1.00 43.12 381 GLY A CA 1
ATOM 2928 C C . GLY A 1 381 ? 13.027 -47.041 -70.969 1.00 43.12 381 GLY A C 1
ATOM 2929 O O . GLY A 1 381 ? 12.732 -47.950 -71.743 1.00 43.12 381 GLY A O 1
ATOM 2930 N N . VAL A 1 382 ? 14.281 -46.677 -70.724 1.00 49.16 382 VAL A N 1
ATOM 2931 C CA . VAL A 1 382 ? 15.445 -47.461 -71.131 1.00 49.16 382 VAL A CA 1
ATOM 2932 C C . VAL A 1 382 ? 15.488 -48.692 -70.222 1.00 49.16 382 VAL A C 1
ATOM 2934 O O . VAL A 1 382 ? 15.788 -48.576 -69.034 1.00 49.16 382 VAL A O 1
ATOM 2937 N N . SER A 1 383 ? 15.119 -49.855 -70.765 1.00 47.28 383 SER A N 1
ATOM 2938 C CA . SER A 1 383 ? 15.211 -51.142 -70.068 1.00 47.28 383 SER A CA 1
ATOM 2939 C C . SER A 1 383 ? 16.668 -51.454 -69.726 1.00 47.28 383 SER A C 1
ATOM 2941 O O . SER A 1 383 ? 17.533 -51.492 -70.596 1.00 47.28 383 SER A O 1
ATOM 2943 N N . LEU A 1 384 ? 16.923 -51.737 -68.450 1.00 52.22 384 LEU A N 1
ATOM 2944 C CA . LEU A 1 384 ? 18.213 -52.173 -67.897 1.00 52.22 384 LEU A CA 1
ATOM 2945 C C . LEU A 1 384 ? 18.554 -53.647 -68.219 1.00 52.22 384 LEU A C 1
ATOM 2947 O O . LEU A 1 384 ? 19.424 -54.232 -67.581 1.00 52.22 384 LEU A O 1
ATOM 2951 N N . GLU A 1 385 ? 17.879 -54.256 -69.195 1.00 52.44 385 GLU A N 1
ATOM 2952 C CA . GLU A 1 385 ? 17.985 -55.687 -69.518 1.00 52.44 385 GLU A CA 1
ATOM 2953 C C . GLU A 1 385 ? 19.013 -55.996 -70.631 1.00 52.44 385 GLU A C 1
ATOM 2955 O O . GLU A 1 385 ? 19.351 -57.159 -70.830 1.00 52.44 385 GLU A O 1
ATOM 2960 N N . ASP A 1 386 ? 19.595 -54.979 -71.284 1.00 47.88 386 ASP A N 1
ATOM 2961 C CA . ASP A 1 386 ? 20.531 -55.138 -72.418 1.00 47.88 386 ASP A CA 1
ATOM 2962 C C . ASP A 1 386 ? 22.035 -55.068 -72.059 1.00 47.88 386 ASP A C 1
ATOM 2964 O O . ASP A 1 386 ? 22.890 -54.987 -72.944 1.00 47.88 386 ASP A O 1
ATOM 2968 N N . ILE A 1 387 ? 22.415 -55.144 -70.778 1.00 51.72 387 ILE A N 1
ATOM 2969 C CA . ILE A 1 387 ? 23.836 -55.235 -70.382 1.00 51.72 387 ILE A CA 1
ATOM 2970 C C . ILE A 1 387 ? 24.143 -56.653 -69.885 1.00 51.72 387 ILE A C 1
ATOM 2972 O O . ILE A 1 387 ? 24.035 -56.969 -68.701 1.00 51.72 387 ILE A O 1
ATOM 2976 N N . GLY A 1 388 ? 24.534 -57.521 -70.822 1.00 40.22 388 GLY A N 1
ATOM 2977 C CA . GLY A 1 388 ? 25.051 -58.864 -70.550 1.00 40.22 388 GLY A CA 1
ATOM 2978 C C . GLY A 1 388 ? 26.407 -58.861 -69.820 1.00 40.22 388 GLY A C 1
ATOM 2979 O O . GLY A 1 388 ? 27.255 -58.003 -70.056 1.00 40.22 388 GLY A O 1
ATOM 2980 N N . GLY A 1 389 ? 26.614 -59.843 -68.929 1.00 41.31 389 GLY A N 1
ATOM 2981 C CA . GLY A 1 389 ? 27.899 -60.123 -68.250 1.00 41.31 389 GLY A CA 1
ATOM 2982 C C . GLY A 1 389 ? 28.942 -60.813 -69.158 1.00 41.31 389 GLY A C 1
ATOM 2983 O O . GLY A 1 389 ? 28.725 -60.846 -70.369 1.00 41.31 389 GLY A O 1
ATOM 2984 N N . PRO A 1 390 ? 30.031 -61.455 -68.645 1.00 55.09 390 PRO A N 1
ATOM 2985 C CA . PRO A 1 390 ? 30.456 -61.665 -67.241 1.00 55.09 390 PRO A CA 1
ATOM 2986 C C . PRO A 1 390 ? 31.974 -61.422 -66.943 1.00 55.09 390 PRO A C 1
ATOM 2988 O O . PRO A 1 390 ? 32.782 -61.471 -67.867 1.00 55.09 390 PRO A O 1
ATOM 2991 N N . ARG A 1 391 ? 32.377 -61.288 -65.651 1.00 38.09 391 ARG A N 1
ATOM 2992 C CA . ARG A 1 391 ? 33.558 -61.909 -64.943 1.00 38.09 391 ARG A CA 1
ATOM 2993 C C . ARG A 1 391 ? 33.930 -61.202 -63.600 1.00 38.09 391 ARG A C 1
ATOM 2995 O O . ARG A 1 391 ? 33.428 -60.111 -63.372 1.00 38.09 391 ARG A O 1
ATOM 3002 N N . PRO A 1 392 ? 34.686 -61.845 -62.667 1.00 52.06 392 PRO A N 1
ATOM 3003 C CA . PRO A 1 392 ? 34.208 -62.137 -61.300 1.00 52.06 392 PRO A CA 1
ATOM 3004 C C . PRO A 1 392 ? 34.936 -61.427 -60.132 1.00 52.06 392 PRO A C 1
ATOM 3006 O O . PRO A 1 392 ? 36.028 -60.894 -60.300 1.00 52.06 392 PRO A O 1
ATOM 3009 N N . GLY A 1 393 ? 34.364 -61.585 -58.924 1.00 46.16 393 GLY A N 1
ATOM 3010 C CA . GLY A 1 393 ? 34.920 -61.212 -57.605 1.00 46.16 393 GLY A CA 1
ATOM 3011 C C . GLY A 1 393 ? 34.438 -59.822 -57.180 1.00 46.16 393 GLY A C 1
ATOM 3012 O O . GLY A 1 393 ? 34.566 -58.886 -57.949 1.00 46.16 393 GLY A O 1
ATOM 3013 N N . THR A 1 394 ? 33.797 -59.576 -56.039 1.00 40.16 394 THR A N 1
ATOM 3014 C CA . THR A 1 394 ? 33.931 -60.125 -54.683 1.00 40.16 394 THR A CA 1
ATOM 3015 C C . THR A 1 394 ? 32.670 -59.748 -53.887 1.00 40.16 394 THR A C 1
ATOM 3017 O O . THR A 1 394 ? 32.192 -58.622 -53.987 1.00 40.16 394 THR A O 1
ATOM 3020 N N . THR A 1 395 ? 32.147 -60.676 -53.085 1.00 48.41 395 THR A N 1
ATOM 3021 C CA . THR A 1 395 ? 31.156 -60.458 -52.006 1.00 48.41 395 THR A CA 1
ATOM 3022 C C . THR A 1 395 ? 31.698 -59.478 -50.943 1.00 48.41 395 THR A C 1
ATOM 3024 O O . THR A 1 395 ? 32.916 -59.447 -50.748 1.00 48.41 395 THR A O 1
ATOM 3027 N N . PRO A 1 396 ? 30.851 -58.675 -50.257 1.00 48.97 396 PRO A N 1
ATOM 3028 C CA . PRO A 1 396 ? 30.013 -59.209 -49.178 1.00 48.97 396 PRO A CA 1
ATOM 3029 C C . PRO A 1 396 ? 28.557 -58.717 -49.147 1.00 48.97 396 PRO A C 1
ATOM 3031 O O . PRO A 1 396 ? 28.230 -57.551 -49.358 1.00 48.97 396 PRO A O 1
ATOM 3034 N N . GLU A 1 397 ? 27.702 -59.678 -48.811 1.00 50.91 397 GLU A N 1
ATOM 3035 C CA . GLU A 1 397 ? 26.337 -59.540 -48.317 1.00 50.91 397 GLU A CA 1
ATOM 3036 C C . GLU A 1 397 ? 26.302 -58.853 -46.940 1.00 50.91 397 GLU A C 1
ATOM 3038 O O . GLU A 1 397 ? 27.267 -58.952 -46.186 1.00 50.91 397 GLU A O 1
ATOM 3043 N N . SER A 1 398 ? 25.154 -58.228 -46.621 1.00 53.97 398 SER A N 1
ATOM 3044 C CA . SER A 1 398 ? 24.640 -57.867 -45.276 1.00 53.97 398 SER A CA 1
ATOM 3045 C C . SER A 1 398 ? 24.205 -56.396 -45.152 1.00 53.97 398 SER A C 1
ATOM 3047 O O . SER A 1 398 ? 24.814 -55.617 -44.420 1.00 53.97 398 SER A O 1
ATOM 3049 N N . GLN A 1 399 ? 23.116 -55.989 -45.819 1.00 50.94 399 GLN A N 1
ATOM 3050 C CA . GLN A 1 399 ? 22.449 -54.703 -45.516 1.00 50.94 399 GLN A CA 1
ATOM 3051 C C . GLN A 1 399 ? 20.910 -54.736 -45.562 1.00 50.94 399 GLN A C 1
ATOM 3053 O O . GLN A 1 399 ? 20.276 -53.688 -45.464 1.00 50.94 399 GLN A O 1
ATOM 3058 N N . LYS A 1 400 ? 20.272 -55.909 -45.680 1.00 51.41 400 LYS A N 1
ATOM 3059 C CA . LYS A 1 400 ? 18.798 -55.980 -45.690 1.00 51.41 400 LYS A CA 1
ATOM 3060 C C . LYS A 1 400 ? 18.156 -56.143 -44.306 1.00 51.41 400 LYS A C 1
ATOM 3062 O O . LYS A 1 400 ? 16.998 -55.765 -44.165 1.00 51.41 400 LYS A O 1
ATOM 3067 N N . ASP A 1 401 ? 18.914 -56.538 -43.283 1.00 53.00 401 ASP A N 1
ATOM 3068 C CA . ASP A 1 401 ? 18.368 -56.728 -41.927 1.00 53.00 401 ASP A CA 1
ATOM 3069 C C . ASP A 1 401 ? 18.418 -55.461 -41.054 1.00 53.00 401 ASP A C 1
ATOM 3071 O O . ASP A 1 401 ? 17.560 -55.252 -40.199 1.00 53.00 401 ASP A O 1
ATOM 3075 N N . SER A 1 402 ? 19.322 -54.518 -41.335 1.00 55.19 402 SER A N 1
ATOM 3076 C CA . SER A 1 402 ? 19.469 -53.293 -40.529 1.00 55.19 402 SER A CA 1
ATOM 3077 C C . SER A 1 402 ? 18.310 -52.303 -40.677 1.00 55.19 402 SER A C 1
ATOM 3079 O O . SER A 1 402 ? 18.096 -51.461 -39.804 1.00 55.19 402 SER A O 1
ATOM 3081 N N . ARG A 1 403 ? 17.533 -52.388 -41.764 1.00 60.44 403 ARG A N 1
ATOM 3082 C CA . ARG A 1 403 ? 16.403 -51.479 -42.013 1.00 60.44 403 ARG A CA 1
ATOM 3083 C C . ARG A 1 403 ? 15.134 -51.905 -41.269 1.00 60.44 403 ARG A C 1
ATOM 3085 O O . ARG A 1 403 ? 14.347 -51.042 -40.882 1.00 60.44 403 ARG A O 1
ATOM 3092 N N . LEU A 1 404 ? 14.958 -53.208 -41.041 1.00 67.00 404 LEU A N 1
ATOM 3093 C CA . LEU A 1 404 ? 13.857 -53.738 -40.236 1.00 67.00 404 LEU A CA 1
ATOM 3094 C C . LEU A 1 404 ? 14.113 -53.514 -38.739 1.00 67.00 404 LEU A C 1
ATOM 3096 O O . LEU A 1 404 ? 13.193 -53.098 -38.036 1.00 67.00 404 LEU A O 1
ATOM 3100 N N . ASP A 1 405 ? 15.365 -53.629 -38.287 1.00 67.38 405 ASP A N 1
ATOM 3101 C CA . ASP A 1 405 ? 15.741 -53.310 -36.902 1.00 67.38 405 ASP A CA 1
ATOM 3102 C C . ASP A 1 405 ? 15.631 -51.811 -36.580 1.00 67.38 405 ASP A C 1
ATOM 3104 O O . ASP A 1 405 ? 15.153 -51.437 -35.507 1.00 67.38 405 ASP A O 1
ATOM 3108 N N . LEU A 1 406 ? 15.972 -50.923 -37.522 1.00 66.31 406 LEU A N 1
ATOM 3109 C CA . LEU A 1 406 ? 15.785 -49.475 -37.346 1.00 66.31 406 LEU A CA 1
ATOM 3110 C C . LEU A 1 406 ? 14.305 -49.074 -37.288 1.00 66.31 406 LEU A C 1
ATOM 3112 O O . LEU A 1 406 ? 13.925 -48.208 -36.497 1.00 66.31 406 LEU A O 1
ATOM 3116 N N . MET A 1 407 ? 13.456 -49.719 -38.091 1.00 65.31 407 MET A N 1
ATOM 3117 C CA . MET A 1 407 ? 12.007 -49.503 -38.059 1.00 65.31 407 MET A CA 1
ATOM 3118 C C . MET A 1 407 ? 11.383 -50.045 -36.764 1.00 65.31 407 MET A C 1
ATOM 3120 O O . MET A 1 407 ? 10.533 -49.377 -36.172 1.00 65.31 407 MET A O 1
ATOM 3124 N N . ALA A 1 408 ? 11.844 -51.196 -36.263 1.00 76.44 408 ALA A N 1
ATOM 3125 C CA . ALA A 1 408 ? 11.419 -51.729 -34.969 1.00 76.44 408 ALA A CA 1
ATOM 3126 C C . ALA A 1 408 ? 11.854 -50.821 -33.799 1.00 76.44 408 ALA A C 1
ATOM 3128 O O . ALA A 1 408 ? 11.051 -50.542 -32.903 1.00 76.44 408 ALA A O 1
ATOM 3129 N N . ALA A 1 409 ? 13.073 -50.272 -33.848 1.00 73.62 409 ALA A N 1
ATOM 3130 C CA . ALA A 1 409 ? 13.583 -49.331 -32.850 1.00 73.62 409 ALA A CA 1
ATOM 3131 C C . ALA A 1 409 ? 12.810 -47.996 -32.839 1.00 73.62 409 ALA A C 1
ATOM 3133 O O . ALA A 1 409 ? 12.470 -47.481 -31.770 1.00 73.62 409 ALA A O 1
ATOM 3134 N N . LEU A 1 410 ? 12.451 -47.459 -34.010 1.00 67.38 410 LEU A N 1
ATOM 3135 C CA . LEU A 1 410 ? 11.673 -46.217 -34.122 1.00 67.38 410 LEU A CA 1
ATOM 3136 C C . LEU A 1 410 ? 10.218 -46.379 -33.653 1.00 67.38 410 LEU A C 1
ATOM 3138 O O . LEU A 1 410 ? 9.662 -45.469 -33.031 1.00 67.38 410 LEU A O 1
ATOM 3142 N N . ILE A 1 411 ? 9.604 -47.544 -33.881 1.00 73.88 411 ILE A N 1
ATOM 3143 C CA . ILE A 1 411 ? 8.252 -47.841 -33.380 1.00 73.88 411 ILE A CA 1
ATOM 3144 C C . ILE A 1 411 ? 8.268 -48.061 -31.855 1.00 73.88 411 ILE A C 1
ATOM 3146 O O . ILE A 1 411 ? 7.333 -47.633 -31.169 1.00 73.88 411 ILE A O 1
ATOM 3150 N N . GLY A 1 412 ? 9.344 -48.639 -31.307 1.00 74.56 412 GLY A N 1
ATOM 3151 C CA . GLY A 1 412 ? 9.576 -48.730 -29.862 1.00 74.56 412 GLY A CA 1
ATOM 3152 C C . GLY A 1 412 ? 9.711 -47.357 -29.193 1.00 74.56 412 GLY A C 1
ATOM 3153 O O . GLY A 1 412 ? 9.008 -47.068 -28.222 1.00 74.56 412 GLY A O 1
ATOM 3154 N N . ALA A 1 413 ? 10.523 -46.463 -29.766 1.00 66.81 413 ALA A N 1
ATOM 3155 C CA . ALA A 1 413 ? 10.724 -45.107 -29.248 1.00 66.81 413 ALA A CA 1
ATOM 3156 C C . ALA A 1 413 ? 9.442 -44.252 -29.299 1.00 66.81 413 ALA A C 1
ATOM 3158 O O . ALA A 1 413 ? 9.147 -43.498 -28.370 1.00 66.81 413 ALA A O 1
ATOM 3159 N N . ARG A 1 414 ? 8.614 -44.417 -30.341 1.00 66.06 414 ARG A N 1
ATOM 3160 C CA . ARG A 1 414 ? 7.339 -43.692 -30.474 1.00 66.06 414 ARG A CA 1
ATOM 3161 C C . ARG A 1 414 ? 6.272 -44.158 -29.477 1.00 66.06 414 ARG A C 1
ATOM 3163 O O . ARG A 1 414 ? 5.433 -43.352 -29.080 1.00 66.06 414 ARG A O 1
ATOM 3170 N N . LYS A 1 415 ? 6.291 -45.429 -29.055 1.00 60.19 415 LYS A N 1
ATOM 3171 C CA . LYS A 1 415 ? 5.416 -45.923 -27.974 1.00 60.19 415 LYS A CA 1
ATOM 3172 C C . LYS A 1 415 ? 5.893 -45.474 -26.589 1.00 60.19 415 LYS A C 1
ATOM 3174 O O . LYS A 1 415 ? 5.046 -45.209 -25.744 1.00 60.19 415 LYS A O 1
ATOM 3179 N N . ALA A 1 416 ? 7.202 -45.303 -26.385 1.00 54.94 416 ALA A N 1
ATOM 3180 C CA . ALA A 1 416 ? 7.756 -44.748 -25.147 1.00 54.94 416 ALA A CA 1
ATOM 3181 C C . ALA A 1 416 ? 7.426 -43.252 -24.959 1.00 54.94 416 ALA A C 1
ATOM 3183 O O . ALA A 1 416 ? 7.135 -42.826 -23.848 1.00 54.94 416 ALA A O 1
ATOM 3184 N N . ALA A 1 417 ? 7.376 -42.469 -26.042 1.00 56.75 417 ALA A N 1
ATOM 3185 C CA . ALA A 1 417 ? 7.085 -41.031 -25.987 1.00 56.75 417 ALA A CA 1
ATOM 3186 C C . ALA A 1 417 ? 5.592 -40.669 -25.818 1.00 56.75 417 ALA A C 1
ATOM 3188 O O . ALA A 1 417 ? 5.262 -39.497 -25.661 1.00 56.75 417 ALA A O 1
ATOM 3189 N N . LYS A 1 418 ? 4.671 -41.645 -25.894 1.00 47.97 418 LYS A N 1
ATOM 3190 C CA . LYS A 1 418 ? 3.213 -41.409 -25.833 1.00 47.97 418 LYS A CA 1
ATOM 3191 C C . LYS A 1 418 ? 2.549 -41.929 -24.553 1.00 47.97 418 LYS A C 1
ATOM 3193 O O . LYS A 1 418 ? 1.322 -41.909 -24.459 1.00 47.97 418 LYS A O 1
ATOM 3198 N N . ALA A 1 419 ? 3.337 -42.389 -23.582 1.00 42.06 419 ALA A N 1
ATOM 3199 C CA . ALA A 1 419 ? 2.850 -42.6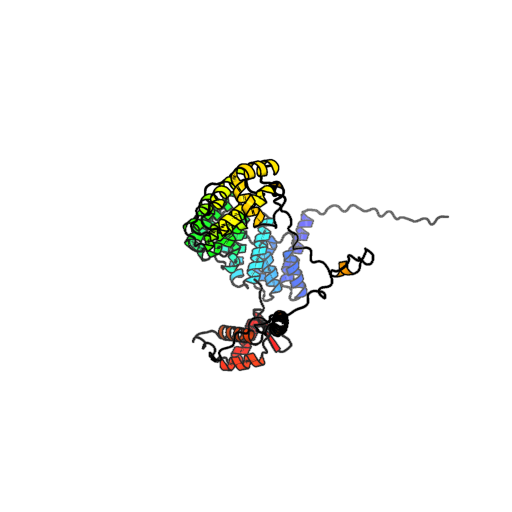29 -22.230 1.00 42.06 419 ALA A CA 1
ATOM 3200 C C . ALA A 1 419 ? 2.726 -41.275 -21.501 1.00 42.06 419 ALA A C 1
ATOM 3202 O O . ALA A 1 419 ? 3.655 -40.472 -21.584 1.00 42.06 419 ALA A O 1
ATOM 3203 N N . PRO A 1 420 ? 1.601 -40.980 -20.826 1.00 43.56 420 PRO A N 1
ATOM 3204 C CA . PRO A 1 420 ? 1.457 -39.744 -20.069 1.00 43.56 420 PRO A CA 1
ATOM 3205 C C . PRO A 1 420 ? 2.492 -39.717 -18.940 1.00 43.56 420 PRO A C 1
ATOM 3207 O O . PRO A 1 420 ? 2.535 -40.632 -18.117 1.00 43.56 420 PRO A O 1
ATOM 3210 N N . GLU A 1 421 ? 3.319 -38.672 -18.916 1.00 37.97 421 GLU A N 1
ATOM 3211 C CA . GLU A 1 421 ? 4.217 -38.359 -17.807 1.00 37.97 421 GLU A CA 1
ATOM 3212 C C . GLU A 1 421 ? 3.389 -38.162 -16.532 1.00 37.97 421 GLU A C 1
ATOM 3214 O O . GLU A 1 421 ? 2.833 -37.100 -16.257 1.00 37.97 421 GLU A O 1
ATOM 3219 N N . SER A 1 422 ? 3.292 -39.223 -15.738 1.00 45.72 422 SER A N 1
ATOM 3220 C CA . SER A 1 422 ? 3.073 -39.106 -14.304 1.00 45.72 422 SER A CA 1
ATOM 3221 C C . SER A 1 422 ? 4.278 -38.379 -13.690 1.00 45.72 422 SER A C 1
ATOM 3223 O O . SER A 1 422 ? 5.409 -38.731 -14.040 1.00 45.72 422 SER A O 1
ATOM 3225 N N . PRO A 1 423 ? 4.077 -37.416 -12.771 1.00 46.44 423 PRO A N 1
ATOM 3226 C CA . PRO A 1 423 ? 5.177 -36.718 -12.114 1.00 46.44 423 PRO A CA 1
ATOM 3227 C C . PRO A 1 423 ? 6.108 -37.711 -11.395 1.00 46.44 423 PRO A C 1
ATOM 3229 O O . PRO A 1 423 ? 5.665 -38.792 -10.989 1.00 46.44 423 PRO A O 1
ATOM 3232 N N . PRO A 1 424 ? 7.402 -37.373 -11.270 1.00 40.62 424 PRO A N 1
ATOM 3233 C CA . PRO A 1 424 ? 8.448 -38.320 -10.920 1.00 40.62 424 PRO A CA 1
ATOM 3234 C C . PRO A 1 424 ? 8.181 -38.972 -9.562 1.00 40.62 424 PRO A C 1
ATOM 3236 O O . PRO A 1 424 ? 8.135 -38.308 -8.527 1.00 40.62 424 PRO A O 1
ATOM 3239 N N . LYS A 1 425 ? 8.052 -40.303 -9.583 1.00 38.38 425 LYS A N 1
ATOM 3240 C CA . LYS A 1 425 ? 8.204 -41.154 -8.405 1.00 38.38 425 LYS A CA 1
ATOM 3241 C C . LYS A 1 425 ? 9.632 -40.989 -7.892 1.00 38.38 425 LYS A C 1
ATOM 3243 O O . LYS A 1 425 ? 10.560 -41.579 -8.436 1.00 38.38 425 LYS A O 1
ATOM 3248 N N . GLN A 1 426 ? 9.788 -40.186 -6.846 1.00 37.94 426 GLN A N 1
ATOM 3249 C CA . GLN A 1 426 ? 10.855 -40.396 -5.880 1.00 37.94 426 GLN A CA 1
ATOM 3250 C C . GLN A 1 426 ? 10.680 -41.809 -5.319 1.00 37.94 426 GLN A C 1
ATOM 3252 O O . GLN A 1 426 ? 9.617 -42.145 -4.796 1.00 37.94 426 GLN A O 1
ATOM 3257 N N . GLU A 1 427 ? 11.697 -42.649 -5.477 1.00 32.84 427 GLU A N 1
ATOM 3258 C CA . GLU A 1 427 ? 11.833 -43.856 -4.671 1.00 32.84 427 GLU A CA 1
ATOM 3259 C C . GLU A 1 427 ? 11.950 -43.415 -3.205 1.00 32.84 427 GLU A C 1
ATOM 3261 O O . GLU A 1 427 ? 12.881 -42.675 -2.874 1.00 32.84 427 GLU A O 1
ATOM 3266 N N . PRO A 1 428 ? 11.025 -43.808 -2.312 1.00 41.03 428 PRO A N 1
ATOM 3267 C CA . PRO A 1 428 ? 11.245 -43.616 -0.897 1.00 41.03 428 PRO A CA 1
ATOM 3268 C C . PRO A 1 428 ? 12.301 -44.635 -0.484 1.00 41.03 428 PRO A C 1
ATOM 3270 O O . PRO A 1 428 ? 12.043 -45.838 -0.404 1.00 41.03 428 PRO A O 1
ATOM 3273 N N . SER A 1 429 ? 13.508 -44.150 -0.211 1.00 36.34 429 SER A N 1
ATOM 3274 C CA . SER A 1 429 ? 14.386 -44.830 0.725 1.00 36.34 429 SER A CA 1
ATOM 3275 C C . SER A 1 429 ? 13.594 -45.015 2.018 1.00 36.34 429 SER A C 1
ATOM 3277 O O . SER A 1 429 ? 13.317 -44.046 2.724 1.00 36.34 429 SER A O 1
ATOM 3279 N N . LEU A 1 430 ? 13.188 -46.254 2.290 1.00 42.81 430 LEU A N 1
ATOM 3280 C CA . LEU A 1 430 ? 12.671 -46.713 3.575 1.00 42.81 430 LEU A CA 1
ATOM 3281 C C . LEU A 1 430 ? 13.802 -46.628 4.610 1.00 42.81 430 LEU A C 1
ATOM 3283 O O . LEU A 1 430 ? 14.392 -47.627 5.007 1.00 42.81 430 LEU A O 1
ATOM 3287 N N . ALA A 1 431 ? 14.128 -45.406 5.009 1.00 41.56 431 ALA A N 1
ATOM 3288 C CA . ALA A 1 431 ? 14.531 -45.119 6.365 1.00 41.56 431 ALA A CA 1
ATOM 3289 C C . ALA A 1 431 ? 13.271 -44.562 7.020 1.00 41.56 431 ALA A C 1
ATOM 3291 O O . ALA A 1 431 ? 12.816 -43.466 6.700 1.00 41.56 431 ALA A O 1
ATOM 3292 N N . GLU A 1 432 ? 12.656 -45.388 7.854 1.00 45.78 432 GLU A N 1
ATOM 3293 C CA . GLU A 1 432 ? 11.592 -45.027 8.779 1.00 45.78 432 GLU A CA 1
ATOM 3294 C C . GLU A 1 432 ? 12.176 -43.998 9.763 1.00 45.78 432 GLU A C 1
ATOM 3296 O O . GLU A 1 432 ? 12.627 -44.323 10.859 1.00 45.78 432 GLU A O 1
ATOM 3301 N N . GLU A 1 433 ? 12.302 -42.750 9.308 1.00 44.22 433 GLU A N 1
ATOM 3302 C CA . GLU A 1 433 ? 12.721 -41.630 10.134 1.00 44.22 433 GLU A CA 1
ATOM 3303 C C . GLU A 1 433 ? 11.551 -41.346 11.073 1.00 44.22 433 GLU A C 1
ATOM 3305 O O . GLU A 1 433 ? 10.518 -40.798 10.680 1.00 44.22 433 GLU A O 1
ATOM 3310 N N . ALA A 1 434 ? 11.681 -41.840 12.305 1.00 53.91 434 ALA A N 1
ATOM 3311 C CA . ALA A 1 434 ? 10.715 -41.607 13.361 1.00 53.91 434 ALA A CA 1
ATOM 3312 C C . ALA A 1 434 ? 10.381 -40.104 13.417 1.00 53.91 434 ALA A C 1
ATOM 3314 O O . ALA A 1 434 ? 11.297 -39.277 13.338 1.00 53.91 434 ALA A O 1
ATOM 3315 N N . PRO A 1 435 ? 9.093 -39.732 13.539 1.00 60.94 435 PRO A N 1
ATOM 3316 C CA . PRO A 1 435 ? 8.696 -38.334 13.601 1.00 60.94 435 PRO A CA 1
ATOM 3317 C C . PRO A 1 435 ? 9.502 -37.615 14.693 1.00 60.94 435 PRO A C 1
ATOM 3319 O O . PRO A 1 435 ? 9.727 -38.200 15.759 1.00 60.94 435 PRO A O 1
ATOM 3322 N N . PRO A 1 436 ? 9.962 -36.374 14.440 1.00 62.00 436 PRO A N 1
ATOM 3323 C CA . PRO A 1 436 ? 10.800 -35.639 15.376 1.00 62.00 436 PRO A CA 1
ATOM 3324 C C . PRO A 1 436 ? 10.119 -35.608 16.742 1.00 62.00 436 PRO A C 1
ATOM 3326 O O . PRO A 1 436 ? 8.993 -35.120 16.874 1.00 62.00 436 PRO A O 1
ATOM 3329 N N . LEU A 1 437 ? 10.795 -36.185 17.739 1.00 63.12 437 LEU A N 1
ATOM 3330 C CA . LEU A 1 437 ? 10.286 -36.259 19.102 1.00 63.12 437 LEU A CA 1
ATOM 3331 C C . LEU A 1 437 ? 9.927 -34.842 19.576 1.00 63.12 437 LEU A C 1
ATOM 3333 O O . LEU A 1 437 ? 10.717 -33.913 19.367 1.00 63.12 437 LEU A O 1
ATOM 3337 N N . PRO A 1 438 ? 8.747 -34.652 20.189 1.00 61.34 438 PRO A N 1
ATOM 3338 C CA . PRO A 1 438 ? 8.309 -33.342 20.641 1.00 61.34 438 PRO A CA 1
ATOM 3339 C C . PRO A 1 438 ? 9.336 -32.758 21.614 1.00 61.34 438 PRO A C 1
ATOM 3341 O O . PRO A 1 438 ? 9.752 -33.407 22.574 1.00 61.34 438 PRO A O 1
ATOM 3344 N N . VAL A 1 439 ? 9.755 -31.521 21.349 1.00 70.25 439 VAL A N 1
ATOM 3345 C CA . VAL A 1 439 ? 10.674 -30.778 22.214 1.00 70.25 439 VAL A CA 1
ATOM 3346 C C . VAL A 1 439 ? 9.986 -30.583 23.568 1.00 70.25 439 VAL A C 1
ATOM 3348 O O . VAL A 1 439 ? 8.887 -30.028 23.630 1.00 70.25 439 VAL A O 1
ATOM 3351 N N . SER A 1 440 ? 10.608 -31.060 24.650 1.00 67.94 440 SER A N 1
ATOM 3352 C CA . SER A 1 440 ? 10.082 -30.954 26.015 1.00 67.94 440 SER A CA 1
ATOM 3353 C C . SER A 1 440 ? 9.699 -29.504 26.338 1.00 67.94 440 SER A C 1
ATOM 3355 O O . SER A 1 440 ? 10.573 -28.654 26.487 1.00 67.94 440 SER A O 1
ATOM 3357 N N . GLY A 1 441 ? 8.394 -29.221 26.425 1.00 82.75 441 GLY A N 1
ATOM 3358 C CA . GLY A 1 441 ? 7.850 -27.881 26.692 1.00 82.75 441 GLY A CA 1
ATOM 3359 C C . GLY A 1 441 ? 6.799 -27.371 25.696 1.00 82.75 441 GLY A C 1
ATOM 3360 O O . GLY A 1 441 ? 6.243 -26.301 25.923 1.00 82.75 441 GLY A O 1
ATOM 3361 N N . SER A 1 442 ? 6.492 -28.103 24.621 1.00 87.19 442 SER A N 1
ATOM 3362 C CA . SER A 1 442 ? 5.413 -27.732 23.688 1.00 87.19 442 SER A CA 1
ATOM 3363 C C . SER A 1 442 ? 4.032 -27.754 24.357 1.00 87.19 442 SER A C 1
ATOM 3365 O O . SER A 1 442 ? 3.706 -28.711 25.068 1.00 87.19 442 SER A O 1
ATOM 3367 N N . THR A 1 443 ? 3.193 -26.750 24.085 1.00 94.44 443 THR A N 1
ATOM 3368 C CA . THR A 1 443 ? 1.813 -26.714 24.595 1.00 94.44 443 THR A CA 1
ATOM 3369 C C . THR A 1 443 ? 0.967 -27.843 23.987 1.00 94.44 443 THR A C 1
ATOM 3371 O O . THR A 1 443 ? 1.323 -28.425 22.959 1.00 94.44 443 THR A O 1
ATOM 3374 N N . ALA A 1 444 ? -0.164 -28.197 24.611 1.00 95.38 444 ALA A N 1
ATOM 3375 C CA . ALA A 1 444 ? -1.073 -29.206 24.054 1.00 95.38 444 ALA A CA 1
ATOM 3376 C C . ALA A 1 444 ? -1.564 -28.814 22.644 1.00 95.38 444 ALA A C 1
ATOM 3378 O O . ALA A 1 444 ? -1.619 -29.660 21.754 1.00 95.38 444 ALA A O 1
ATOM 3379 N N . THR A 1 445 ? -1.805 -27.521 22.411 1.00 96.00 445 THR A N 1
ATOM 3380 C CA . THR A 1 445 ? -2.204 -26.975 21.108 1.00 96.00 445 THR A CA 1
ATOM 3381 C C . THR A 1 445 ? -1.114 -27.142 20.048 1.00 96.00 445 THR A C 1
ATOM 3383 O O . THR A 1 445 ? -1.414 -27.548 18.926 1.00 96.00 445 THR A O 1
ATOM 3386 N N . ASP A 1 446 ? 0.157 -26.906 20.394 1.00 95.19 446 ASP A N 1
ATOM 3387 C CA . ASP A 1 446 ? 1.277 -27.088 19.458 1.00 95.19 446 ASP A CA 1
ATOM 3388 C C . ASP A 1 446 ? 1.436 -28.557 19.057 1.00 95.19 446 ASP A C 1
ATOM 3390 O O . ASP A 1 446 ? 1.585 -28.869 17.873 1.00 95.19 446 ASP A O 1
ATOM 3394 N N . ARG A 1 447 ? 1.336 -29.469 20.037 1.00 95.44 447 ARG A N 1
ATOM 3395 C CA . ARG A 1 447 ? 1.371 -30.920 19.796 1.00 95.44 447 ARG A CA 1
ATOM 3396 C C . ARG A 1 447 ? 0.229 -31.353 18.876 1.00 95.44 447 ARG A C 1
ATOM 3398 O O . ARG A 1 447 ? 0.463 -32.106 17.932 1.00 95.44 447 ARG A O 1
ATOM 3405 N N . PHE A 1 448 ? -0.978 -30.827 19.097 1.00 97.00 448 PHE A N 1
ATOM 3406 C CA . PHE A 1 448 ? -2.139 -31.105 18.253 1.00 97.00 448 PHE A CA 1
ATOM 3407 C C . PHE A 1 448 ? -1.932 -30.594 16.819 1.00 97.00 448 PHE A C 1
ATOM 3409 O O . PHE A 1 448 ? -2.156 -31.332 15.863 1.00 97.00 448 PHE A O 1
ATOM 3416 N N . MET A 1 449 ? -1.450 -29.359 16.646 1.00 96.81 449 MET A N 1
ATOM 3417 C CA . MET A 1 449 ? -1.240 -28.761 15.322 1.00 96.81 449 MET A CA 1
ATOM 3418 C C . MET A 1 449 ? -0.111 -29.432 14.537 1.00 96.81 449 MET A C 1
ATOM 3420 O O . MET A 1 449 ? -0.231 -29.596 13.322 1.00 96.81 449 MET A O 1
ATOM 3424 N N . MET A 1 450 ? 0.968 -29.851 15.203 1.00 95.31 450 MET A N 1
ATOM 3425 C CA . MET A 1 450 ? 2.023 -30.649 14.571 1.00 95.31 450 MET A CA 1
ATOM 3426 C C . MET A 1 450 ? 1.483 -31.988 14.066 1.00 95.31 450 MET A C 1
ATOM 3428 O O . MET A 1 450 ? 1.746 -32.357 12.921 1.00 95.31 450 MET A O 1
ATOM 3432 N N . LEU A 1 451 ? 0.690 -32.675 14.891 1.00 96.69 451 LEU A N 1
ATOM 3433 C CA . LEU A 1 451 ? 0.084 -33.956 14.545 1.00 96.69 451 LEU A CA 1
ATOM 3434 C C . LEU A 1 451 ? -0.960 -33.826 13.431 1.00 96.69 451 LEU A C 1
ATOM 3436 O O . LEU A 1 451 ? -1.011 -34.645 12.517 1.00 96.69 451 LEU A O 1
ATOM 3440 N N . LEU A 1 452 ? -1.770 -32.768 13.459 1.00 96.62 452 LEU A N 1
ATOM 3441 C CA . LEU A 1 452 ? -2.733 -32.494 12.401 1.00 96.62 452 LEU A CA 1
ATOM 3442 C C . LEU A 1 452 ? -2.016 -32.200 11.077 1.00 96.62 452 LEU A C 1
ATOM 3444 O O . LEU A 1 452 ? -2.408 -32.748 10.051 1.00 96.62 452 LEU A O 1
ATOM 3448 N N . ARG A 1 453 ? -0.937 -31.403 11.079 1.00 95.88 453 ARG A N 1
ATOM 3449 C CA . ARG A 1 453 ? -0.138 -31.116 9.872 1.00 95.88 453 ARG A CA 1
ATOM 3450 C C . ARG A 1 453 ? 0.550 -32.363 9.316 1.00 95.88 453 ARG A C 1
ATOM 3452 O O . ARG A 1 453 ? 0.501 -32.570 8.104 1.00 95.88 453 ARG A O 1
ATOM 3459 N N . SER A 1 454 ? 1.141 -33.204 10.168 1.00 95.75 454 SER A N 1
ATOM 3460 C CA . SER A 1 454 ? 1.782 -34.449 9.721 1.00 95.75 454 SER A CA 1
ATOM 3461 C C . SER A 1 454 ? 0.760 -35.416 9.119 1.00 95.75 454 SER A C 1
ATOM 3463 O O . SER A 1 454 ? 0.967 -35.939 8.026 1.00 95.75 454 SER A O 1
ATOM 3465 N N . MET A 1 455 ? -0.400 -35.573 9.760 1.00 96.19 455 MET A N 1
ATOM 3466 C CA . MET A 1 455 ? -1.482 -36.410 9.244 1.00 96.19 455 MET A CA 1
ATOM 3467 C C . MET A 1 455 ? -2.113 -35.849 7.968 1.00 96.19 455 MET A C 1
ATOM 3469 O O . MET A 1 455 ? -2.489 -36.628 7.094 1.00 96.19 455 MET A O 1
ATOM 3473 N N . THR A 1 456 ? -2.195 -34.523 7.831 1.00 95.94 456 THR A N 1
ATOM 3474 C CA . THR A 1 456 ? -2.691 -33.859 6.614 1.00 95.94 456 THR A CA 1
ATOM 3475 C C . THR A 1 456 ? -1.744 -34.097 5.435 1.00 95.94 456 THR A C 1
ATOM 3477 O O . THR A 1 456 ? -2.202 -34.339 4.321 1.00 95.94 456 THR A O 1
ATOM 3480 N N . ALA A 1 457 ? -0.426 -34.111 5.671 1.00 93.88 457 ALA A N 1
ATOM 3481 C CA . ALA A 1 457 ? 0.556 -34.443 4.638 1.00 93.88 457 ALA A CA 1
ATOM 3482 C C . ALA A 1 457 ? 0.428 -35.900 4.147 1.00 93.88 457 ALA A C 1
ATOM 3484 O O . ALA A 1 457 ? 0.630 -36.164 2.965 1.00 93.88 457 ALA A O 1
ATOM 3485 N N . ILE A 1 458 ? 0.056 -36.834 5.034 1.00 95.50 458 ILE A N 1
ATOM 3486 C CA . ILE A 1 458 ? -0.072 -38.266 4.709 1.00 95.50 458 ILE A CA 1
ATOM 3487 C C . ILE A 1 458 ? -1.447 -38.601 4.107 1.00 95.50 458 ILE A C 1
ATOM 3489 O O . ILE A 1 458 ? -1.540 -39.350 3.139 1.00 95.50 458 ILE A O 1
ATOM 3493 N N . SER A 1 459 ? -2.528 -38.091 4.703 1.00 94.06 459 SER A N 1
ATOM 3494 C CA . SER A 1 459 ? -3.912 -38.492 4.394 1.00 94.06 459 SER A CA 1
ATOM 3495 C C . SER A 1 459 ? -4.677 -37.485 3.527 1.00 94.06 459 SER A C 1
ATOM 3497 O O . SER A 1 459 ? -5.788 -37.784 3.092 1.00 94.06 459 SER A O 1
ATOM 3499 N N . GLY A 1 460 ? -4.104 -36.308 3.262 1.00 93.75 460 GLY A N 1
ATOM 3500 C CA . GLY A 1 460 ? -4.766 -35.204 2.565 1.00 93.75 460 GLY A CA 1
ATOM 3501 C C . GLY A 1 460 ? -5.528 -34.258 3.503 1.00 93.75 460 GLY A C 1
ATOM 3502 O O . GLY A 1 460 ? -5.433 -34.350 4.723 1.00 93.75 460 GLY A O 1
ATOM 3503 N N . LYS A 1 461 ? -6.293 -33.324 2.917 1.00 93.88 461 LYS A N 1
ATOM 3504 C CA . LYS A 1 461 ? -6.922 -32.176 3.610 1.00 93.88 461 LYS A CA 1
ATOM 3505 C C . LYS A 1 461 ? -7.919 -32.549 4.723 1.00 93.88 461 LYS A C 1
ATOM 3507 O O . LYS A 1 461 ? -8.149 -31.743 5.620 1.00 93.88 461 LYS A O 1
ATOM 3512 N N . GLU A 1 462 ? -8.500 -33.748 4.683 1.00 95.94 462 GLU A N 1
ATOM 3513 C CA . GLU A 1 462 ? -9.428 -34.247 5.703 1.00 95.94 462 GLU A CA 1
ATOM 3514 C C . GLU A 1 462 ? -8.836 -35.447 6.453 1.00 95.94 462 GLU A C 1
ATOM 3516 O O . GLU A 1 462 ? -8.608 -36.507 5.869 1.00 95.94 462 GLU A O 1
ATOM 3521 N N . VAL A 1 463 ? -8.654 -35.316 7.770 1.00 97.44 463 VAL A N 1
ATOM 3522 C CA . VAL A 1 463 ? -8.129 -36.388 8.629 1.00 97.44 463 VAL A CA 1
ATOM 3523 C C . VAL A 1 463 ? -9.234 -36.914 9.548 1.00 97.44 463 VAL A C 1
ATOM 3525 O O . VAL A 1 463 ? -9.930 -36.145 10.201 1.00 97.44 463 VAL A O 1
ATOM 3528 N N . SER A 1 464 ? -9.422 -38.235 9.625 1.00 97.75 464 SER A N 1
ATOM 3529 C CA . SER A 1 464 ? -10.413 -38.852 10.526 1.00 97.75 464 SER A CA 1
ATOM 3530 C C . SER A 1 464 ? -10.043 -38.662 12.005 1.00 97.75 464 SER A C 1
ATOM 3532 O O . SER A 1 464 ? -8.905 -38.941 12.386 1.00 97.75 464 SER A O 1
ATOM 3534 N N . ILE A 1 465 ? -11.012 -38.275 12.849 1.00 97.62 465 ILE A N 1
ATOM 3535 C CA . ILE A 1 465 ? -10.818 -38.061 14.300 1.00 97.62 465 ILE A CA 1
ATOM 3536 C C . ILE A 1 465 ? -10.267 -39.315 14.980 1.00 97.62 465 ILE A C 1
ATOM 3538 O O . ILE A 1 465 ? -9.388 -39.207 15.828 1.00 97.62 465 ILE A O 1
ATOM 3542 N N . SER A 1 466 ? -10.734 -40.506 14.595 1.00 97.25 466 SER A N 1
ATOM 3543 C CA . SER A 1 466 ? -10.281 -41.767 15.195 1.00 97.25 466 SER A CA 1
ATOM 3544 C C . SER A 1 466 ? -8.785 -41.998 14.976 1.00 97.25 466 SER A C 1
ATOM 3546 O O . SER A 1 466 ? -8.076 -42.322 15.923 1.00 97.25 466 SER A O 1
ATOM 3548 N N . LYS A 1 467 ? -8.288 -41.738 13.757 1.00 97.06 467 LYS A N 1
ATOM 3549 C CA . LYS A 1 467 ? -6.852 -41.830 13.441 1.00 97.06 467 LYS A CA 1
ATOM 3550 C C . LYS A 1 467 ? -6.041 -40.751 14.157 1.00 97.06 467 LYS A C 1
ATOM 3552 O O . LYS A 1 467 ? -4.889 -40.973 14.516 1.00 97.06 467 LYS A O 1
ATOM 355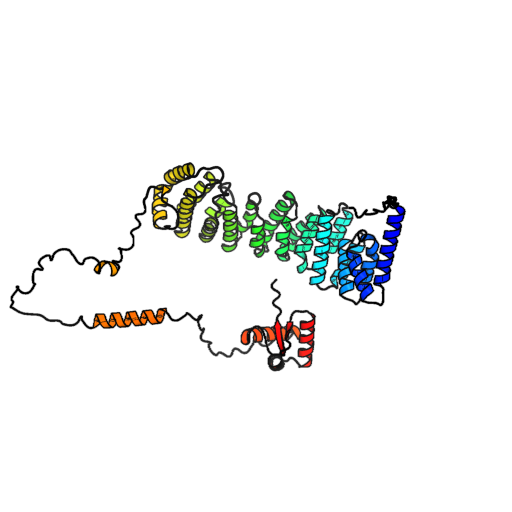7 N N . LEU A 1 468 ? -6.631 -39.572 14.343 1.00 97.19 468 LEU A N 1
ATOM 3558 C CA . LEU A 1 468 ? -5.994 -38.455 15.037 1.00 97.19 468 LEU A CA 1
ATOM 3559 C C . LEU A 1 468 ? -5.839 -38.754 16.534 1.00 97.19 468 LEU A C 1
ATOM 3561 O O . LEU A 1 468 ? -4.760 -38.535 17.071 1.00 97.19 468 LEU A O 1
ATOM 3565 N N . LYS A 1 469 ? -6.872 -39.321 17.175 1.00 97.50 469 LYS A N 1
ATOM 3566 C CA . LYS A 1 469 ? -6.829 -39.769 18.576 1.00 97.50 469 LYS A CA 1
ATOM 3567 C C . LYS A 1 469 ? -5.793 -40.871 18.792 1.00 97.50 469 LYS A C 1
ATOM 3569 O O . LYS A 1 469 ? -4.994 -40.772 19.714 1.00 97.50 469 LYS A O 1
ATOM 3574 N N . GLU A 1 470 ? -5.747 -41.867 17.909 1.00 96.94 470 GLU A N 1
ATOM 3575 C CA . GLU A 1 470 ? -4.774 -42.966 17.997 1.00 96.94 470 GLU A CA 1
ATOM 3576 C C . GLU A 1 470 ? -3.321 -42.455 17.973 1.00 96.94 470 GLU A C 1
ATOM 3578 O O . GLU A 1 470 ? -2.527 -42.797 18.847 1.00 96.94 470 GLU A O 1
ATOM 3583 N N . ASN A 1 471 ? -2.995 -41.545 17.047 1.00 96.19 471 ASN A N 1
ATOM 3584 C CA . ASN A 1 471 ? -1.658 -40.944 16.974 1.00 96.19 471 ASN A CA 1
ATOM 3585 C C . ASN A 1 471 ? -1.385 -39.929 18.102 1.00 96.19 471 ASN A C 1
ATOM 3587 O O . ASN A 1 471 ? -0.228 -39.692 18.465 1.00 96.19 471 ASN A O 1
ATOM 3591 N N . ALA A 1 472 ? -2.426 -39.298 18.655 1.00 96.38 472 ALA A N 1
ATOM 3592 C CA . ALA A 1 472 ? -2.286 -38.357 19.763 1.00 96.38 472 ALA A CA 1
ATOM 3593 C C . ALA A 1 472 ? -1.808 -39.066 21.037 1.00 96.38 472 ALA A C 1
ATOM 3595 O O . ALA A 1 472 ? -0.924 -38.545 21.724 1.00 96.38 472 ALA A O 1
ATOM 3596 N N . VAL A 1 473 ? -2.292 -40.290 21.284 1.00 95.00 473 VAL A N 1
ATOM 3597 C CA . VAL A 1 473 ? -1.798 -41.150 22.371 1.00 95.00 473 VAL A CA 1
ATOM 3598 C C . VAL A 1 473 ? -0.309 -41.458 22.176 1.00 95.00 473 VAL A C 1
ATOM 3600 O O . VAL A 1 473 ? 0.470 -41.335 23.122 1.00 95.00 473 VAL A O 1
ATOM 3603 N N . SER A 1 474 ? 0.125 -41.752 20.943 1.00 93.62 474 SER A N 1
ATOM 3604 C CA . SER A 1 474 ? 1.548 -41.959 20.615 1.00 93.62 474 SER A CA 1
ATOM 3605 C C . SER A 1 474 ? 2.412 -40.710 20.831 1.00 93.62 474 SER A C 1
ATOM 3607 O O . SER A 1 474 ? 3.606 -40.825 21.093 1.00 93.62 474 SER A O 1
ATOM 3609 N N . SER A 1 475 ? 1.810 -39.519 20.767 1.00 92.25 475 SER A N 1
ATOM 3610 C CA . SER A 1 475 ? 2.476 -38.226 20.990 1.00 92.25 475 SER A CA 1
ATOM 3611 C C . SER A 1 475 ? 2.395 -37.742 22.448 1.00 92.25 475 SER A C 1
ATOM 3613 O O . SER A 1 475 ? 2.752 -36.599 22.751 1.00 92.25 475 SER A O 1
ATOM 3615 N N . GLY A 1 476 ? 1.911 -38.593 23.363 1.00 94.44 476 GLY A N 1
ATOM 3616 C CA . GLY A 1 476 ? 1.806 -38.296 24.793 1.00 94.44 476 GLY A CA 1
ATOM 3617 C C . GLY A 1 476 ? 0.693 -37.309 25.154 1.00 94.44 476 GLY A C 1
ATOM 3618 O O . GLY A 1 476 ? 0.810 -36.599 26.154 1.00 94.44 476 GLY A O 1
ATOM 3619 N N . MET A 1 477 ? -0.354 -37.206 24.334 1.00 96.88 477 MET A N 1
ATOM 3620 C CA . MET A 1 477 ? -1.544 -36.408 24.628 1.00 96.88 477 MET A CA 1
ATOM 3621 C C . MET A 1 477 ? -2.624 -37.303 25.238 1.00 96.88 477 MET A C 1
ATOM 3623 O O . MET A 1 477 ? -2.892 -38.391 24.732 1.00 96.88 477 MET A O 1
ATOM 3627 N N . THR A 1 478 ? -3.239 -36.857 26.333 1.00 97.38 478 THR A N 1
ATOM 3628 C CA . THR A 1 478 ? -4.371 -37.577 26.936 1.00 97.38 478 THR A CA 1
ATOM 3629 C C . THR A 1 478 ? -5.656 -37.320 26.144 1.00 97.38 478 THR A C 1
ATOM 3631 O O . THR A 1 478 ? -5.797 -36.270 25.518 1.00 97.38 478 THR A O 1
ATOM 3634 N N . ASP A 1 479 ? -6.630 -38.235 26.203 1.00 97.44 479 ASP A N 1
ATOM 3635 C CA . ASP A 1 479 ? -7.913 -38.069 25.496 1.00 97.44 479 ASP A CA 1
ATOM 3636 C C . ASP A 1 479 ? -8.637 -36.767 25.883 1.00 97.44 479 ASP A C 1
ATOM 3638 O O . ASP A 1 479 ? -9.218 -36.092 25.036 1.00 97.44 479 ASP A O 1
ATOM 3642 N N . HIS A 1 480 ? -8.542 -36.369 27.155 1.00 97.31 480 HIS A N 1
ATOM 3643 C CA . HIS A 1 480 ? -9.116 -35.116 27.642 1.00 97.31 480 HIS A CA 1
ATOM 3644 C C . HIS A 1 480 ? -8.390 -33.883 27.076 1.00 97.31 480 HIS A C 1
ATOM 3646 O O . HIS A 1 480 ? -9.038 -32.919 26.669 1.00 97.31 480 HIS A O 1
ATOM 3652 N N . GLU A 1 481 ? -7.051 -33.892 27.023 1.00 97.44 481 GLU A N 1
ATOM 3653 C CA . GLU A 1 481 ? -6.270 -32.822 26.379 1.00 97.44 481 GLU A CA 1
ATOM 3654 C C . GLU A 1 481 ? -6.607 -32.707 24.889 1.00 97.44 481 GLU A C 1
ATOM 3656 O O . GLU A 1 481 ? -6.738 -31.602 24.364 1.00 97.44 481 GLU A O 1
ATOM 3661 N N . PHE A 1 482 ? -6.797 -33.839 24.212 1.00 98.00 482 PHE A N 1
ATOM 3662 C CA . PHE A 1 482 ? -7.173 -33.870 22.804 1.00 98.00 482 PHE A CA 1
ATOM 3663 C C . PHE A 1 482 ? -8.548 -33.236 22.567 1.00 98.00 482 PHE A C 1
ATOM 3665 O O . PHE A 1 482 ? -8.682 -32.347 21.729 1.00 98.00 482 PHE A O 1
ATOM 3672 N N . ASP A 1 483 ? -9.574 -33.662 23.309 1.00 97.75 483 ASP A N 1
ATOM 3673 C CA . ASP A 1 483 ? -10.938 -33.169 23.093 1.00 97.75 483 ASP A CA 1
ATOM 3674 C C . ASP A 1 483 ? -11.058 -31.678 23.462 1.00 97.75 483 ASP A C 1
ATOM 3676 O O . ASP A 1 483 ? -11.666 -30.907 22.718 1.00 97.75 483 ASP A O 1
ATOM 3680 N N . THR A 1 484 ? -10.389 -31.236 24.535 1.00 97.88 484 THR A N 1
ATOM 3681 C CA . THR A 1 484 ? -10.369 -29.816 24.938 1.00 97.88 484 THR A CA 1
ATOM 3682 C C . THR A 1 484 ? -9.622 -28.920 23.946 1.00 97.88 484 THR A C 1
ATOM 3684 O O . THR A 1 484 ? -10.109 -27.836 23.620 1.00 97.88 484 THR A O 1
ATOM 3687 N N . THR A 1 485 ? -8.471 -29.357 23.423 1.00 97.75 485 THR A N 1
ATOM 3688 C CA . THR A 1 485 ? -7.729 -28.599 22.397 1.00 97.75 485 THR A CA 1
ATOM 3689 C C . THR A 1 485 ? -8.472 -28.547 21.067 1.00 97.75 485 THR A C 1
ATOM 3691 O O . THR A 1 485 ? -8.510 -27.490 20.437 1.00 97.75 485 THR A O 1
ATOM 3694 N N . LEU A 1 486 ? -9.121 -29.641 20.658 1.00 97.75 486 LEU A N 1
ATOM 3695 C CA . LEU A 1 486 ? -9.947 -29.672 19.453 1.00 97.75 486 LEU A CA 1
ATOM 3696 C C . LEU A 1 486 ? -11.141 -28.712 19.563 1.00 97.75 486 LEU A C 1
ATOM 3698 O O . LEU A 1 486 ? -11.392 -27.952 18.632 1.00 97.75 486 LEU A O 1
ATOM 3702 N N . GLU A 1 487 ? -11.849 -28.698 20.696 1.00 97.69 487 GLU A N 1
ATOM 3703 C CA . GLU A 1 487 ? -12.948 -27.753 20.941 1.00 97.69 487 GLU A CA 1
ATOM 3704 C C . GLU A 1 487 ? -12.478 -26.294 20.960 1.00 97.69 487 GLU A C 1
ATOM 3706 O O . GLU A 1 487 ? -13.177 -25.410 20.461 1.00 97.69 487 GLU A O 1
ATOM 3711 N N . GLN A 1 488 ? -11.293 -26.027 21.517 1.00 96.88 488 GLN A N 1
ATOM 3712 C CA . GLN A 1 488 ? -10.710 -24.689 21.519 1.00 96.88 488 GLN A CA 1
ATOM 3713 C C . GLN A 1 488 ? -10.372 -24.223 20.096 1.00 96.88 488 GLN A C 1
ATOM 3715 O O . GLN A 1 488 ? -10.774 -23.131 19.707 1.00 96.88 488 GLN A O 1
ATOM 3720 N N . LEU A 1 489 ? -9.717 -25.065 19.291 1.00 96.88 489 LEU A N 1
ATOM 3721 C CA . LEU A 1 489 ? -9.370 -24.741 17.902 1.00 96.88 489 LEU A CA 1
ATOM 3722 C C . LEU A 1 489 ? -10.597 -24.619 16.984 1.00 96.88 489 LEU A C 1
ATOM 3724 O O . LEU A 1 489 ? -10.568 -23.850 16.021 1.00 96.88 489 LEU A O 1
ATOM 3728 N N . GLU A 1 490 ? -11.670 -25.356 17.285 1.00 96.88 490 GLU A N 1
ATOM 3729 C CA . GLU A 1 490 ? -12.971 -25.237 16.620 1.00 96.88 490 GLU A CA 1
ATOM 3730 C C . GLU A 1 490 ? -13.656 -23.909 16.978 1.00 96.88 490 GLU A C 1
ATOM 3732 O O . GLU A 1 490 ? -14.170 -23.218 16.098 1.00 96.88 490 GLU A O 1
ATOM 3737 N N . ARG A 1 491 ? -13.588 -23.492 18.251 1.00 95.06 491 ARG A N 1
ATOM 3738 C CA . ARG A 1 491 ? -14.082 -22.184 18.712 1.00 95.06 491 ARG A CA 1
ATOM 3739 C C . ARG A 1 491 ? -13.292 -21.018 18.110 1.00 95.06 491 ARG A C 1
ATOM 3741 O O . ARG A 1 491 ? -13.889 -19.994 17.784 1.00 95.06 491 ARG A O 1
ATOM 3748 N N . ASP A 1 492 ? -11.985 -21.189 17.936 1.00 92.94 492 ASP A N 1
ATOM 3749 C CA . ASP A 1 492 ? -11.092 -20.187 17.344 1.00 92.94 492 ASP A CA 1
ATOM 3750 C C . ASP A 1 492 ? -11.190 -20.137 15.805 1.00 92.94 492 ASP A C 1
ATOM 3752 O O . ASP A 1 492 ? -10.635 -19.236 15.177 1.00 92.94 492 ASP A O 1
ATOM 3756 N N . GLY A 1 493 ? -11.904 -21.084 15.180 1.00 94.19 493 GLY A N 1
ATOM 3757 C CA . GLY A 1 493 ? -12.105 -21.140 13.728 1.00 94.19 493 GLY A CA 1
ATOM 3758 C C . GLY A 1 493 ? -10.876 -21.587 12.930 1.00 94.19 493 GLY A C 1
ATOM 3759 O O . GLY A 1 493 ? -10.851 -21.437 11.711 1.00 94.19 493 GLY A O 1
ATOM 3760 N N . ILE A 1 494 ? -9.860 -22.142 13.595 1.00 95.50 494 ILE A N 1
ATOM 3761 C CA . ILE A 1 494 ? -8.630 -22.647 12.960 1.00 95.50 494 ILE A CA 1
ATOM 3762 C C . ILE A 1 494 ? -8.881 -24.028 12.341 1.00 95.50 494 ILE A C 1
ATOM 3764 O O . ILE A 1 494 ? -8.314 -24.386 11.305 1.00 95.50 494 ILE A O 1
ATOM 3768 N N . VAL A 1 495 ? -9.739 -24.817 12.987 1.00 96.69 495 VAL A N 1
ATOM 3769 C CA . VAL A 1 495 ? -10.024 -26.204 12.633 1.00 96.69 495 VAL A CA 1
ATOM 3770 C C . VAL A 1 495 ? -11.527 -26.387 12.436 1.00 96.69 495 VAL A C 1
ATOM 3772 O O . VAL A 1 495 ? -12.327 -25.933 13.247 1.00 96.69 495 VAL A O 1
ATOM 3775 N N . TYR A 1 496 ? -11.917 -27.082 11.367 1.00 96.88 496 TYR A N 1
ATOM 3776 C CA . TYR A 1 496 ? -13.311 -27.409 11.072 1.00 96.88 496 TYR A CA 1
ATOM 3777 C C . TYR A 1 496 ? -13.581 -28.903 11.274 1.00 96.88 496 TYR A C 1
ATOM 3779 O O . TYR A 1 496 ? -12.869 -29.749 10.723 1.00 96.88 496 TYR A O 1
ATOM 3787 N N . ARG A 1 497 ? -14.635 -29.231 12.034 1.00 97.12 497 ARG A N 1
ATOM 3788 C CA . ARG A 1 497 ? -15.118 -30.603 12.233 1.00 97.12 497 ARG A CA 1
ATOM 3789 C C . ARG A 1 497 ? -16.242 -30.918 11.244 1.00 97.12 497 ARG A C 1
ATOM 3791 O O . ARG A 1 497 ? -17.340 -30.370 11.311 1.00 97.12 497 ARG A O 1
ATOM 3798 N N . SER A 1 498 ? -15.986 -31.848 10.334 1.00 95.94 498 SER A N 1
ATOM 3799 C CA . SER A 1 498 ? -16.985 -32.362 9.400 1.00 95.94 498 SER A CA 1
ATOM 3800 C C . SER A 1 498 ? -18.000 -33.259 10.110 1.00 95.94 498 SER A C 1
ATOM 3802 O O . SER A 1 498 ? -17.658 -34.038 11.003 1.00 95.94 498 SER A O 1
ATOM 3804 N N . ARG A 1 499 ? -19.251 -33.259 9.625 1.00 92.94 499 ARG A N 1
ATOM 3805 C CA . ARG A 1 499 ? -20.312 -34.182 10.084 1.00 92.94 499 ARG A CA 1
ATOM 3806 C C . ARG A 1 499 ? -19.937 -35.662 9.933 1.00 92.94 499 ARG A C 1
ATOM 3808 O O . ARG A 1 499 ? -20.536 -36.505 10.588 1.00 92.94 499 ARG A O 1
ATOM 3815 N N . LYS A 1 500 ? -18.963 -35.981 9.073 1.00 94.06 500 LYS A N 1
ATOM 3816 C CA . LYS A 1 500 ? -18.458 -37.346 8.850 1.00 94.06 500 LYS A CA 1
ATOM 3817 C C . LYS A 1 500 ? -17.398 -37.786 9.873 1.00 94.06 500 LYS A C 1
ATOM 3819 O O . LYS A 1 500 ? -16.851 -38.873 9.731 1.00 94.06 500 LYS A O 1
ATOM 3824 N N . GLY A 1 501 ? -17.086 -36.957 10.873 1.00 95.88 501 GLY A N 1
ATOM 3825 C CA . GLY A 1 501 ? -16.034 -37.250 11.850 1.00 95.88 501 GLY A CA 1
ATOM 3826 C C . GLY A 1 501 ? -14.618 -37.072 11.292 1.00 95.88 501 GLY A C 1
ATOM 3827 O O . GLY A 1 501 ? -13.691 -37.742 11.748 1.00 95.88 501 GLY A O 1
ATOM 3828 N N . SER A 1 502 ? -14.453 -36.199 10.293 1.00 97.12 502 SER A N 1
ATOM 3829 C CA . SER A 1 502 ? -13.152 -35.717 9.818 1.00 97.12 502 SER A CA 1
ATOM 3830 C C . SER A 1 502 ? -12.877 -34.298 10.319 1.00 97.12 502 SER A C 1
ATOM 3832 O O . SER A 1 502 ? -13.796 -33.550 10.653 1.00 97.12 502 SER A O 1
ATOM 3834 N N . VAL A 1 503 ? -11.600 -33.950 10.400 1.00 97.12 503 VAL A N 1
ATOM 3835 C CA . VAL A 1 503 ? -11.077 -32.663 10.850 1.00 97.12 503 VAL A CA 1
ATOM 3836 C C . VAL A 1 503 ? -10.178 -32.113 9.749 1.00 97.12 503 VAL A C 1
ATOM 3838 O O . VAL A 1 503 ? -9.343 -32.845 9.216 1.00 97.12 503 VAL A O 1
ATOM 3841 N N . SER A 1 504 ? -10.351 -30.840 9.403 1.00 96.06 504 SER A N 1
ATOM 3842 C CA . SER A 1 504 ? -9.534 -30.142 8.404 1.00 96.06 504 SER A CA 1
ATOM 3843 C C . SER A 1 504 ? -9.071 -28.787 8.932 1.00 96.06 504 SER A C 1
ATOM 3845 O O . SER A 1 504 ? -9.842 -28.092 9.598 1.00 96.06 504 SER A O 1
ATOM 3847 N N . ILE A 1 505 ? -7.842 -28.389 8.597 1.00 95.81 505 ILE A N 1
ATOM 3848 C CA . ILE A 1 505 ? -7.354 -27.027 8.848 1.00 95.81 505 ILE A CA 1
ATOM 3849 C C . ILE A 1 505 ? -8.099 -26.081 7.901 1.00 95.81 505 ILE A C 1
ATOM 3851 O O . ILE A 1 505 ? -8.208 -26.355 6.703 1.00 95.81 505 ILE A O 1
ATOM 3855 N N . VAL A 1 506 ? -8.640 -24.990 8.439 1.00 93.50 506 VAL A N 1
ATOM 3856 C CA . VAL A 1 506 ? -9.212 -23.925 7.617 1.00 93.50 506 VAL A CA 1
ATOM 3857 C C . VAL A 1 506 ? -8.042 -23.196 6.965 1.00 93.50 506 VAL A C 1
ATOM 3859 O O . VAL A 1 506 ? -7.287 -22.500 7.643 1.00 93.50 506 VAL A O 1
ATOM 3862 N N . ASP A 1 507 ? -7.873 -23.381 5.655 1.00 80.62 507 ASP A N 1
ATOM 3863 C CA . ASP A 1 507 ? -6.981 -22.537 4.865 1.00 80.62 507 ASP A CA 1
ATOM 3864 C C . ASP A 1 507 ? -7.571 -21.126 4.893 1.00 80.62 507 ASP A C 1
ATOM 3866 O O . ASP A 1 507 ? -8.463 -20.785 4.115 1.00 80.62 507 ASP A O 1
ATOM 3870 N N . MET A 1 508 ? -7.112 -20.311 5.839 1.00 53.09 508 MET A N 1
ATOM 3871 C CA . MET A 1 508 ? -7.225 -18.872 5.697 1.00 53.09 508 MET A CA 1
ATOM 3872 C C . MET A 1 508 ? -6.271 -18.511 4.563 1.00 53.09 508 MET A C 1
ATOM 3874 O O . MET A 1 508 ? -5.075 -18.338 4.789 1.00 53.09 508 MET A O 1
ATOM 3878 N N . GLU A 1 509 ? -6.773 -18.493 3.330 1.00 42.47 509 GLU A N 1
ATOM 3879 C CA . GLU A 1 509 ? -6.103 -17.764 2.258 1.00 42.47 509 GLU A CA 1
ATOM 3880 C C . GLU A 1 509 ? -6.008 -16.303 2.731 1.00 42.47 509 GLU A C 1
ATOM 3882 O O . GLU A 1 509 ? -7.016 -15.597 2.804 1.00 42.47 509 GLU A O 1
ATOM 3887 N N . VAL A 1 510 ? -4.811 -15.918 3.188 1.00 34.91 510 VAL A N 1
ATOM 3888 C CA . VAL A 1 510 ? -4.444 -14.551 3.589 1.00 34.91 510 VAL A CA 1
ATOM 3889 C C . VAL A 1 510 ? -4.061 -13.746 2.362 1.00 34.91 510 VAL A C 1
ATOM 3891 O O . VAL A 1 510 ? -3.281 -14.283 1.540 1.00 34.91 510 VAL A O 1
#